Protein 3R44 (pdb70)

Nearest PDB structures (foldseek):
  3r44-assembly1_A  TM=1.002E+00  e=0.000E+00  Mycobacterium tuberculosis
  3t5c-assembly2_B  TM=9.962E-01  e=5.239E-81  Mycobacterium tuberculosis H37Rv
  5zrn-assembly2_B  TM=9.944E-01  e=1.498E-78  Mycobacterium tuberculosis CDC1551
  5gtd-assembly1_A  TM=7.888E-01  e=5.246E-50  Bacillus subtilis subsp. subtilis str. 168
  5x8g-assembly2_D  TM=7.413E-01  e=7.065E-50  Bacillus subtilis subsp. subtilis str. 168

GO terms:
  GO:0010447 response to acidic pH (P, IEP)
  GO:0004321 fatty-acyl-CoA synthase activity (F, IDA)
  GO:0051701 biological process involved in interaction with host (P, IMP)
  GO:0005515 protein binding (F, IPI)
  GO:0005886 plasma membrane (C, EXP)
  GO:0004467 long-chain fatty acid-CoA ligase activity (F, EXP)

B-factor: mean 23.84, std 9.09, range [3.28, 62.99]

Secondary structure (DSSP, 8-state):
-GGGG-HHHHHHHHHHHSTTSEEEEEGGGTEEEEHHHHHHHHHHHHHHHHHTT--TT-EEEEE--SSHHHHHHHHHHHHHT-EEEE--TTS-HHHHHHHHHHHT-SEEEE-GGGHHHHHHHHHSSS--TT--EEEEHHHHHHHHHH---PPP-----TTSEEEEEEE----EEEEEEHHHHHHHHHHHHHHS---TT-EEEE-S-TTSHHHHHHHHHHHHHT-EEEE-SS--HHHHHHHHHHTT--EEEE-HHHHHHHHHSHHHHH---TT--EEEE-SSPPPHHHHHHHHHTT-EEEEEEE-GGGTT-EEEE-GGGTTTTTT--BEEPTTEEEEEE-TTS-EESSEEEEEEEEETTS-SEETT-HHHHHHTEETTEEEEEEEEEE-TTS-EEEEE-GGG-EEETTEEE-HHHHHHHHTTSTTEEEEEEEEEEETTTEEEEEEEEEE-TTT--HHHHHHHHHHHS-GGGS-SEEEE-S---B-TT--B-HHHHHHHHGGG--

Foldseek 3Di:
DQCVLFLLVLLVVLCVVWVAFWAEQEVVVGDTHGSVRLNLLLLLLLQLCVVLVDAAAAEEEEAEFDDSNVLSNLSSCSQRNYAYEYDDNVDALVLVQLSCQLSLHAEYEHEPSNVVSVVVQVPDPQGNPSHPYYHYDVRVVVSSVPGGSDRDPRDDFDQRWRYWAWDPVHTWTFTDGSQLLVFQLCLCLVFAPDAAAAEEEEADGCSDLQNVSVSSNCSVHHYHYYYDRHDDLQCPLVSCAVVLHAEYEEAQVSLVSNCVHPCVVPPQRVNHAEYEYEDFFFDLVSQVVCVVSNYFYKAADDDVQLSNAFAIAYRVCNNVPGQWRHAHTPQKQWFAQDPVRDTGLFFKHFIKIAGSNGTPAGRVCRPVRVVQDDPRIGGQCWIWGQHPVHITHTQFHNVQWDQFQNDTETFSQLQVQLCPDPFWPGWTWGWAADPHGRTFIEIETEGDCVVDDPVRSQVSSVVPDDPRHGGPHYHYDNDFDADPSGHGDVVVVRVVCNVVYD

InterPro domains:
  IPR000873 AMP-dependent synthetase/ligase domain [PF00501] (9-363)
  IPR020845 AMP-binding, conserved site [PS00455] (161-172)
  IPR025110 AMP-binding enzyme, C-terminal domain [PF13193] (413-487)
  IPR042099 ANL, N-terminal domain [G3DSA:3.40.50.12780] (1-397)
  IPR045851 AMP-binding enzyme domain superfamily [G3DSA:3.30.300.30] (398-503)

Organism: Mycobacterium tuberculosis (strain ATCC 25618 / H37Rv) (NCBI:txid83332)

Sequence (502 aa):
DDKMKNIGWMLRQRATVSPRLQAYVEPSTDVRMTYAQMNALANRCADVLTALGIAKGDRVALLMPNSVEFCCLFYGAAKLGAVAVPINTRLAAPEVSFILSDSGSKVVIYGAPSAPVIDAIRAQADPPGTVTDWIGADSLAERLRSAAADEPAVECCGGDDNLFIMYTSGHPKGVVHTHESVHSSAASSWASTIDVRYRDRLLLPLPMFHVAALTTVIFSAMRGVTLISMPQFDATKVWSSLIVEERVCIGGAVPAILNFMRRQVPEFAELDAPDFRYFITGGAPMPEALIKIYAAKNIEVVQGYALTESCGGGTLLLSEDALRKAGSAGRATMFTTDVAVRGDDGVIREHGEGEVVIKSDILLKEYWNRPEATRDAFDNGWFRTGDIIGEIDDEGYLYIKDRLKDMIISGGENVYPAEIESVIIGVPGVSEVAVIGLPDEKWGEIAAAIVVADQNEVSEQQIVEYCGTRLARYKLPKKVIFAEAIPRNPTGKILKTVLREQYSATVP

Structure (mmCIF, N/CA/C/O backbone):
data_3R44
#
_entry.id   3R44
#
_cell.length_a   57.000
_cell.length_b   57.000
_cell.length_c   249.180
_cell.angle_alpha   90.00
_cell.angle_beta   90.00
_cell.angle_gamma   120.00
#
_symmetry.space_group_name_H-M   'P 31 2 1'
#
loop_
_entity.id
_entity.type
_entity.pdbx_description
1 polymer 'fatty acyl CoA synthetase FADD13 (FATTY-ACYL-CoA SYNTHETASE)'
2 non-polymer HISTIDINE
3 non-polymer 'MALONATE ION'
4 water water
#
loop_
_atom_site.group_PDB
_atom_site.id
_atom_site.type_symbol
_atom_site.label_atom_id
_atom_site.label_alt_id
_atom_site.label_comp_id
_atom_site.label_asym_id
_atom_site.label_entity_id
_atom_site.label_seq_id
_atom_site.pdbx_PDB_ins_code
_atom_site.Cartn_x
_atom_site.Cartn_y
_atom_site.Cartn_z
_atom_site.occupancy
_atom_site.B_iso_or_equiv
_atom_site.auth_seq_id
_atom_site.auth_comp_id
_atom_site.auth_asym_id
_atom_site.auth_atom_id
_atom_site.pdbx_PDB_model_num
ATOM 1 N N . ASP A 1 12 ? 8.070 29.561 -6.368 0.00 40.10 -2 ASP A N 1
ATOM 2 C CA . ASP A 1 12 ? 6.745 29.864 -5.731 0.00 37.81 -2 ASP A CA 1
ATOM 3 C C . ASP A 1 12 ? 6.512 28.620 -4.702 1.00 36.19 -2 ASP A C 1
ATOM 4 O O . ASP A 1 12 ? 6.254 27.386 -4.931 1.00 35.71 -2 ASP A O 1
ATOM 9 N N . ASP A 1 13 ? 6.509 29.163 -3.474 1.00 34.45 -1 ASP A N 1
ATOM 10 C CA . ASP A 1 13 ? 6.455 28.286 -2.281 1.00 33.13 -1 ASP A CA 1
ATOM 11 C C . ASP A 1 13 ? 5.063 27.667 -2.087 1.00 28.68 -1 ASP A C 1
ATOM 12 O O . ASP A 1 13 ? 4.906 26.792 -1.262 1.00 25.15 -1 ASP A O 1
ATOM 17 N N . LYS A 1 14 ? 4.071 28.084 -2.872 1.00 26.49 0 LYS A N 1
ATOM 18 C CA . LYS A 1 14 ? 2.766 27.409 -2.851 1.00 25.32 0 LYS A CA 1
ATOM 19 C C . LYS A 1 14 ? 2.905 25.917 -3.117 1.00 22.71 0 LYS A C 1
ATOM 20 O O . LYS A 1 14 ? 2.112 25.113 -2.613 1.00 20.69 0 LYS A O 1
ATOM 26 N N . MET A 1 15 ? 3.874 25.536 -3.949 1.00 20.04 1 MET A N 1
ATOM 27 C CA . MET A 1 15 ? 4.090 24.126 -4.237 1.00 21.05 1 MET A CA 1
ATOM 28 C C . MET A 1 15 ? 4.556 23.383 -2.980 1.00 19.34 1 MET A C 1
ATOM 29 O O . MET A 1 15 ? 4.448 22.165 -2.899 1.00 18.83 1 MET A O 1
ATOM 34 N N . LYS A 1 16 ? 5.042 24.129 -1.972 1.00 16.89 2 LYS A N 1
ATOM 35 C CA . LYS A 1 16 ? 5.476 23.563 -0.708 1.00 16.61 2 LYS A CA 1
ATOM 36 C C . LYS A 1 16 ? 4.544 24.020 0.423 1.00 16.65 2 LYS A C 1
ATOM 37 O O . LYS A 1 16 ? 4.989 24.298 1.532 1.00 15.44 2 LYS A O 1
ATOM 43 N N . ASN A 1 17 ? 3.257 24.139 0.107 1.00 15.21 3 ASN A N 1
ATOM 44 C CA . ASN A 1 17 ? 2.284 24.560 1.094 1.00 14.84 3 ASN A CA 1
ATOM 45 C C . ASN A 1 17 ? 1.343 23.392 1.438 1.00 12.89 3 ASN A C 1
ATOM 46 O O . ASN A 1 17 ? 0.720 22.783 0.552 1.00 12.55 3 ASN A O 1
ATOM 51 N N . ILE A 1 18 ? 1.196 23.104 2.725 1.00 12.41 4 ILE A N 1
ATOM 52 C CA . ILE A 1 18 ? 0.430 21.963 3.185 1.00 11.77 4 ILE A CA 1
ATOM 53 C C . ILE A 1 18 ? -1.044 22.116 2.812 1.00 12.32 4 ILE A C 1
ATOM 54 O O . ILE A 1 18 ? -1.719 21.126 2.515 1.00 12.93 4 ILE A O 1
ATOM 59 N N . GLY A 1 19 ? -1.552 23.360 2.826 1.00 12.50 5 GLY A N 1
ATOM 60 C CA . GLY A 1 19 ? -2.900 23.648 2.381 1.00 13.81 5 GLY A CA 1
ATOM 61 C C . GLY A 1 19 ? -3.092 23.425 0.881 1.00 13.52 5 GLY A C 1
ATOM 62 O O . GLY A 1 19 ? -4.135 22.926 0.439 1.00 13.86 5 GLY A O 1
ATOM 63 N N . TRP A 1 20 ? -2.062 23.683 0.088 1.00 11.64 6 TRP A N 1
ATOM 64 C CA . TRP A 1 20 ? -2.111 23.425 -1.364 1.00 13.11 6 TRP A CA 1
ATOM 65 C C . TRP A 1 20 ? -2.048 21.945 -1.609 1.00 13.77 6 TRP A C 1
ATOM 66 O O . TRP A 1 20 ? -2.697 21.387 -2.536 1.00 13.38 6 TRP A O 1
ATOM 77 N N . MET A 1 21 ? -1.311 21.262 -0.734 1.00 13.65 7 MET A N 1
ATOM 78 C CA . MET A 1 21 ? -1.299 19.810 -0.800 1.00 14.22 7 MET A CA 1
ATOM 79 C C . MET A 1 21 ? -2.690 19.206 -0.686 1.00 12.93 7 MET A C 1
ATOM 80 O O . MET A 1 21 ? -3.041 18.231 -1.401 1.00 13.41 7 MET A O 1
ATOM 85 N N . LEU A 1 22 ? -3.484 19.707 0.220 1.00 13.05 8 LEU A N 1
ATOM 86 C CA . LEU A 1 22 ? -4.852 19.248 0.313 1.00 13.86 8 LEU A CA 1
ATOM 87 C C . LEU A 1 22 ? -5.597 19.489 -0.998 1.00 13.47 8 LEU A C 1
ATOM 88 O O . LEU A 1 22 ? -6.393 18.631 -1.439 1.00 13.14 8 LEU A O 1
ATOM 93 N N . ARG A 1 23 ? -5.412 20.657 -1.578 1.00 13.67 9 ARG A N 1
ATOM 94 C CA . ARG A 1 23 ? -6.061 20.962 -2.860 1.00 14.38 9 ARG A CA 1
ATOM 95 C C . ARG A 1 23 ? -5.642 19.967 -3.943 1.00 13.28 9 ARG A C 1
ATOM 96 O O . ARG A 1 23 ? -6.447 19.545 -4.754 1.00 14.19 9 ARG A O 1
ATOM 104 N N . GLN A 1 24 ? -4.386 19.573 -3.928 1.00 12.27 10 GLN A N 1
ATOM 105 C CA . GLN A 1 24 ? -3.871 18.613 -4.899 1.00 13.52 10 GLN A CA 1
ATOM 106 C C . GLN A 1 24 ? -4.483 17.237 -4.655 1.00 13.58 10 GLN A C 1
ATOM 107 O O . GLN A 1 24 ? -4.870 16.568 -5.611 1.00 13.36 10 GLN A O 1
ATOM 113 N N . ARG A 1 25 ? -4.686 16.859 -3.387 1.00 12.04 11 ARG A N 1
ATOM 114 C CA . ARG A 1 25 ? -5.365 15.556 -3.091 1.00 12.95 11 ARG A CA 1
ATOM 115 C C . ARG A 1 25 ? -6.807 15.643 -3.552 1.00 11.96 11 ARG A C 1
ATOM 116 O O . ARG A 1 25 ? -7.330 14.700 -4.146 1.00 12.94 11 ARG A O 1
ATOM 124 N N . ALA A 1 26 ? -7.406 16.840 -3.425 1.00 12.31 12 ALA A N 1
ATOM 125 C CA . ALA A 1 26 ? -8.752 17.028 -3.891 1.00 14.18 12 ALA A CA 1
ATOM 126 C C . ALA A 1 26 ? -8.832 17.040 -5.431 1.00 16.29 12 ALA A C 1
ATOM 127 O O . ALA A 1 26 ? -9.904 16.952 -5.993 1.00 19.10 12 ALA A O 1
ATOM 129 N N . THR A 1 27 ? -7.714 17.185 -6.097 1.00 17.39 13 THR A N 1
ATOM 130 C CA . THR A 1 27 ? -7.694 17.115 -7.567 1.00 17.50 13 THR A CA 1
ATOM 131 C C . THR A 1 27 ? -7.442 15.653 -8.083 1.00 17.76 13 THR A C 1
ATOM 132 O O . THR A 1 27 ? -8.001 15.233 -9.087 1.00 18.30 13 THR A O 1
ATOM 136 N N . VAL A 1 28 ? -6.550 14.916 -7.438 1.00 15.22 14 VAL A N 1
ATOM 137 C CA . VAL A 1 28 ? -6.284 13.512 -7.789 1.00 17.15 14 VAL A CA 1
ATOM 138 C C . VAL A 1 28 ? -7.504 12.669 -7.459 1.00 16.46 14 VAL A C 1
ATOM 139 O O . VAL A 1 28 ? -7.880 11.761 -8.217 1.00 18.49 14 VAL A O 1
ATOM 143 N N . SER A 1 29 ? -8.114 12.955 -6.306 1.00 15.93 15 SER A N 1
ATOM 144 C CA . SER A 1 29 ? -9.113 12.066 -5.707 1.00 16.96 15 SER A CA 1
ATOM 145 C C . SER A 1 29 ? -10.257 12.851 -5.135 1.00 14.42 15 SER A C 1
ATOM 146 O O . SER A 1 29 ? -10.477 12.732 -3.963 1.00 14.47 15 SER A O 1
ATOM 149 N N . PRO A 1 30 ? -10.985 13.617 -5.938 1.00 15.55 16 PRO A N 1
ATOM 150 C CA . PRO A 1 30 ? -11.973 14.551 -5.404 1.00 15.16 16 PRO A CA 1
ATOM 151 C C . PRO A 1 30 ? -13.108 13.862 -4.679 1.00 16.85 16 PRO A C 1
ATOM 152 O O . PRO A 1 30 ? -13.665 14.400 -3.724 1.00 15.59 16 PRO A O 1
ATOM 156 N N . ARG A 1 31 ? -13.454 12.666 -5.145 1.00 17.09 17 ARG A N 1
ATOM 157 C CA . ARG A 1 31 ? -14.626 11.982 -4.604 1.00 19.47 17 ARG A CA 1
ATOM 158 C C . ARG A 1 31 ? -14.280 10.915 -3.585 1.00 18.12 17 ARG A C 1
ATOM 159 O O . ARG A 1 31 ? -15.154 10.221 -3.058 1.00 19.37 17 ARG A O 1
ATOM 167 N N . LEU A 1 32 ? -13.009 10.783 -3.283 1.00 17.04 18 LEU A N 1
ATOM 168 C CA . LEU A 1 32 ? -12.591 9.893 -2.245 1.00 15.67 18 LEU A CA 1
ATOM 169 C C . LEU A 1 32 ? -12.994 10.427 -0.887 1.00 16.79 18 LEU A C 1
ATOM 170 O O . LEU A 1 32 ? -12.834 11.619 -0.617 1.00 16.04 18 LEU A O 1
ATOM 175 N N . GLN A 1 33 ? -13.588 9.589 -0.031 1.00 15.57 19 GLN A N 1
ATOM 176 C CA . GLN A 1 33 ? -13.868 10.051 1.329 1.00 16.22 19 GLN A CA 1
ATOM 177 C C . GLN A 1 33 ? -12.643 10.537 2.111 1.00 14.64 19 GLN A C 1
ATOM 178 O O . GLN A 1 33 ? -11.569 9.864 2.146 1.00 14.17 19 GLN A O 1
ATOM 184 N N . ALA A 1 34 ? -12.761 11.737 2.673 1.00 16.09 20 ALA A N 1
ATOM 185 C CA . ALA A 1 34 ? -11.654 12.351 3.433 1.00 14.92 20 ALA A CA 1
ATOM 186 C C . ALA A 1 34 ? -11.826 12.268 4.940 1.00 14.54 20 ALA A C 1
ATOM 187 O O . ALA A 1 34 ? -10.860 12.090 5.689 1.00 15.04 20 ALA A O 1
ATOM 189 N N . TYR A 1 35 ? -13.071 12.403 5.375 1.00 16.00 21 TYR A N 1
ATOM 190 C CA . TYR A 1 35 ? -13.405 12.562 6.825 1.00 15.38 21 TYR A CA 1
ATOM 191 C C . TYR A 1 35 ? -14.761 12.002 7.095 1.00 15.94 21 TYR A C 1
ATOM 192 O O . TYR A 1 35 ? -15.689 12.415 6.456 1.00 14.50 21 TYR A O 1
ATOM 201 N N . VAL A 1 36 ? -14.851 10.983 7.947 1.00 16.63 22 VAL A N 1
ATOM 202 C CA . VAL A 1 36 ? -16.076 10.303 8.270 1.00 17.86 22 VAL A CA 1
ATOM 203 C C . VAL A 1 36 ? -16.156 10.299 9.812 1.00 19.09 22 VAL A C 1
ATOM 204 O O . VAL A 1 36 ? -15.284 9.727 10.473 1.00 17.41 22 VAL A O 1
ATOM 208 N N . GLU A 1 37 ? -17.202 10.915 10.372 1.00 18.59 23 GLU A N 1
ATOM 209 C CA . GLU A 1 37 ? -17.390 11.000 11.834 1.00 20.40 23 GLU A CA 1
ATOM 210 C C . GLU A 1 37 ? -18.837 10.566 12.107 1.00 22.52 23 GLU A C 1
ATOM 211 O O . GLU A 1 37 ? -19.742 11.425 12.080 1.00 23.48 23 GLU A O 1
ATOM 217 N N . PRO A 1 38 ? -19.086 9.237 12.291 1.00 22.72 24 PRO A N 1
ATOM 218 C CA . PRO A 1 38 ? -20.468 8.755 12.354 1.00 25.62 24 PRO A CA 1
ATOM 219 C C . PRO A 1 38 ? -21.281 9.369 13.490 1.00 26.73 24 PRO A C 1
ATOM 220 O O . PRO A 1 38 ? -22.454 9.655 13.280 1.00 29.57 24 PRO A O 1
ATOM 224 N N . SER A 1 39 ? -20.643 9.630 14.629 1.00 27.89 25 SER A N 1
ATOM 225 C CA . SER A 1 39 ? -21.276 10.241 15.810 1.00 29.15 25 SER A CA 1
ATOM 226 C C . SER A 1 39 ? -21.939 11.598 15.514 1.00 31.21 25 SER A C 1
ATOM 227 O O . SER A 1 39 ? -22.978 11.893 16.075 1.00 30.92 25 SER A O 1
ATOM 230 N N . THR A 1 40 ? -21.376 12.386 14.602 1.00 31.01 26 THR A N 1
ATOM 231 C CA . THR A 1 40 ? -21.959 13.700 14.235 1.00 32.25 26 THR A CA 1
ATOM 232 C C . THR A 1 40 ? -22.512 13.709 12.797 1.00 32.32 26 THR A C 1
ATOM 233 O O . THR A 1 40 ? -22.802 14.767 12.228 1.00 32.10 26 THR A O 1
ATOM 237 N N . ASP A 1 41 ? -22.608 12.530 12.204 1.00 32.13 27 ASP A N 1
ATOM 238 C CA . ASP A 1 41 ? -23.064 12.314 10.836 1.00 33.09 27 ASP A CA 1
ATOM 239 C C . ASP A 1 41 ? -22.344 13.100 9.758 1.00 31.03 27 ASP A C 1
ATOM 240 O O . ASP A 1 41 ? -22.986 13.566 8.828 1.00 31.78 27 ASP A O 1
ATOM 245 N N . VAL A 1 42 ? -21.018 13.202 9.864 1.00 28.74 28 VAL A N 1
ATOM 246 C CA . VAL A 1 42 ? -20.158 13.875 8.866 1.00 26.10 28 VAL A CA 1
ATOM 247 C C . VAL A 1 42 ? -19.546 12.801 7.941 1.00 25.55 28 VAL A C 1
ATOM 248 O O . VAL A 1 42 ? -19.002 11.801 8.412 1.00 22.67 28 VAL A O 1
ATOM 252 N N . ARG A 1 43 ? -19.704 12.954 6.627 1.00 24.03 29 ARG A N 1
ATOM 253 C CA . ARG A 1 43 ? -19.092 12.033 5.648 1.00 24.21 29 ARG A CA 1
ATOM 254 C C . ARG A 1 43 ? -18.685 12.906 4.458 1.00 23.40 29 ARG A C 1
ATOM 255 O O . ARG A 1 43 ? -19.508 13.221 3.610 1.00 24.73 29 ARG A O 1
ATOM 263 N N . MET A 1 44 ? -17.437 13.341 4.418 1.00 19.95 30 MET A N 1
ATOM 264 C CA . MET A 1 44 ? -17.026 14.355 3.441 1.00 19.90 30 MET A CA 1
ATOM 265 C C . MET A 1 44 ? -15.963 13.831 2.529 1.00 17.99 30 MET A C 1
ATOM 266 O O . MET A 1 44 ? -15.088 13.138 2.991 1.00 17.40 30 MET A O 1
ATOM 271 N N . THR A 1 45 ? -16.051 14.188 1.243 1.00 16.00 31 THR A N 1
ATOM 272 C CA . THR A 1 45 ? -15.028 13.845 0.275 1.00 15.85 31 THR A CA 1
ATOM 273 C C . THR A 1 45 ? -13.864 14.831 0.329 1.00 14.13 31 THR A C 1
ATOM 274 O O . THR A 1 45 ? -13.929 15.866 0.964 1.00 14.97 31 THR A O 1
ATOM 278 N N . TYR A 1 46 ? -12.775 14.481 -0.335 1.00 15.03 32 TYR A N 1
ATOM 279 C CA . TYR A 1 46 ? -11.621 15.404 -0.410 1.00 12.90 32 TYR A CA 1
ATOM 280 C C . TYR A 1 46 ? -11.995 16.748 -1.032 1.00 14.41 32 TYR A C 1
ATOM 281 O O . TYR A 1 46 ? -11.574 17.806 -0.557 1.00 14.53 32 TYR A O 1
ATOM 290 N N . ALA A 1 47 ? -12.804 16.722 -2.081 1.00 15.67 33 ALA A N 1
ATOM 291 C CA . ALA A 1 47 ? -13.267 18.000 -2.679 1.00 16.95 33 ALA A CA 1
ATOM 292 C C . ALA A 1 47 ? -14.052 18.837 -1.642 1.00 17.17 33 ALA A C 1
ATOM 293 O O . ALA A 1 47 ? -13.858 20.063 -1.537 1.00 16.39 33 ALA A O 1
ATOM 295 N N . GLN A 1 48 ? -14.908 18.192 -0.853 1.00 17.38 34 GLN A N 1
ATOM 296 C CA . GLN A 1 48 ? -15.645 18.939 0.205 1.00 17.15 34 GLN A CA 1
ATOM 297 C C . GLN A 1 48 ? -14.739 19.441 1.315 1.00 16.55 34 GLN A C 1
ATOM 298 O O . GLN A 1 48 ? -14.908 20.571 1.808 1.00 16.48 34 GLN A O 1
ATO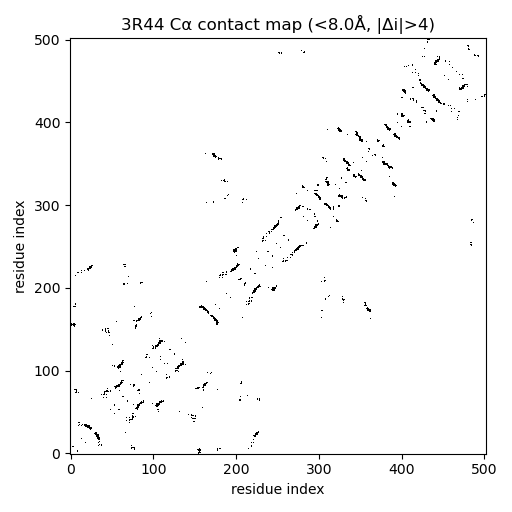M 304 N N . MET A 1 49 ? -13.752 18.632 1.680 1.00 15.93 35 MET A N 1
ATOM 305 C CA . MET A 1 49 ? -12.874 19.046 2.722 1.00 16.68 35 MET A CA 1
ATOM 306 C C . MET A 1 49 ? -12.060 20.280 2.246 1.00 16.47 35 MET A C 1
ATOM 307 O O . MET A 1 49 ? -11.849 21.225 3.022 1.00 16.05 35 MET A O 1
ATOM 312 N N . ASN A 1 50 ? -11.543 20.225 1.011 1.00 15.76 36 ASN A N 1
ATOM 313 C CA . ASN A 1 50 ? -10.804 21.351 0.461 1.00 15.76 36 ASN A CA 1
ATOM 314 C C . ASN A 1 50 ? -11.702 22.615 0.450 1.00 15.57 36 ASN A C 1
ATOM 315 O O . ASN A 1 50 ? -11.266 23.722 0.836 1.00 16.63 36 ASN A O 1
ATOM 320 N N . ALA A 1 51 ? -12.969 22.465 0.046 1.00 16.61 37 ALA A N 1
ATOM 321 C CA . ALA A 1 51 ? -13.906 23.595 0.036 1.00 16.78 37 ALA A CA 1
ATOM 322 C C . ALA A 1 51 ? -14.155 24.147 1.434 1.00 16.75 37 ALA A C 1
ATOM 323 O O . ALA A 1 51 ? -14.163 25.335 1.643 1.00 16.67 37 ALA A O 1
ATOM 325 N N . LEU A 1 52 ? -14.245 23.296 2.428 1.00 15.63 38 LEU A N 1
ATOM 326 C CA . LEU A 1 52 ? -14.429 23.801 3.779 1.00 15.17 38 LEU A CA 1
ATOM 327 C C . LEU A 1 52 ? -13.145 24.484 4.290 1.00 14.19 38 LEU A C 1
ATOM 328 O O . LEU A 1 52 ? -13.225 25.459 5.031 1.00 16.69 38 LEU A O 1
ATOM 333 N N . ALA A 1 53 ? -11.975 23.936 3.971 1.00 13.94 39 ALA A N 1
ATOM 334 C CA . ALA A 1 53 ? -10.728 24.646 4.284 1.00 14.19 39 ALA A CA 1
ATOM 335 C C . ALA A 1 53 ? -10.699 26.055 3.685 1.00 15.29 39 ALA A C 1
ATOM 336 O O . ALA A 1 53 ? -10.236 27.012 4.326 1.00 14.67 39 ALA A O 1
ATOM 338 N N . ASN A 1 54 ? -11.219 26.202 2.463 1.00 15.37 40 ASN A N 1
ATOM 339 C CA . ASN A 1 54 ? -11.303 27.501 1.832 1.00 17.06 40 ASN A CA 1
ATOM 340 C C . ASN A 1 54 ? -12.241 28.427 2.579 1.00 17.40 40 ASN A C 1
ATOM 341 O O . ASN A 1 54 ? -11.941 29.604 2.758 1.00 17.93 40 ASN A O 1
ATOM 346 N N . ARG A 1 55 ? -13.388 27.903 2.963 1.00 17.57 41 ARG A N 1
ATOM 347 C CA . ARG A 1 55 ? -14.307 28.675 3.835 1.00 19.33 41 ARG A CA 1
ATOM 348 C C . ARG A 1 55 ? -13.664 29.083 5.180 1.00 19.01 41 ARG A C 1
ATOM 349 O O . ARG A 1 55 ? -13.844 30.218 5.616 1.00 19.75 41 ARG A O 1
ATOM 357 N N . CYS A 1 56 ? -12.895 28.182 5.803 1.00 19.25 42 CYS A N 1
ATOM 358 C CA . CYS A 1 56 ? -12.159 28.488 7.025 1.00 18.79 42 CYS A CA 1
ATOM 359 C C . CYS A 1 56 ? -11.166 29.632 6.767 1.00 19.25 42 CYS A C 1
ATOM 360 O O . CYS A 1 56 ? -11.050 30.559 7.579 1.00 18.83 42 CYS A O 1
ATOM 363 N N . ALA A 1 57 ? -10.466 29.561 5.634 1.00 18.52 43 ALA A N 1
ATOM 364 C CA . ALA A 1 57 ? -9.511 30.595 5.273 1.00 18.76 43 ALA A CA 1
ATOM 365 C C . ALA A 1 57 ? -10.200 31.947 5.076 1.00 19.92 43 ALA A C 1
ATOM 366 O O . ALA A 1 57 ? -9.641 32.997 5.460 1.00 20.20 43 ALA A O 1
ATOM 368 N N . ASP A 1 58 ? -11.386 31.907 4.468 1.00 21.09 44 ASP A N 1
ATOM 369 C CA . ASP A 1 58 ? -12.200 33.103 4.251 1.00 22.93 44 ASP A CA 1
ATOM 370 C C . ASP A 1 58 ? -12.587 33.741 5.586 1.00 22.89 44 ASP A C 1
ATOM 371 O O . ASP A 1 58 ? -12.446 34.978 5.770 1.00 23.50 44 ASP A O 1
ATOM 376 N N . VAL A 1 59 ? -13.032 32.905 6.516 1.00 21.63 45 VAL A N 1
ATOM 377 C CA . VAL A 1 59 ? -13.388 33.350 7.874 1.00 22.32 45 VAL A CA 1
ATOM 378 C C . VAL A 1 59 ? -12.169 33.933 8.584 1.00 21.62 45 VAL A C 1
ATOM 379 O O . VAL A 1 59 ? -12.238 35.015 9.166 1.00 21.97 45 VAL A O 1
ATOM 383 N N . LEU A 1 60 ? -11.030 33.252 8.535 1.00 19.77 46 LEU A N 1
ATOM 384 C CA . LEU A 1 60 ? -9.850 33.840 9.143 1.00 19.90 46 LEU A CA 1
ATOM 385 C C . LEU A 1 60 ? -9.379 35.150 8.543 1.00 19.96 46 LEU A C 1
ATOM 386 O O . LEU A 1 60 ? -9.016 36.100 9.294 1.00 21.01 46 LEU A O 1
ATOM 391 N N . THR A 1 61 ? -9.445 35.257 7.212 1.00 20.41 47 THR A N 1
ATOM 392 C CA . THR A 1 61 ? -9.123 36.480 6.510 1.00 21.66 47 THR A CA 1
ATOM 393 C C . THR A 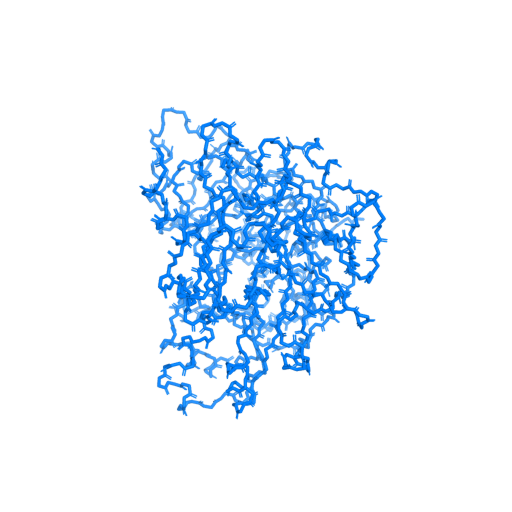1 61 ? -10.017 37.600 7.046 1.00 24.00 47 THR A C 1
ATOM 394 O O . THR A 1 61 ? -9.568 38.742 7.316 1.00 23.04 47 THR A O 1
ATOM 398 N N . ALA A 1 62 ? -11.290 37.267 7.216 1.00 25.27 48 ALA A N 1
ATOM 399 C CA . ALA A 1 62 ? -12.267 38.270 7.663 1.00 27.54 48 ALA A CA 1
ATOM 400 C C . ALA A 1 62 ? -11.914 38.855 9.047 1.00 27.98 48 ALA A C 1
ATOM 401 O O . ALA A 1 62 ? -12.213 40.014 9.354 1.00 29.52 48 ALA A O 1
ATOM 403 N N . LEU A 1 63 ? -11.250 38.042 9.857 1.00 28.65 49 LEU A N 1
ATOM 404 C CA . LEU A 1 63 ? -10.826 38.385 11.206 1.00 28.47 49 LEU A CA 1
ATOM 405 C C . LEU A 1 63 ? -9.460 39.050 11.275 1.00 28.92 49 LEU A C 1
ATOM 406 O O . LEU A 1 63 ? -9.034 39.484 12.344 1.00 31.03 49 LEU A O 1
ATOM 411 N N . GLY A 1 64 ? -8.801 39.244 10.149 1.00 27.32 50 GLY A N 1
ATOM 412 C CA . GLY A 1 64 ? -7.572 40.019 10.170 1.00 27.72 50 GLY A CA 1
ATOM 413 C C . GLY A 1 64 ? -6.355 39.127 10.160 1.00 26.53 50 GLY A C 1
ATOM 414 O O . GLY A 1 64 ? -5.224 39.620 10.190 1.00 26.73 50 GLY A O 1
ATOM 415 N N . ILE A 1 65 ? -6.575 37.818 10.070 1.00 25.01 51 ILE A N 1
ATOM 416 C CA . ILE A 1 65 ? -5.437 36.888 10.025 1.00 24.95 51 ILE A CA 1
ATOM 417 C C . ILE A 1 65 ? -4.694 37.002 8.688 1.00 25.94 51 ILE A C 1
ATOM 418 O O . ILE A 1 65 ? -5.289 36.980 7.608 1.00 27.72 51 ILE A O 1
ATOM 423 N N . ALA A 1 66 ? -3.391 37.198 8.777 1.00 27.06 52 ALA A N 1
ATOM 424 C CA . ALA A 1 66 ? -2.536 37.316 7.618 1.00 26.63 52 ALA A CA 1
ATOM 425 C C . ALA A 1 66 ? -1.364 36.402 7.835 1.00 25.48 52 ALA A C 1
ATOM 426 O O . ALA A 1 66 ? -1.250 35.733 8.876 1.00 24.07 52 ALA A O 1
ATOM 428 N N . LYS A 1 67 ? -0.488 36.368 6.850 1.00 24.21 53 LYS A N 1
ATOM 429 C CA . LYS A 1 67 ? 0.725 35.551 6.920 1.00 23.71 53 LYS A CA 1
ATOM 430 C C . LYS A 1 67 ? 1.498 35.779 8.218 1.00 21.49 53 LYS A C 1
ATOM 431 O O . LYS A 1 67 ? 1.812 36.912 8.592 1.00 21.22 53 LYS A O 1
ATOM 437 N N . GLY A 1 68 ? 1.732 34.699 8.943 1.00 18.69 54 GLY A N 1
ATOM 438 C CA . GLY A 1 68 ? 2.560 34.691 10.136 1.00 17.59 54 GLY A CA 1
ATOM 439 C C . GLY A 1 68 ? 1.734 34.850 11.427 1.00 17.84 54 GLY A C 1
ATOM 440 O O . GLY A 1 68 ? 2.234 34.506 12.502 1.00 18.33 54 GLY A O 1
ATOM 441 N N . ASP A 1 69 ? 0.484 35.314 11.320 1.00 17.29 55 ASP A N 1
ATOM 442 C CA . ASP A 1 69 ? -0.396 35.567 12.504 1.00 17.58 55 ASP A CA 1
ATOM 443 C C . ASP A 1 69 ? -0.825 34.211 13.154 1.00 17.16 55 ASP A C 1
ATOM 444 O O . ASP A 1 69 ? -1.055 33.214 12.424 1.00 16.30 55 ASP A O 1
ATOM 449 N N . ARG A 1 70 ? -0.929 34.177 14.484 1.00 15.64 56 ARG A N 1
ATOM 450 C CA . ARG A 1 70 ? -1.263 32.933 15.182 1.00 15.41 56 ARG A CA 1
ATOM 451 C C . ARG A 1 70 ? -2.731 32.855 15.490 1.00 15.39 56 ARG A C 1
ATOM 452 O O . ARG A 1 70 ? -3.330 33.835 15.964 1.00 14.19 56 ARG A O 1
ATOM 460 N N . VAL A 1 71 ? -3.307 31.690 15.184 1.00 15.52 57 VAL A N 1
ATOM 461 C CA . VAL A 1 71 ? -4.730 31.364 15.454 1.00 15.54 57 VAL A CA 1
ATOM 462 C C . VAL A 1 71 ? -4.690 30.181 16.422 1.00 14.65 57 VAL A C 1
ATOM 463 O O . VAL A 1 71 ? -4.234 29.063 16.049 1.00 14.09 57 VAL A O 1
ATOM 467 N N . ALA A 1 72 ? -5.118 30.406 17.651 1.00 14.94 58 ALA A N 1
ATOM 468 C CA . ALA A 1 72 ? -5.166 29.313 18.628 1.00 13.92 58 ALA A CA 1
ATOM 469 C C . ALA A 1 72 ? -6.434 28.492 18.410 1.00 15.12 58 ALA A C 1
ATOM 470 O O . ALA A 1 72 ? -7.513 29.030 18.143 1.00 18.22 58 ALA A O 1
ATOM 472 N N . LEU A 1 73 ? -6.298 27.187 18.607 1.00 14.94 59 LEU A N 1
ATOM 473 C CA . LEU A 1 73 ? -7.389 26.222 18.415 1.00 16.59 59 LEU A CA 1
ATOM 474 C C . LEU A 1 73 ? -7.564 25.452 19.694 1.00 16.62 59 LEU A C 1
ATOM 475 O O . LEU A 1 73 ? -6.672 24.693 20.090 1.00 19.14 59 LEU A O 1
ATOM 480 N N . LEU A 1 74 ? -8.688 25.681 20.363 1.00 16.23 60 LEU A N 1
ATOM 481 C CA . LEU A 1 74 ? -8.999 25.000 21.638 1.00 17.77 60 LEU A CA 1
ATOM 482 C C . LEU A 1 74 ? -10.364 24.320 21.539 1.00 18.35 60 LEU A C 1
ATOM 483 O O . LEU A 1 74 ? -11.398 24.891 21.922 1.00 18.55 60 LEU A O 1
ATOM 488 N N . MET A 1 75 ? -10.378 23.136 20.942 1.00 18.23 61 MET A N 1
ATOM 489 C CA . MET A 1 75 ? -11.626 22.535 20.560 1.00 20.15 61 MET A CA 1
ATOM 490 C C . MET A 1 75 ? -11.521 21.019 20.424 1.00 18.88 61 MET A C 1
ATOM 491 O O . MET A 1 75 ? -10.430 20.454 20.319 1.00 17.30 61 MET A O 1
ATOM 496 N N . PRO A 1 76 ? -12.683 20.377 20.402 1.00 20.12 62 PRO A N 1
ATOM 497 C CA . PRO A 1 76 ? -12.725 18.951 20.215 1.00 20.15 62 PRO A CA 1
ATOM 498 C C . PRO A 1 76 ? -12.350 18.562 18.823 1.00 19.32 62 PRO A C 1
ATOM 499 O O . PRO A 1 76 ? -12.372 19.386 17.881 1.00 16.57 62 PRO A O 1
ATOM 503 N N . ASN A 1 77 ? -12.021 17.300 18.673 1.00 18.05 63 ASN A N 1
ATOM 504 C CA . ASN A 1 77 ? -11.764 16.783 17.320 1.00 18.86 63 ASN A CA 1
ATOM 505 C C . ASN A 1 77 ? -13.008 16.982 16.449 1.00 17.93 63 ASN A C 1
ATOM 506 O O . ASN A 1 77 ? -14.153 16.677 16.861 1.00 19.05 63 ASN A O 1
ATOM 511 N N . SER A 1 78 ? -12.781 17.444 15.230 1.00 16.65 64 SER A N 1
ATOM 512 C CA . SER A 1 78 ? -13.860 17.701 14.282 1.00 16.83 64 SER A CA 1
ATOM 513 C C . SER A 1 78 ? -13.224 17.997 12.937 1.00 16.00 64 SER A C 1
ATOM 514 O O . SER A 1 78 ? -12.008 18.263 12.844 1.00 15.56 64 SER A O 1
ATOM 517 N N . VAL A 1 79 ? -14.025 17.919 11.898 1.00 16.85 65 VAL A N 1
ATOM 518 C CA . VAL A 1 79 ? -13.579 18.309 10.588 1.00 16.94 65 VAL A CA 1
ATOM 519 C C . VAL A 1 79 ? -13.272 19.827 10.580 1.00 17.08 65 VAL A C 1
ATOM 520 O O . VAL A 1 79 ? -12.390 20.295 9.855 1.00 17.33 65 VAL A O 1
ATOM 524 N N . GLU A 1 80 ? -13.961 20.624 11.391 1.00 17.94 66 GLU A N 1
ATOM 525 C CA . GLU A 1 80 ? -13.576 22.069 11.512 1.00 18.42 66 GLU A CA 1
ATOM 526 C C . GLU A 1 80 ? -12.165 22.304 12.025 1.00 17.37 66 GLU A C 1
ATOM 527 O O . GLU A 1 80 ? -11.457 23.167 11.554 1.00 17.52 66 GLU A O 1
ATOM 533 N N . PHE A 1 81 ? -11.767 21.544 13.022 1.00 17.25 67 PHE A N 1
ATOM 534 C CA . PHE A 1 81 ? -10.409 21.578 13.555 1.00 16.18 67 PHE A CA 1
ATOM 535 C C . PHE A 1 81 ? -9.453 21.370 12.375 1.00 15.92 67 PHE A C 1
ATOM 536 O O . PHE A 1 81 ? -8.511 22.180 12.147 1.00 14.65 67 PHE A O 1
ATOM 544 N N . CYS A 1 82 ? -9.686 20.307 11.604 1.00 15.84 68 CYS A N 1
ATOM 545 C CA . CYS A 1 82 ? -8.756 19.975 10.487 1.00 14.74 68 CYS A CA 1
ATOM 546 C C . CYS A 1 82 ? -8.764 21.120 9.432 1.00 14.05 68 CYS A C 1
ATOM 547 O O . CYS A 1 82 ? -7.729 21.524 8.914 1.00 13.29 68 CYS A O 1
ATOM 550 N N . CYS A 1 83 ? -9.959 21.599 9.122 1.00 14.04 69 CYS A N 1
ATOM 551 C CA . CYS A 1 83 ? -10.117 22.541 8.023 1.00 14.86 69 CYS A CA 1
ATOM 552 C C . CYS A 1 83 ? -9.643 23.914 8.467 1.00 14.70 69 CYS A C 1
ATOM 553 O O . CYS A 1 83 ? -9.212 24.718 7.646 1.00 14.27 69 CYS A O 1
ATOM 556 N N . LEU A 1 84 ? -9.656 24.168 9.782 1.00 15.34 70 LEU A N 1
ATOM 557 C CA . LEU A 1 84 ? -9.068 25.445 10.304 1.00 16.64 70 LEU A CA 1
ATOM 558 C C . LEU A 1 84 ? -7.568 25.433 10.158 1.00 16.18 70 LEU A C 1
ATOM 559 O O . LEU A 1 84 ? -6.936 26.464 9.811 1.00 15.75 70 LEU A O 1
ATOM 564 N N . PHE A 1 85 ? -7.000 24.280 10.458 1.00 15.39 71 PHE A N 1
ATOM 565 C CA . PHE A 1 85 ? -5.596 24.062 10.286 1.00 15.18 71 PHE A CA 1
ATOM 566 C C . PHE A 1 85 ? -5.172 24.222 8.796 1.00 14.54 71 PHE A C 1
ATOM 567 O O . PHE A 1 85 ? -4.204 24.946 8.486 1.00 13.76 71 PHE A O 1
ATOM 575 N N . TYR A 1 86 ? -5.870 23.525 7.914 1.00 12.07 72 TYR A N 1
ATOM 576 C CA . TYR A 1 86 ? -5.643 23.654 6.488 1.00 12.05 72 TYR A CA 1
ATOM 577 C C . TYR A 1 86 ? -5.884 25.071 5.946 1.00 13.75 72 TYR A C 1
ATOM 578 O O . TYR A 1 86 ? -5.134 25.540 5.080 1.00 13.53 72 TYR A O 1
ATOM 587 N N . GLY A 1 87 ? -6.953 25.714 6.412 1.00 13.64 73 GLY A N 1
ATOM 588 C CA . GLY A 1 87 ? -7.287 27.065 6.035 1.00 15.56 73 GLY A CA 1
ATOM 589 C C . GLY A 1 87 ? -6.179 28.015 6.439 1.00 14.82 73 GLY A C 1
ATOM 590 O O . GLY A 1 87 ? -5.698 28.834 5.646 1.00 14.60 73 GLY A O 1
ATOM 591 N N . ALA A 1 88 ? -5.727 27.919 7.695 1.00 14.69 74 ALA A N 1
ATOM 592 C CA . ALA A 1 88 ? -4.569 28.720 8.135 1.00 15.04 74 ALA A CA 1
ATOM 593 C C . ALA A 1 88 ? -3.313 28.463 7.278 1.00 13.95 74 ALA A C 1
ATOM 594 O O . ALA A 1 88 ? -2.619 29.437 6.904 1.00 12.98 74 ALA A O 1
ATOM 596 N N . ALA A 1 89 ? -3.040 27.187 6.985 1.00 12.21 75 ALA A N 1
ATOM 597 C CA . ALA A 1 89 ? -1.917 26.796 6.105 1.00 11.65 75 ALA A CA 1
ATOM 598 C C . ALA A 1 89 ? -1.951 27.528 4.740 1.00 11.99 75 ALA A C 1
ATOM 599 O O . ALA A 1 89 ? -0.953 28.092 4.282 1.00 13.08 75 ALA A O 1
ATOM 601 N N . LYS A 1 90 ? -3.121 27.570 4.107 1.00 12.73 76 LYS A N 1
ATOM 602 C CA . LYS A 1 90 ? -3.281 28.247 2.822 1.00 13.66 76 LYS A CA 1
ATOM 603 C C . LYS A 1 90 ? -2.985 29.737 2.916 1.00 14.14 76 LYS A C 1
ATOM 604 O O . LYS A 1 90 ? -2.502 30.320 1.951 1.00 15.68 76 LYS A O 1
ATOM 610 N N . LEU A 1 91 ? -3.293 30.347 4.060 1.00 14.19 77 LEU A N 1
ATOM 611 C CA . LEU A 1 91 ? -3.012 31.776 4.311 1.00 15.69 77 LEU A CA 1
ATOM 612 C C . LEU A 1 91 ? -1.622 32.129 4.794 1.00 15.98 77 LEU A C 1
ATOM 613 O O . LEU A 1 91 ? -1.264 33.331 4.843 1.00 15.67 77 LEU A O 1
ATOM 618 N N . GLY A 1 92 ? -0.817 31.142 5.149 1.00 14.55 78 GLY A N 1
ATOM 619 C CA . GLY A 1 92 ? 0.511 31.368 5.723 1.00 14.51 78 GLY A CA 1
ATOM 620 C C . GLY A 1 92 ? 0.416 31.744 7.201 1.00 14.97 78 GLY A C 1
ATOM 621 O O . GLY A 1 92 ? 1.380 32.220 7.810 1.00 17.55 78 GLY A O 1
ATOM 622 N N . ALA A 1 93 ? -0.758 31.528 7.766 1.00 14.20 79 ALA A N 1
ATOM 623 C CA . ALA A 1 93 ? -1.000 31.648 9.200 1.00 15.26 79 ALA A CA 1
ATOM 624 C C . ALA A 1 93 ? -0.488 30.458 10.014 1.00 14.35 79 ALA A C 1
ATOM 625 O O . ALA A 1 93 ? -0.158 29.387 9.493 1.00 14.51 79 ALA A O 1
ATOM 627 N N . VAL A 1 94 ? -0.452 30.644 11.324 1.00 14.19 80 VAL A N 1
ATOM 628 C CA . VAL A 1 94 ? 0.198 29.728 12.206 1.00 14.35 80 VAL A CA 1
ATOM 629 C C . VAL A 1 94 ? -0.817 29.229 13.249 1.00 13.84 80 VAL A C 1
ATOM 630 O O . VAL A 1 94 ? -1.363 30.007 14.047 1.00 14.87 80 VAL A O 1
ATOM 634 N N . ALA A 1 95 ? -1.134 27.956 13.170 1.00 13.08 81 ALA A N 1
ATOM 635 C CA . ALA A 1 95 ? -2.076 27.376 14.082 1.00 12.71 81 ALA A CA 1
ATOM 636 C C . ALA A 1 95 ? -1.394 27.073 15.398 1.00 11.77 81 ALA A C 1
ATOM 637 O O . ALA A 1 95 ? -0.248 26.660 15.432 1.00 14.17 81 ALA A O 1
ATOM 639 N N . VAL A 1 96 ? -2.114 27.301 16.477 1.00 11.57 82 VAL A N 1
ATOM 640 C CA . VAL A 1 96 ? -1.646 27.035 17.839 1.00 12.53 82 VAL A CA 1
ATOM 641 C C . VAL A 1 96 ? -2.660 26.069 18.508 1.00 11.70 82 VAL A C 1
ATOM 642 O O . VAL A 1 96 ? -3.621 26.479 19.202 1.00 13.12 82 VAL A O 1
ATOM 646 N N . PRO A 1 97 ? -2.447 24.786 18.308 1.00 11.30 83 PRO A N 1
ATOM 647 C CA . PRO A 1 97 ? -3.436 23.844 18.884 1.00 13.16 83 PRO A CA 1
ATOM 648 C C . PRO A 1 97 ? -3.171 23.666 20.370 1.00 14.28 83 PRO A C 1
ATOM 649 O O . PRO A 1 97 ? -2.034 23.289 20.759 1.00 16.68 83 PRO A O 1
ATOM 653 N N . ILE A 1 98 ? -4.193 23.842 21.189 1.00 14.43 84 ILE A N 1
ATOM 654 C CA . ILE A 1 98 ? -4.016 23.799 22.642 1.00 15.06 84 ILE A CA 1
ATOM 655 C C . ILE A 1 98 ? -4.750 22.629 23.278 1.00 15.25 84 ILE A C 1
ATOM 656 O O . ILE A 1 98 ? -5.927 22.356 22.946 1.00 16.10 84 ILE A O 1
ATOM 661 N N . ASN A 1 99 ? -4.070 21.938 24.182 1.00 15.16 85 ASN A N 1
ATOM 662 C CA . ASN A 1 99 ? -4.647 20.802 24.936 1.00 16.84 85 ASN A CA 1
ATOM 663 C C . ASN A 1 99 ? -5.849 21.300 25.745 1.00 18.81 85 ASN A C 1
ATOM 664 O O . ASN A 1 99 ? -5.693 22.154 26.614 1.00 18.18 85 ASN A O 1
ATOM 669 N N . THR A 1 100 ? -7.034 20.753 25.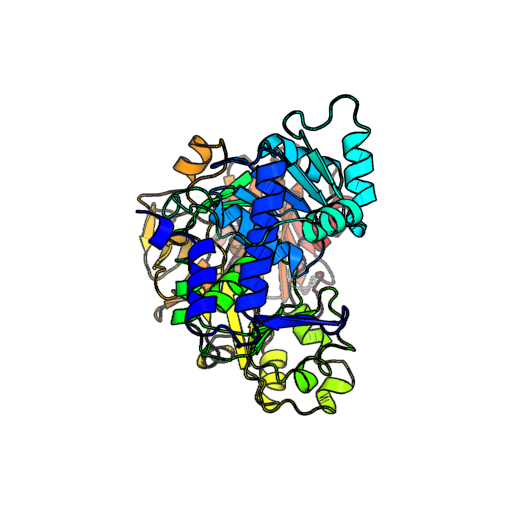466 1.00 18.58 86 THR A N 1
ATOM 670 C CA . THR A 1 100 ? -8.269 21.157 26.134 1.00 20.21 86 THR A CA 1
ATOM 671 C C . THR A 1 100 ? -8.429 20.619 27.566 1.00 21.58 86 THR A C 1
ATOM 672 O O . THR A 1 100 ? -9.483 20.840 28.194 1.00 22.66 86 THR A O 1
ATOM 676 N N . ARG A 1 101 ? -7.428 19.886 28.067 1.00 21.82 87 ARG A N 1
ATOM 677 C CA . ARG A 1 101 ? -7.389 19.438 29.471 1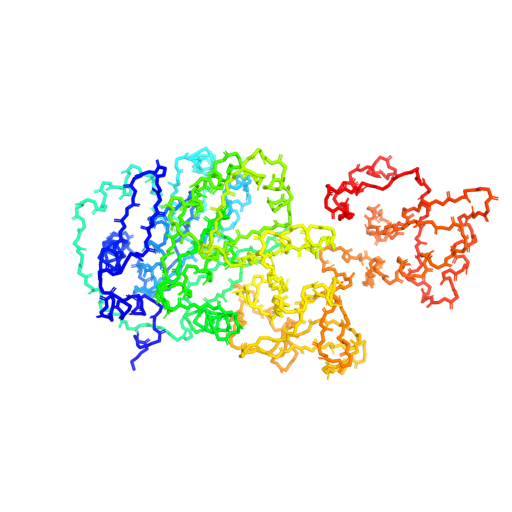.00 23.99 87 ARG A CA 1
ATOM 678 C C . ARG A 1 101 ? -6.637 20.402 30.365 1.00 23.70 87 ARG A C 1
ATOM 679 O O . ARG A 1 101 ? -6.638 20.244 31.577 1.00 24.27 87 ARG A O 1
ATOM 687 N N . LEU A 1 102 ? -5.960 21.391 29.781 1.00 22.53 88 LEU A N 1
ATOM 688 C CA . LEU A 1 102 ? -5.178 22.331 30.573 1.00 23.46 88 LEU A CA 1
ATOM 689 C C . LEU A 1 102 ? -6.090 23.295 31.285 1.00 25.13 88 LEU A C 1
ATOM 690 O O . LEU A 1 102 ? -7.169 23.622 30.800 1.00 24.80 88 LEU A O 1
ATOM 695 N N . ALA A 1 103 ? -5.632 23.732 32.461 1.00 26.35 89 ALA A N 1
ATOM 696 C CA . ALA A 1 103 ? -6.333 24.705 33.273 1.00 26.55 89 ALA A CA 1
ATOM 697 C C . ALA A 1 103 ? -6.155 26.097 32.696 1.00 25.82 89 ALA A C 1
ATOM 698 O O . ALA A 1 103 ? -5.250 26.348 31.899 1.00 24.88 89 ALA A O 1
ATOM 700 N N . ALA A 1 104 ? -7.014 27.000 33.127 1.00 26.92 90 ALA A N 1
ATOM 701 C CA . ALA A 1 104 ? -7.023 28.376 32.619 1.00 26.68 90 ALA A CA 1
ATOM 702 C C . ALA A 1 104 ? -5.673 29.170 32.650 1.00 27.07 90 ALA A C 1
ATOM 703 O O . ALA A 1 104 ? -5.346 29.871 31.692 1.00 26.23 90 ALA A O 1
ATOM 705 N N . PRO A 1 105 ? -4.877 29.052 33.725 1.00 26.61 91 PRO A N 1
ATOM 706 C CA . PRO A 1 105 ? -3.574 29.754 33.765 1.00 26.53 91 PRO A CA 1
ATOM 707 C C . PRO A 1 105 ? -2.563 29.235 32.726 1.00 24.34 91 PRO A C 1
ATOM 708 O O . PRO A 1 105 ? -1.772 29.989 32.184 1.00 21.74 91 PRO A O 1
ATOM 712 N N . GLU A 1 106 ? -2.599 27.935 32.454 1.00 22.51 92 GLU A N 1
ATOM 713 C CA . GLU A 1 106 ? -1.706 27.335 31.482 1.00 22.71 92 GLU A CA 1
ATOM 714 C C . GLU A 1 106 ? -2.121 27.756 30.058 1.00 21.06 92 GLU A C 1
ATOM 715 O O . GLU A 1 106 ? -1.263 28.069 29.197 1.00 17.49 92 GLU A O 1
ATOM 721 N N . VAL A 1 107 ? -3.434 27.782 29.819 1.00 20.39 93 VAL A N 1
ATOM 722 C CA . VAL A 1 107 ? -3.959 28.250 28.524 1.00 18.97 93 VAL A CA 1
ATOM 723 C C . VAL A 1 107 ? -3.636 29.722 28.318 1.00 19.57 93 VAL A C 1
ATOM 724 O O . VAL A 1 107 ? -3.172 30.088 27.231 1.00 15.97 93 VAL A O 1
ATOM 728 N N . SER A 1 108 ? -3.764 30.523 29.385 1.00 20.97 94 SER A N 1
ATOM 729 C CA . SER A 1 108 ? -3.444 31.959 29.336 1.00 21.12 94 SER A CA 1
ATOM 730 C C . SER A 1 108 ? -1.962 32.165 29.030 1.00 20.31 94 SER A C 1
ATOM 731 O O . SER A 1 108 ? -1.581 32.979 28.203 1.00 20.00 94 SER A O 1
ATOM 734 N N . PHE A 1 109 ? -1.118 31.345 29.624 1.00 20.15 95 PHE A N 1
ATOM 735 C CA . PHE A 1 109 ? 0.292 31.434 29.290 1.00 19.54 95 PHE A CA 1
ATOM 736 C C . PHE A 1 109 ? 0.575 31.234 27.816 1.00 16.97 95 PHE A C 1
ATOM 737 O O . PHE A 1 109 ? 1.334 32.001 27.190 1.00 17.11 95 PHE A O 1
ATOM 745 N N . ILE A 1 110 ? 0.011 30.167 27.274 1.00 16.03 96 ILE A N 1
ATOM 746 C CA . ILE A 1 110 ? 0.214 29.795 25.885 1.00 15.31 96 ILE A CA 1
ATOM 747 C C . ILE A 1 110 ? -0.244 30.863 24.936 1.00 15.84 96 ILE A C 1
ATOM 748 O O . ILE A 1 110 ? 0.477 31.186 23.977 1.00 16.53 96 ILE A O 1
ATOM 753 N N . LEU A 1 111 ? -1.438 31.425 25.210 1.00 16.38 97 LEU A N 1
ATOM 754 C CA . LEU A 1 111 ? -1.970 32.531 24.407 1.00 16.79 97 LEU A CA 1
ATOM 755 C C . LEU A 1 111 ? -1.088 33.745 24.429 1.00 18.63 97 LEU A C 1
ATOM 756 O O . LEU A 1 111 ? -0.902 34.351 23.390 1.00 17.15 97 LEU A O 1
ATOM 761 N N . SER A 1 112 ? -0.538 34.094 25.593 1.00 20.09 98 SER A N 1
ATOM 762 C CA . SER A 1 112 ? 0.393 35.203 25.699 1.00 20.90 98 SER A CA 1
ATOM 763 C C . SER A 1 112 ? 1.692 34.927 25.060 1.00 19.17 98 SER A C 1
ATOM 764 O O . SER A 1 112 ? 2.250 35.790 24.386 1.00 18.53 98 SER A O 1
ATOM 767 N N . ASP A 1 113 ? 2.246 33.750 25.322 1.00 18.02 99 ASP A N 1
ATOM 768 C CA . ASP A 1 113 ? 3.522 33.422 24.775 1.00 17.21 99 ASP A CA 1
ATOM 769 C C . ASP A 1 113 ? 3.517 33.368 23.232 1.00 17.28 99 ASP A C 1
ATOM 770 O O . ASP A 1 113 ? 4.483 33.815 22.572 1.00 17.00 99 ASP A O 1
ATOM 775 N N . SER A 1 114 ? 2.471 32.778 22.673 1.00 16.19 100 SER A N 1
ATOM 776 C CA . SER A 1 114 ? 2.337 32.633 21.247 1.00 15.73 100 SER A CA 1
ATOM 777 C C . SER A 1 114 ? 1.955 33.921 20.565 1.00 17.06 100 SER A C 1
ATOM 778 O O . SER A 1 114 ? 2.113 34.024 19.346 1.00 17.71 100 SER A O 1
ATOM 781 N N . GLY A 1 115 ? 1.398 34.854 21.325 1.00 18.50 101 GLY A N 1
ATOM 782 C CA . GLY A 1 115 ? 0.895 36.118 20.795 1.00 18.95 101 GLY A CA 1
ATOM 783 C C . GLY A 1 115 ? -0.241 35.862 19.821 1.00 19.44 101 GLY A C 1
ATOM 784 O O . GLY A 1 115 ? -0.374 36.585 18.775 1.00 17.65 101 GLY A O 1
ATOM 785 N N . SER A 1 116 ? -1.045 34.839 20.142 1.00 17.77 102 SER A N 1
ATOM 786 C CA . SER A 1 116 ? -2.209 34.491 19.332 1.00 18.60 102 SER A CA 1
ATOM 787 C C . SER A 1 116 ? -3.100 35.702 19.182 1.00 19.60 102 SER A C 1
ATOM 788 O O . SER A 1 116 ? -3.388 36.428 20.156 1.00 20.20 102 SER A O 1
ATOM 791 N N . LYS A 1 117 ? -3.576 35.875 17.962 1.00 19.96 103 LYS A N 1
ATOM 792 C CA . LYS A 1 117 ? -4.467 36.977 17.620 1.00 21.24 103 LYS A CA 1
ATOM 793 C C . LYS A 1 117 ? -5.934 36.589 17.717 1.00 20.85 103 LYS A C 1
ATOM 794 O O . LYS A 1 117 ? -6.777 37.379 18.066 1.00 21.25 103 LYS A O 1
ATOM 800 N N . VAL A 1 118 ? -6.244 35.345 17.354 1.00 20.23 104 VAL A N 1
ATOM 801 C CA . VAL A 1 118 ? -7.603 34.857 17.303 1.00 20.45 104 VAL A CA 1
ATOM 802 C C . VAL A 1 118 ? -7.618 33.577 18.077 1.00 19.76 104 VAL A C 1
ATOM 803 O O . VAL A 1 118 ? -6.679 32.794 17.960 1.00 19.24 104 VAL A O 1
ATOM 807 N N . VAL A 1 119 ? -8.653 33.377 18.868 1.00 20.14 105 VAL A N 1
ATOM 808 C CA . VAL A 1 119 ? -8.827 32.138 19.615 1.00 19.01 105 VAL A CA 1
ATOM 809 C C . VAL A 1 119 ? -10.144 31.511 19.204 1.00 18.97 105 VAL A C 1
ATOM 810 O O . VAL A 1 119 ? -11.195 32.148 19.321 1.00 19.77 105 VAL A O 1
ATOM 814 N N . ILE A 1 120 ? -10.070 30.299 18.672 1.00 17.31 106 ILE A N 1
ATOM 815 C CA . ILE A 1 120 ? -11.273 29.562 18.270 1.00 17.43 106 ILE A CA 1
ATOM 816 C C . ILE A 1 120 ? -11.486 28.424 19.273 1.00 18.17 106 ILE A C 1
ATOM 817 O O . ILE A 1 120 ? -10.596 27.571 19.421 1.00 17.91 106 ILE A O 1
ATOM 822 N N . TYR A 1 121 ? -12.624 28.424 19.973 1.00 18.80 107 TYR A N 1
ATOM 823 C CA . TYR A 1 121 ? -12.849 27.462 21.028 1.00 18.95 107 TYR A CA 1
ATOM 824 C C . TYR A 1 121 ? -14.146 26.713 20.964 1.00 20.78 107 TYR A C 1
ATOM 825 O O . TYR A 1 121 ? -15.213 27.221 20.543 1.00 21.92 107 TYR A O 1
ATOM 834 N N . GLY A 1 122 ? -14.050 25.483 21.440 1.00 20.97 108 GLY A N 1
ATOM 835 C CA . GLY A 1 122 ? -15.164 24.589 21.462 1.00 22.85 108 GLY A CA 1
ATOM 836 C C . GLY A 1 122 ? -15.976 24.825 22.690 1.00 25.08 108 GLY A C 1
ATOM 837 O O . GLY A 1 122 ? -15.512 25.431 23.668 1.00 24.87 108 GLY A O 1
ATOM 838 N N . ALA A 1 123 ? -17.208 24.329 22.653 1.00 26.30 109 ALA A N 1
ATOM 839 C CA . ALA A 1 123 ? -18.112 24.479 23.763 1.00 28.07 109 ALA A CA 1
ATOM 840 C C . ALA A 1 123 ? -17.582 23.871 25.085 1.00 28.29 109 ALA A C 1
ATOM 841 O O . ALA A 1 123 ? -17.687 24.522 26.146 1.00 28.34 109 ALA A O 1
ATOM 843 N N . PRO A 1 124 ? -16.961 22.669 25.036 1.00 27.75 110 PRO A N 1
ATOM 844 C CA . PRO A 1 124 ? -16.358 22.164 26.271 1.00 28.18 110 PRO A CA 1
ATOM 845 C C . PRO A 1 124 ? -15.283 23.085 26.880 1.00 27.95 110 PRO A C 1
ATOM 846 O O . PRO A 1 124 ? -14.986 22.946 28.054 1.00 29.55 110 PRO A O 1
ATOM 850 N N . SER A 1 125 ? -14.689 23.976 26.093 1.00 26.07 111 SER A N 1
ATOM 851 C CA . SER A 1 125 ? -13.669 24.901 26.595 1.00 25.48 111 SER A CA 1
ATOM 852 C C . SER A 1 125 ? -14.210 26.257 26.991 1.00 25.90 111 SER A C 1
ATOM 853 O O . SER A 1 125 ? -13.446 27.118 27.457 1.00 25.84 111 SER A O 1
ATOM 856 N N . ALA A 1 126 ? -15.509 26.468 26.836 1.00 26.54 112 ALA A N 1
ATOM 857 C CA . ALA A 1 126 ? -16.087 27.775 27.223 1.00 28.62 112 ALA A CA 1
ATOM 858 C C . ALA A 1 126 ? -15.731 28.197 28.673 1.00 29.74 112 ALA A C 1
ATOM 859 O O . ALA A 1 126 ? -15.392 29.374 28.918 1.00 31.53 112 ALA A O 1
ATOM 861 N N . PRO A 1 127 ? -15.734 27.258 29.628 1.00 30.75 113 PRO A N 1
ATOM 862 C CA . PRO A 1 127 ? -15.361 27.681 30.966 1.00 32.08 113 PRO A CA 1
ATOM 863 C C . PRO A 1 127 ? -13.921 28.185 31.119 1.00 31.36 113 PRO A C 1
ATOM 864 O O . PRO A 1 127 ? -13.698 29.139 31.876 1.00 31.46 113 PRO A O 1
ATOM 868 N N . VAL A 1 128 ? -12.954 27.556 30.445 1.00 29.61 114 VAL A N 1
ATOM 869 C CA . VAL A 1 128 ? -11.583 28.063 30.454 1.00 28.22 114 VAL A CA 1
ATOM 870 C C . VAL A 1 128 ? -11.479 29.454 29.834 1.00 27.67 114 VAL A C 1
ATOM 871 O O . VAL A 1 128 ? -10.841 30.341 30.410 1.00 25.60 114 VAL A O 1
ATOM 875 N N . ILE A 1 129 ? -12.122 29.640 28.685 1.00 26.56 115 ILE A N 1
ATOM 876 C CA . ILE A 1 129 ? -12.053 30.907 27.979 1.00 26.88 115 ILE A CA 1
ATOM 877 C C . ILE A 1 129 ? -12.724 31.988 28.815 1.00 28.46 115 ILE A C 1
ATOM 878 O O . ILE A 1 129 ? -12.207 33.106 28.937 1.00 28.08 115 ILE A O 1
ATOM 883 N N . ASP A 1 130 ? -13.862 31.657 29.420 1.00 29.50 116 ASP A N 1
ATOM 884 C CA . ASP A 1 130 ? -14.558 32.611 30.287 1.00 32.64 116 ASP A CA 1
ATOM 885 C C . ASP A 1 130 ? -13.671 33.070 31.436 1.00 33.08 116 ASP A C 1
ATOM 886 O O . ASP A 1 130 ? -13.542 34.268 31.690 1.00 33.85 116 ASP A O 1
ATOM 891 N N . ALA A 1 131 ? -13.030 32.105 32.095 1.00 32.94 117 ALA A N 1
ATOM 892 C CA . ALA A 1 131 ? -12.131 32.400 33.209 1.00 32.57 117 ALA A CA 1
ATOM 893 C C . ALA A 1 131 ? -11.009 33.327 32.700 1.00 31.82 117 ALA A C 1
ATOM 894 O O . ALA A 1 131 ? -10.657 34.314 33.353 1.00 31.16 117 ALA A O 1
ATOM 896 N N . ILE A 1 132 ? -10.454 33.012 31.532 1.00 29.85 118 ILE A N 1
ATOM 897 C CA . ILE A 1 132 ? -9.382 33.840 30.946 1.00 29.53 118 ILE A CA 1
ATOM 898 C C . ILE A 1 132 ? -9.850 35.276 30.585 1.00 31.19 118 ILE A C 1
ATOM 899 O O . ILE A 1 132 ? -9.177 36.253 30.923 1.00 31.08 118 ILE A O 1
ATOM 904 N N . ARG A 1 133 ? -10.998 35.400 29.924 1.00 32.56 119 ARG A N 1
ATOM 905 C CA . ARG A 1 133 ? -11.511 36.719 29.507 1.00 34.44 119 ARG A CA 1
ATOM 906 C C . ARG A 1 133 ? -11.935 37.602 30.708 1.00 36.83 119 ARG A C 1
ATOM 907 O O . ARG A 1 133 ? -11.890 38.826 30.610 1.00 36.91 119 ARG A O 1
ATOM 915 N N . ALA A 1 134 ? -12.321 36.960 31.813 1.00 38.21 120 ALA A N 1
ATOM 916 C CA . ALA A 1 134 ? -12.612 37.604 33.102 1.00 40.81 120 ALA A CA 1
ATOM 917 C C . ALA A 1 134 ? -11.388 38.215 33.850 1.00 42.32 120 ALA A C 1
ATOM 918 O O . ALA A 1 134 ? -11.575 39.108 34.660 1.00 43.08 120 ALA A O 1
ATOM 920 N N . GLN A 1 135 ? -10.164 37.736 33.592 1.00 42.80 121 GLN A N 1
ATOM 921 C CA . GLN A 1 135 ? -8.913 38.372 34.094 1.00 44.36 121 GLN A CA 1
ATOM 922 C C . GLN A 1 135 ? -8.917 39.909 33.877 1.00 45.85 121 GLN A C 1
ATOM 923 O O . GLN A 1 135 ? -9.473 40.408 32.892 1.00 46.36 121 GLN A O 1
ATOM 929 N N . ALA A 1 136 ? -8.296 40.666 34.787 1.00 47.10 122 ALA A N 1
ATOM 930 C CA . ALA A 1 136 ? -8.175 42.139 34.625 1.00 48.30 122 ALA A CA 1
ATOM 931 C C . ALA A 1 136 ? -7.445 42.522 33.314 1.00 47.63 122 ALA A C 1
ATOM 932 O O . ALA A 1 136 ? -7.838 43.463 32.608 1.00 47.26 122 ALA A O 1
ATOM 934 N N . ASP A 1 137 ? -6.381 41.777 32.996 1.00 46.00 123 ASP A N 1
ATOM 935 C CA . ASP A 1 137 ? -5.615 41.974 31.764 1.00 45.28 123 ASP A CA 1
ATOM 936 C C . ASP A 1 137 ? -5.472 40.627 31.010 1.00 43.01 123 ASP A C 1
ATOM 937 O O . ASP A 1 137 ? -4.456 39.936 31.145 1.00 42.18 123 ASP A O 1
ATOM 942 N N . PRO A 1 138 ? -6.505 40.236 30.233 1.00 42.06 124 PRO A N 1
ATOM 943 C CA . PRO A 1 138 ? -6.356 38.985 29.458 1.00 39.48 124 PRO A CA 1
ATOM 944 C C . PRO A 1 138 ? -5.195 39.094 28.434 1.00 37.75 124 PRO A C 1
ATOM 945 O O . PRO A 1 138 ? -4.671 40.187 28.234 1.00 36.76 124 PRO A O 1
ATOM 949 N N . PRO A 1 139 ? -4.771 37.964 27.814 1.00 34.88 125 PRO A N 1
ATOM 950 C CA . PRO A 1 139 ? -3.675 37.963 26.828 1.00 33.52 125 PRO A CA 1
ATOM 951 C C . PRO A 1 139 ? -3.900 39.027 25.790 1.00 34.02 125 PRO A C 1
ATOM 952 O O . PRO A 1 139 ? -4.929 38.980 25.095 1.00 33.93 125 PRO A O 1
ATOM 956 N N . GLY A 1 140 ? -2.991 40.004 25.719 1.00 33.50 126 GLY A N 1
ATOM 957 C CA . GLY A 1 140 ? -3.297 41.265 25.066 1.00 33.90 126 GLY A CA 1
ATOM 958 C C . GLY A 1 140 ? -3.319 41.265 23.550 1.00 32.74 126 GLY A C 1
ATOM 959 O O . GLY A 1 140 ? -3.823 42.216 22.941 1.00 32.93 126 GLY A O 1
ATOM 960 N N . THR A 1 141 ? -2.736 40.229 22.949 1.00 30.39 127 THR A N 1
ATOM 961 C CA . THR A 1 141 ? -2.688 40.059 21.503 1.00 29.85 127 THR A CA 1
ATOM 962 C C . THR A 1 141 ? -4.017 39.541 20.926 1.00 28.60 127 THR A C 1
ATOM 963 O O . THR A 1 141 ? -4.245 39.677 19.733 1.00 28.52 127 THR A O 1
ATOM 967 N N . VAL A 1 142 ? -4.867 38.927 21.759 1.00 27.04 128 VAL A N 1
ATOM 968 C CA . VAL A 1 142 ? -6.105 38.308 21.270 1.00 26.04 128 VAL A CA 1
ATOM 969 C C . VAL A 1 142 ? -7.125 39.401 20.928 1.00 27.81 128 VAL A C 1
ATOM 970 O O . VAL A 1 142 ? -7.602 40.085 21.804 1.00 29.07 128 VAL A O 1
ATOM 974 N N . THR A 1 143 ? -7.421 39.572 19.646 1.00 28.23 129 THR A N 1
ATOM 975 C CA . THR A 1 143 ? -8.411 40.553 19.197 1.00 29.55 129 THR A CA 1
ATOM 976 C C . THR A 1 143 ? -9.767 39.864 18.968 1.00 29.71 129 THR A C 1
ATOM 977 O O . THR A 1 143 ? -10.802 40.513 18.894 1.00 29.13 129 THR A O 1
ATOM 981 N N . ASP A 1 144 ? -9.775 38.538 18.913 1.00 26.89 130 ASP A N 1
ATOM 982 C CA . ASP A 1 144 ? -11.005 37.815 18.626 1.00 28.12 130 ASP A CA 1
ATOM 983 C C . ASP A 1 144 ? -11.121 36.507 19.388 1.00 26.08 130 ASP A C 1
ATOM 984 O O . ASP A 1 144 ? -10.206 35.695 19.348 1.00 23.84 130 ASP A O 1
ATOM 989 N N . TRP A 1 145 ? -12.233 36.323 20.090 1.00 25.57 131 TRP A N 1
ATOM 990 C CA . TRP A 1 145 ? -12.557 35.033 20.718 1.00 25.51 131 TRP A CA 1
ATOM 991 C C . TRP A 1 145 ? -13.819 34.423 20.076 1.00 25.75 131 TRP A C 1
ATOM 992 O O . TRP A 1 145 ? -14.899 34.996 20.179 1.00 27.48 131 TRP A O 1
ATOM 1003 N N . ILE A 1 146 ? -13.660 33.303 19.384 1.00 23.41 132 ILE A N 1
ATOM 1004 C CA . ILE A 1 146 ? -14.685 32.818 18.477 1.00 23.84 132 ILE A CA 1
ATOM 1005 C C . ILE A 1 146 ? -15.088 31.456 18.981 1.00 22.84 132 ILE A C 1
ATOM 1006 O O . ILE A 1 146 ? -14.314 30.517 18.853 1.00 21.29 132 ILE A O 1
ATOM 1011 N N . GLY A 1 147 ? -16.296 31.354 19.533 1.00 24.26 133 GLY A N 1
ATOM 1012 C CA . GLY A 1 147 ? -16.790 30.055 20.036 1.00 24.76 133 GLY A CA 1
ATOM 1013 C C . GLY A 1 147 ? -17.486 29.282 18.944 1.00 26.45 133 GLY A C 1
ATOM 1014 O O . GLY A 1 147 ? -17.588 29.739 17.800 1.00 24.46 133 GLY A O 1
ATOM 1015 N N . ALA A 1 148 ? -17.930 28.076 19.288 1.00 29.18 134 ALA A N 1
ATOM 1016 C CA . ALA A 1 148 ? -18.574 27.154 18.335 1.00 31.35 134 ALA A CA 1
ATOM 1017 C C . ALA A 1 148 ? -19.728 27.703 17.480 1.00 32.72 134 ALA A C 1
ATOM 1018 O O . ALA A 1 148 ? -19.782 27.426 16.276 1.00 32.92 134 ALA A O 1
ATOM 1020 N N . ASP A 1 149 ? -20.629 28.464 18.089 1.00 34.58 135 ASP A N 1
ATOM 1021 C CA . ASP A 1 149 ? -21.840 28.942 17.425 1.00 35.99 135 ASP A CA 1
ATOM 1022 C C . ASP A 1 149 ? -21.452 30.008 16.387 1.00 34.65 135 ASP A C 1
ATOM 1023 O O . ASP A 1 149 ? -21.897 29.958 15.231 1.00 33.75 135 ASP A O 1
ATOM 1028 N N . SER A 1 150 ? -20.599 30.936 16.814 1.00 32.39 136 SER A N 1
ATOM 1029 C CA . SER A 1 150 ? -20.046 31.978 15.930 1.00 32.20 136 SER A CA 1
ATOM 1030 C C . SER A 1 150 ? -19.264 31.407 14.756 1.00 29.45 136 SER A C 1
ATOM 1031 O O . SER A 1 150 ? -19.404 31.882 13.640 1.00 28.30 136 SER A O 1
ATOM 1034 N N . LEU A 1 151 ? -18.416 30.400 15.005 1.00 26.80 137 LEU A N 1
ATOM 1035 C CA . LEU A 1 151 ? -17.669 29.793 13.924 1.00 25.13 137 LEU A CA 1
ATOM 1036 C C . LEU A 1 151 ? -18.616 29.163 12.889 1.00 25.57 137 LEU A C 1
ATOM 1037 O O . LEU A 1 151 ? -18.440 29.335 11.675 1.00 24.20 137 LEU A O 1
ATOM 1042 N N . ALA A 1 152 ? -19.625 28.439 13.364 1.00 25.51 138 ALA A N 1
ATOM 1043 C CA . ALA A 1 152 ? -20.541 27.743 12.452 1.00 28.17 138 ALA A CA 1
ATOM 1044 C C . ALA A 1 152 ? -21.326 28.754 11.604 1.00 29.53 138 ALA A C 1
ATOM 1045 O O . ALA A 1 152 ? -21.538 28.517 10.416 1.00 30.84 138 ALA A O 1
ATOM 1047 N N . GLU A 1 153 ? -21.729 29.864 12.211 1.00 30.47 139 GLU A N 1
ATOM 1048 C CA . GLU A 1 153 ? -22.491 30.883 11.506 1.00 32.67 139 GLU A CA 1
ATOM 1049 C C . GLU A 1 153 ? -21.621 31.542 10.438 1.00 32.60 139 GLU A C 1
ATOM 1050 O O . GLU A 1 153 ? -22.094 31.781 9.314 1.00 33.43 139 GLU A O 1
ATOM 1056 N N . ARG A 1 154 ? -20.364 31.826 10.783 1.00 31.51 140 ARG A N 1
ATOM 1057 C CA . ARG A 1 154 ? -19.418 32.383 9.821 1.00 31.10 140 ARG A CA 1
ATOM 1058 C C . ARG A 1 154 ? -19.167 31.446 8.638 1.00 29.60 140 ARG A C 1
ATOM 1059 O O . ARG A 1 154 ? -19.145 31.889 7.493 1.00 28.18 140 ARG A O 1
ATOM 1067 N N . LEU A 1 155 ? -19.014 30.156 8.917 1.00 27.89 141 LEU A N 1
ATOM 1068 C CA . LEU A 1 155 ? -18.751 29.168 7.881 1.00 27.49 141 LEU A CA 1
ATOM 1069 C C . LEU A 1 155 ? -19.915 29.096 6.902 1.00 29.29 141 LEU A C 1
ATOM 1070 O O . LEU A 1 155 ? -19.726 28.993 5.688 1.00 29.13 141 LEU A O 1
ATOM 1075 N N . ARG A 1 156 ? -21.128 29.218 7.426 1.00 31.99 142 ARG A N 1
ATOM 1076 C CA . ARG A 1 156 ? -22.318 29.197 6.589 1.00 34.23 142 ARG A CA 1
ATOM 1077 C C . ARG A 1 156 ? -22.350 30.333 5.572 1.00 35.07 142 ARG A C 1
ATOM 1078 O O . ARG A 1 156 ? -22.900 30.142 4.498 1.00 36.58 142 A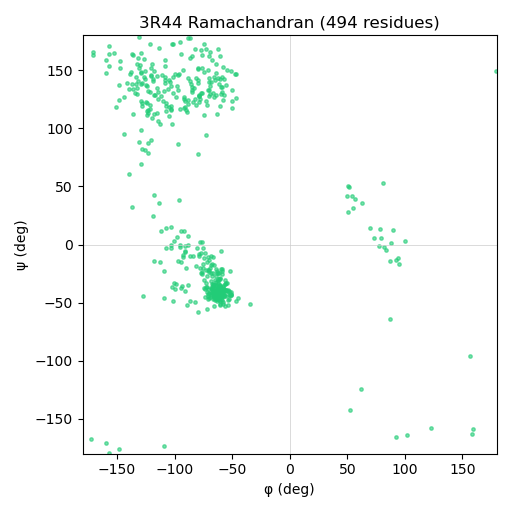RG A O 1
ATOM 1086 N N . SER A 1 157 ? -21.757 31.487 5.868 1.00 34.99 143 SER A N 1
ATOM 1087 C CA . SER A 1 157 ? -21.813 32.608 4.928 1.00 36.09 143 SER A CA 1
ATOM 1088 C C . SER A 1 157 ? -20.513 32.850 4.119 1.00 34.29 143 SER A C 1
ATOM 1089 O O . SER A 1 157 ? -20.476 33.750 3.287 1.00 35.73 143 SER A O 1
ATOM 1092 N N . ALA A 1 158 ? -19.475 32.032 4.355 1.00 31.47 144 ALA A N 1
ATOM 1093 C CA . ALA A 1 158 ? -18.161 32.180 3.737 1.00 29.66 144 ALA A CA 1
ATOM 1094 C C . ALA A 1 158 ? -18.186 31.613 2.337 1.00 29.53 144 ALA A C 1
ATOM 1095 O O . ALA A 1 158 ? -18.970 30.678 2.048 1.00 28.54 144 ALA A O 1
ATOM 1097 N N . ALA A 1 159 ? -17.328 32.172 1.481 1.00 30.23 145 ALA A N 1
ATOM 1098 C CA . ALA A 1 159 ? -17.157 31.696 0.105 1.00 30.13 145 ALA A CA 1
ATOM 1099 C C . ALA A 1 159 ? -16.025 30.693 0.105 1.00 27.98 145 ALA A C 1
ATOM 1100 O O . ALA A 1 159 ? -15.084 30.810 0.891 1.00 27.11 145 ALA A O 1
ATOM 1102 N N . ALA A 1 160 ? -16.095 29.731 -0.802 1.00 27.42 146 ALA A N 1
ATOM 1103 C CA . ALA A 1 160 ? -15.139 28.641 -0.843 1.00 28.24 146 ALA A CA 1
ATOM 1104 C C . ALA A 1 160 ? -14.044 28.949 -1.861 1.00 28.38 146 ALA A C 1
ATOM 1105 O O . ALA A 1 160 ? -13.577 28.060 -2.518 1.00 30.17 146 ALA A O 1
ATOM 1107 N N . ASP A 1 161 ? -13.618 30.214 -1.948 1.00 29.38 147 ASP A N 1
ATOM 1108 C CA . ASP A 1 161 ? -12.592 30.665 -2.900 1.00 29.85 147 ASP A CA 1
ATOM 1109 C C . ASP A 1 161 ? -11.260 30.079 -2.496 1.00 27.84 147 ASP A C 1
ATOM 1110 O O . ASP A 1 161 ? -10.887 30.150 -1.348 1.00 26.05 147 ASP A O 1
ATOM 1115 N N . GLU A 1 162 ? -10.488 29.579 -3.434 1.00 26.68 148 GLU A N 1
ATOM 1116 C CA . GLU A 1 162 ? -9.149 29.178 -3.101 1.00 26.38 148 GLU A CA 1
ATOM 1117 C C . GLU A 1 162 ? -8.291 30.454 -2.864 1.00 27.46 148 GLU A C 1
ATOM 1118 O O . GLU A 1 162 ? -8.221 31.298 -3.760 1.00 28.13 148 GLU A O 1
ATOM 1124 N N . PRO A 1 163 ? -7.701 30.643 -1.670 1.00 27.60 149 PRO A N 1
ATOM 1125 C CA . PRO A 1 163 ? -6.857 31.838 -1.506 1.00 29.84 149 PRO A CA 1
ATOM 1126 C C . PRO A 1 163 ? -5.614 31.856 -2.403 1.00 32.23 149 PRO A C 1
ATOM 1127 O O . PRO A 1 163 ? -5.104 30.809 -2.786 1.00 31.03 149 PRO A O 1
ATOM 1131 N N . ALA A 1 164 ? -5.111 33.041 -2.691 1.00 34.68 150 ALA A N 1
ATOM 1132 C CA . ALA A 1 164 ? -3.810 33.161 -3.317 1.00 37.74 150 ALA A CA 1
ATOM 1133 C C . ALA A 1 164 ? -2.846 32.575 -2.287 1.00 38.29 150 ALA A C 1
ATOM 1134 O O . ALA A 1 164 ? -2.705 33.091 -1.176 1.00 40.50 150 ALA A O 1
ATOM 1136 N N . VAL A 1 165 ? -2.242 31.445 -2.592 1.00 37.77 151 VAL A N 1
ATOM 1137 C CA . VAL A 1 165 ? -1.352 30.828 -1.622 1.00 36.10 151 VAL A CA 1
ATOM 1138 C C . VAL A 1 165 ? 0.048 31.154 -2.109 1.00 36.18 151 VAL A C 1
ATOM 1139 O O . VAL A 1 165 ? 0.407 30.804 -3.252 1.00 36.67 151 VAL A O 1
ATOM 1143 N N . GLU A 1 166 ? 0.810 31.901 -1.328 1.00 35.50 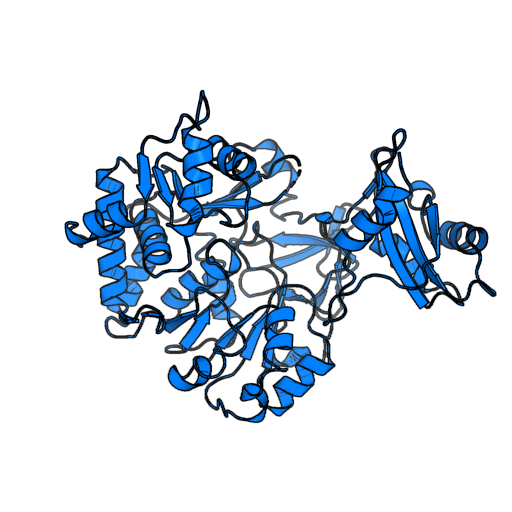152 GLU A N 1
ATOM 1144 C CA . GLU A 1 166 ? 2.164 32.353 -1.782 1.00 35.32 152 GLU A CA 1
ATOM 1145 C C . GLU A 1 166 ? 3.191 32.219 -0.654 1.00 31.32 152 GLU A C 1
ATOM 1146 O O . GLU A 1 166 ? 4.120 33.024 -0.510 1.00 33.87 152 GLU A O 1
ATOM 1152 N N . CYS A 1 167 ? 2.955 31.208 0.165 1.00 26.39 153 CYS A N 1
ATOM 1153 C CA A CYS A 1 167 ? 3.793 30.916 1.302 0.80 24.49 153 CYS A CA 1
ATOM 1154 C CA B CYS A 1 167 ? 3.702 30.920 1.382 0.20 23.20 153 CYS A CA 1
ATOM 1155 C C . CYS A 1 167 ? 3.923 29.407 1.396 1.00 21.04 153 CYS A C 1
ATOM 1156 O O . CYS A 1 167 ? 3.143 28.654 0.789 1.00 19.02 153 CYS A O 1
ATOM 1161 N N . GLY A 1 168 ? 4.961 28.968 2.075 1.00 18.44 154 GLY A N 1
ATOM 1162 C CA . GLY A 1 168 ? 5.157 27.555 2.297 1.00 17.03 154 GLY A CA 1
ATOM 1163 C C . GLY A 1 168 ? 6.595 27.275 2.614 1.00 16.15 154 GLY A C 1
ATOM 1164 O O . GLY A 1 168 ? 7.308 28.146 3.051 1.00 16.28 154 GLY A O 1
ATOM 1165 N N . GLY A 1 169 ? 7.030 26.050 2.427 1.00 13.51 155 GLY A N 1
ATOM 1166 C CA . GLY A 1 169 ? 8.420 25.716 2.716 1.00 15.98 155 GLY A CA 1
ATOM 1167 C C . GLY A 1 169 ? 8.766 25.921 4.178 1.00 16.16 155 GLY A C 1
ATOM 1168 O O . GLY A 1 169 ? 8.104 25.399 5.069 1.00 15.12 155 GLY A O 1
ATOM 1169 N N . ASP A 1 170 ? 9.781 26.730 4.402 1.00 18.91 156 ASP A N 1
ATOM 1170 C CA . ASP A 1 170 ? 10.261 27.051 5.718 1.00 21.62 156 ASP A CA 1
ATOM 1171 C C . ASP A 1 170 ? 9.395 28.093 6.441 1.00 19.08 156 ASP A C 1
ATOM 1172 O O . ASP A 1 170 ? 9.718 28.483 7.543 1.00 20.71 156 ASP A O 1
ATOM 1177 N N . ASP A 1 171 ? 8.306 28.563 5.843 1.00 17.52 157 ASP A N 1
ATOM 1178 C CA . ASP A 1 171 ? 7.367 29.384 6.572 1.00 15.58 157 ASP A CA 1
ATOM 1179 C C . ASP A 1 171 ? 6.725 28.654 7.778 1.00 15.30 157 ASP A C 1
ATOM 1180 O O . ASP A 1 171 ? 6.344 27.483 7.686 1.00 13.57 157 ASP A O 1
ATOM 1185 N N . ASN A 1 172 ? 6.594 29.368 8.894 1.00 14.67 158 ASN A N 1
ATOM 1186 C CA . ASN A 1 172 ? 5.933 28.809 10.050 1.00 13.09 158 ASN A CA 1
ATOM 1187 C C . ASN A 1 172 ? 4.536 28.360 9.753 1.00 11.77 158 ASN A C 1
ATOM 1188 O O . ASN A 1 172 ? 3.795 29.051 9.032 1.00 13.35 158 ASN A O 1
ATOM 1193 N N . LEU A 1 173 ? 4.157 27.247 10.369 1.00 10.92 159 LEU A N 1
ATOM 1194 C CA . LEU A 1 173 ? 2.850 26.640 10.187 1.00 11.58 159 LEU A CA 1
ATOM 1195 C C . LEU A 1 173 ? 2.121 26.375 11.512 1.00 10.80 159 LEU A C 1
ATOM 1196 O O . LEU A 1 173 ? 0.902 26.509 11.587 1.00 10.80 159 LEU A O 1
ATOM 1201 N N . PHE A 1 174 ? 2.806 25.845 12.503 1.00 11.45 160 PHE A N 1
ATOM 1202 C CA . PHE A 1 174 ? 2.137 25.671 13.795 1.00 12.37 160 PHE A CA 1
ATOM 1203 C C . PHE A 1 174 ? 3.086 25.834 14.941 1.00 12.70 160 PHE A C 1
ATOM 1204 O O . PHE A 1 174 ? 4.317 25.659 14.749 1.00 12.08 160 PHE A O 1
ATOM 1212 N N . ILE A 1 175 ? 2.520 26.143 16.114 1.00 11.89 161 ILE A N 1
ATOM 1213 C CA . ILE A 1 175 ? 3.282 26.139 17.351 1.00 12.54 161 ILE A CA 1
ATOM 1214 C C . ILE A 1 175 ? 2.573 25.230 18.322 1.00 12.64 161 ILE A C 1
ATOM 1215 O O . ILE A 1 175 ? 1.402 25.419 18.609 1.00 13.96 161 ILE A O 1
ATOM 1220 N N . MET A 1 176 ? 3.286 24.233 18.794 1.00 13.32 162 MET A N 1
ATOM 1221 C CA . MET A 1 176 ? 2.757 23.317 19.749 1.00 14.62 162 MET A CA 1
ATOM 1222 C C . MET A 1 176 ? 3.552 23.383 21.037 1.00 14.97 162 MET A C 1
ATOM 1223 O O . MET A 1 176 ? 4.808 23.292 21.055 1.00 16.19 162 MET A O 1
ATOM 1228 N N . TYR A 1 177 ? 2.853 23.540 22.146 1.00 13.88 163 TYR A N 1
ATOM 1229 C CA . TYR A 1 177 ? 3.558 23.718 23.448 1.00 16.54 163 TYR A CA 1
ATOM 1230 C C . TYR A 1 177 ? 3.964 22.384 24.135 1.00 20.79 163 TYR A C 1
ATOM 1231 O O . TYR A 1 177 ? 3.204 21.426 24.151 1.00 18.83 163 TYR A O 1
ATOM 1240 N N . THR A 1 178 ? 5.187 22.312 24.648 1.00 23.52 164 THR A N 1
ATOM 1241 C CA . THR A 1 178 ? 5.678 21.104 25.339 1.00 27.13 164 THR A CA 1
ATOM 1242 C C . THR A 1 178 ? 6.360 21.530 26.652 1.00 29.79 164 THR A C 1
ATOM 1243 O O . THR A 1 178 ? 7.018 22.598 26.708 1.00 30.19 164 THR A O 1
ATOM 1247 N N . SER A 1 179 ? 6.224 20.738 27.715 1.00 34.14 165 SER A N 1
ATOM 1248 C CA . SER A 1 179 ? 6.772 21.183 29.031 1.00 37.69 165 SER A CA 1
ATOM 1249 C C . SER A 1 179 ? 7.996 20.370 29.446 1.00 39.64 165 SER A C 1
ATOM 1250 O O . SER A 1 179 ? 8.504 19.585 28.628 1.00 41.90 165 SER A O 1
ATOM 1253 N N . GLY A 1 183 ? 7.519 23.969 35.549 1.00 46.11 169 GLY A N 1
ATOM 1254 C CA . GLY A 1 183 ? 7.665 25.361 35.103 1.00 45.38 169 GLY A CA 1
ATOM 1255 C C . GLY A 1 183 ? 6.690 25.699 33.984 1.00 43.83 169 GLY A C 1
ATOM 1256 O O . GLY A 1 183 ? 5.529 25.209 33.988 1.00 44.51 169 GLY A O 1
ATOM 1257 N N . HIS A 1 184 ? 7.164 26.509 33.023 1.00 41.49 170 HIS A N 1
ATOM 1258 C CA . HIS A 1 184 ? 6.379 26.946 31.842 1.00 39.13 170 HIS A CA 1
ATOM 1259 C C . HIS A 1 184 ? 6.719 26.164 30.556 1.00 35.53 170 HIS A C 1
ATOM 1260 O O . HIS A 1 184 ? 7.888 25.838 30.313 1.00 34.70 170 HIS A O 1
ATOM 1267 N N . PRO A 1 185 ? 5.716 25.904 29.701 1.00 32.38 171 PRO A N 1
ATOM 1268 C CA . PRO A 1 185 ? 6.094 25.220 28.459 1.00 29.99 171 PRO A CA 1
ATOM 1269 C C . PRO A 1 185 ? 6.944 26.084 27.453 1.00 27.41 171 PRO A C 1
ATOM 1270 O O . PRO A 1 185 ? 7.092 27.287 27.660 1.00 25.51 171 PRO A O 1
ATOM 1274 N N . LYS A 1 186 ? 7.560 25.456 26.446 1.00 24.11 172 LYS A N 1
ATOM 1275 C CA . LYS A 1 186 ? 8.139 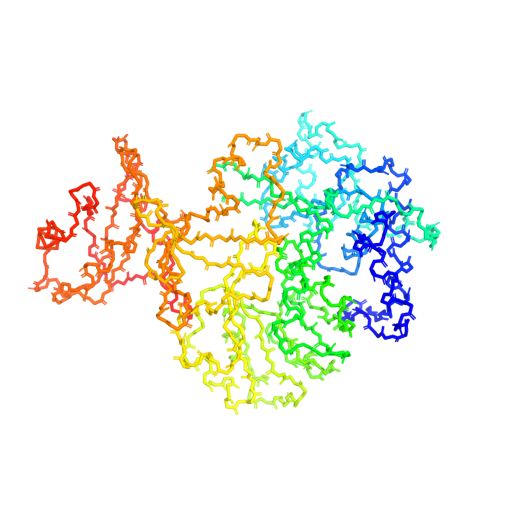26.161 25.303 1.00 23.06 172 LYS A CA 1
ATOM 1276 C C . LYS A 1 186 ? 7.300 25.828 24.099 1.00 18.70 172 LYS A C 1
ATOM 1277 O O . LYS A 1 186 ? 6.790 24.702 23.958 1.00 16.94 172 LYS A O 1
ATOM 1283 N N . GLY A 1 187 ? 7.180 26.798 23.206 1.00 15.50 173 GLY A N 1
ATOM 1284 C CA . GLY A 1 187 ? 6.451 26.594 21.979 1.00 14.87 173 GLY A CA 1
ATOM 1285 C C . GLY A 1 187 ? 7.320 26.066 20.910 1.00 14.66 173 GLY A C 1
ATOM 1286 O O . GLY A 1 187 ? 8.315 26.697 20.525 1.00 15.19 173 GLY A O 1
ATOM 1287 N N . VAL A 1 188 ? 6.955 24.901 20.412 1.00 12.07 174 VAL A N 1
ATOM 1288 C CA . VAL A 1 188 ? 7.716 24.235 19.361 1.00 12.83 174 VAL A CA 1
ATOM 1289 C C . VAL A 1 188 ? 7.182 24.676 17.972 1.00 12.36 174 VAL A C 1
ATOM 1290 O O . VAL A 1 188 ? 6.003 24.440 17.672 1.00 12.97 174 VAL A O 1
ATOM 1294 N N . VAL A 1 189 ? 8.006 25.366 17.168 1.00 11.26 175 VAL A N 1
ATOM 1295 C CA . VAL A 1 189 ? 7.579 25.926 15.886 1.00 11.46 175 VAL A CA 1
ATOM 1296 C C . VAL A 1 189 ? 7.842 24.925 14.774 1.00 11.46 175 VAL A C 1
ATOM 1297 O O . VAL A 1 189 ? 8.986 24.551 14.556 1.00 11.79 175 VAL A O 1
ATOM 1301 N N . HIS A 1 190 ? 6.789 24.473 14.110 1.00 10.26 176 HIS A N 1
ATOM 1302 C CA . HIS A 1 190 ? 6.923 23.673 12.884 1.00 11.34 176 HIS A CA 1
ATOM 1303 C C . HIS A 1 190 ? 6.512 24.468 11.644 1.00 12.39 176 HIS A C 1
ATOM 1304 O O . HIS A 1 190 ? 5.767 25.418 11.719 1.00 12.35 176 HIS A O 1
ATOM 1311 N N . THR A 1 191 ? 7.001 24.019 10.506 1.00 13.35 177 THR A N 1
ATOM 1312 C CA . THR A 1 191 ? 6.843 24.690 9.241 1.00 12.71 177 THR A CA 1
ATOM 1313 C C . THR A 1 191 ? 6.132 23.739 8.254 1.00 11.56 177 THR A C 1
ATOM 1314 O O . THR A 1 191 ? 5.802 22.562 8.580 1.00 12.57 177 THR A O 1
ATOM 1318 N N . HIS A 1 192 ? 5.781 24.283 7.085 1.00 10.95 178 HIS A N 1
ATOM 1319 C CA . HIS A 1 192 ? 5.164 23.478 6.049 1.00 11.92 178 HIS A CA 1
ATOM 1320 C C . HIS A 1 192 ? 6.178 22.354 5.705 1.00 12.76 178 HIS A C 1
ATOM 1321 O O . HIS A 1 192 ? 5.805 21.207 5.508 1.00 13.69 178 HIS A O 1
ATOM 1328 N N . GLU A 1 193 ? 7.450 22.690 5.640 1.00 13.17 179 GLU A N 1
ATOM 1329 C CA . GLU A 1 193 ? 8.486 21.719 5.318 1.00 15.54 179 GLU A CA 1
ATOM 1330 C C . GLU A 1 193 ? 8.600 20.626 6.357 1.00 15.16 179 GLU A C 1
ATOM 1331 O O . GLU A 1 193 ? 8.720 19.471 5.988 1.00 13.77 179 GLU A O 1
ATOM 1337 N N . SER A 1 194 ? 8.616 20.982 7.650 1.00 14.10 180 SER A N 1
ATOM 1338 C CA . SER A 1 194 ? 8.774 19.937 8.681 1.00 13.12 180 SER A CA 1
ATOM 1339 C C . SER A 1 194 ? 7.591 19.003 8.773 1.00 13.30 180 SER A C 1
ATOM 1340 O O . SER A 1 194 ? 7.720 17.820 8.947 1.00 11.25 180 SER A O 1
ATOM 1343 N N . VAL A 1 195 ? 6.402 19.557 8.615 1.00 13.30 181 VAL A N 1
ATOM 1344 C CA . VAL A 1 195 ? 5.181 18.832 8.654 1.00 14.70 181 VAL A CA 1
ATOM 1345 C C . VAL A 1 195 ? 5.111 17.882 7.452 1.00 13.48 181 VAL A C 1
ATOM 1346 O O . VAL A 1 195 ? 4.755 16.698 7.568 1.00 14.41 181 VAL A O 1
ATOM 1350 N N . HIS A 1 196 ? 5.433 18.416 6.289 1.00 13.97 182 HIS A N 1
ATOM 1351 C CA . HIS A 1 196 ? 5.473 17.596 5.084 1.00 14.22 182 HIS A CA 1
ATOM 1352 C C . HIS A 1 196 ? 6.492 16.455 5.246 1.00 13.54 182 HIS A C 1
ATOM 1353 O O . HIS A 1 196 ? 6.224 15.318 4.864 1.00 14.52 182 HIS A O 1
ATOM 1360 N N . SER A 1 197 ? 7.654 16.773 5.799 1.00 13.72 183 SER A N 1
ATOM 1361 C CA A SER A 1 197 ? 8.696 15.752 5.972 0.50 14.60 183 SER A CA 1
ATOM 1362 C CA B SER A 1 197 ? 8.716 15.762 5.999 0.50 14.54 183 SER A CA 1
ATOM 1363 C C . SER A 1 197 ? 8.245 14.660 6.928 1.00 14.93 183 SER A C 1
ATOM 1364 O O . SER A 1 197 ? 8.475 13.485 6.688 1.00 15.15 183 SER A O 1
ATOM 1369 N N . ALA A 1 198 ? 7.581 15.047 7.994 1.00 14.17 184 ALA A N 1
ATOM 1370 C CA . ALA A 1 198 ? 7.125 14.094 8.961 1.00 14.30 184 ALA A CA 1
ATOM 1371 C C . ALA A 1 198 ? 6.050 13.249 8.350 1.00 13.98 184 ALA A C 1
ATOM 1372 O O . ALA A 1 198 ? 6.035 12.047 8.560 1.00 15.26 184 ALA A O 1
ATOM 1374 N N . ALA A 1 199 ? 5.151 13.865 7.577 1.00 14.85 185 ALA A N 1
ATOM 1375 C CA . ALA A 1 199 ? 4.061 13.107 6.948 1.00 15.65 185 ALA A CA 1
ATOM 1376 C C . ALA A 1 199 ? 4.698 12.116 5.957 1.00 16.82 185 ALA A C 1
ATOM 1377 O O . ALA A 1 199 ? 4.336 10.938 5.895 1.00 16.87 185 ALA A O 1
ATOM 1379 N N . SER A 1 200 ? 5.652 12.598 5.181 1.00 17.00 186 SER A N 1
ATOM 1380 C CA . SER A 1 200 ? 6.349 11.732 4.199 1.00 19.27 186 SER A CA 1
ATOM 1381 C C . SER A 1 200 ? 7.097 10.625 4.843 1.00 18.38 186 SER A C 1
ATOM 1382 O O . SER A 1 200 ? 7.104 9.502 4.342 1.00 17.11 186 SER A O 1
ATOM 1385 N N . SER A 1 201 ? 7.731 10.947 5.976 1.00 19.11 187 SER A N 1
ATOM 1386 C CA . SER A 1 201 ? 8.454 9.960 6.758 1.00 20.10 187 SER A CA 1
ATOM 1387 C C . SER A 1 201 ? 7.527 8.786 7.141 1.00 19.49 187 SER A C 1
ATOM 1388 O O . SER A 1 201 ? 7.799 7.637 6.863 1.00 19.73 187 SER A O 1
ATOM 1391 N N . TRP A 1 202 ? 6.393 9.107 7.728 1.00 18.16 188 TRP A N 1
ATOM 1392 C CA . TRP A 1 202 ? 5.424 8.058 8.080 1.00 19.00 188 TRP A CA 1
ATOM 1393 C C . TRP A 1 202 ? 4.936 7.287 6.856 1.00 17.65 188 TRP A C 1
ATOM 1394 O O . TRP A 1 202 ? 4.981 6.063 6.798 1.00 19.96 188 TRP A O 1
ATOM 1405 N N . ALA A 1 203 ? 4.497 8.048 5.859 1.00 17.77 189 ALA A N 1
ATOM 1406 C CA . ALA A 1 203 ? 3.884 7.491 4.672 1.00 17.80 189 ALA A CA 1
ATOM 1407 C C . ALA A 1 203 ? 4.851 6.601 3.889 1.00 18.43 189 ALA A C 1
ATOM 1408 O O . ALA A 1 203 ? 4.433 5.635 3.237 1.00 20.30 189 ALA A O 1
ATOM 1410 N N . SER A 1 204 ? 6.144 6.917 3.939 1.00 16.11 190 SER A N 1
ATOM 1411 C CA . SER A 1 204 ? 7.173 6.081 3.275 1.00 16.88 190 SER A CA 1
ATOM 1412 C C . SER A 1 204 ? 7.714 4.936 4.086 1.00 16.83 190 SER A C 1
ATOM 1413 O O . SER A 1 204 ? 8.428 4.081 3.551 1.00 18.25 190 SER A O 1
ATOM 1416 N N . THR A 1 205 ? 7.383 4.886 5.373 1.00 16.94 191 THR A N 1
ATOM 1417 C CA . THR A 1 205 ? 7.937 3.905 6.270 1.00 17.09 191 THR A CA 1
ATOM 1418 C C . THR A 1 205 ? 6.880 2.856 6.672 1.00 17.43 191 THR A C 1
ATOM 1419 O O . THR A 1 205 ? 7.168 1.680 6.662 1.00 17.46 191 THR A O 1
ATOM 1423 N N . ILE A 1 206 ? 5.678 3.285 7.025 1.00 17.19 192 ILE A N 1
ATOM 1424 C CA . ILE A 1 206 ? 4.675 2.288 7.466 1.00 18.24 192 ILE A CA 1
ATOM 1425 C C . ILE A 1 206 ? 3.952 1.747 6.250 1.00 18.08 192 ILE A C 1
ATOM 1426 O O . ILE A 1 206 ? 3.933 2.407 5.199 1.00 16.54 192 ILE A O 1
ATOM 1431 N N . ASP A 1 207 ? 3.303 0.577 6.396 1.00 17.41 193 ASP A N 1
ATOM 1432 C CA . ASP A 1 207 ? 2.533 0.019 5.307 1.00 17.45 193 ASP A CA 1
ATOM 1433 C C . ASP A 1 207 ? 1.175 0.718 5.229 1.00 17.60 193 ASP A C 1
ATOM 1434 O O . ASP A 1 207 ? 0.175 0.190 5.692 1.00 16.20 193 ASP A O 1
ATOM 1439 N N . VAL A 1 208 ? 1.151 1.926 4.679 1.00 16.60 194 VAL A N 1
ATOM 1440 C CA . VAL A 1 208 ? -0.092 2.673 4.447 1.00 17.44 194 VAL A CA 1
ATOM 1441 C C . VAL A 1 208 ? -0.354 2.692 2.940 1.00 18.46 194 VAL A C 1
ATOM 1442 O O . VAL A 1 208 ? 0.616 2.771 2.138 1.00 20.32 194 VAL A O 1
ATOM 1446 N N . ARG A 1 209 ? -1.631 2.572 2.554 1.00 16.85 195 ARG A N 1
ATOM 1447 C CA . ARG A 1 209 ? -2.038 2.357 1.150 1.00 17.09 195 ARG A CA 1
ATOM 1448 C C . ARG A 1 209 ? -3.099 3.348 0.719 1.00 17.11 195 ARG A C 1
ATOM 1449 O O . ARG A 1 209 ? -3.891 3.810 1.536 1.00 13.96 195 ARG A O 1
ATOM 1457 N N . TYR A 1 210 ? -3.074 3.692 -0.564 1.00 17.72 196 TYR A N 1
ATOM 1458 C CA . TYR A 1 210 ? -4.109 4.490 -1.180 1.00 16.94 196 TYR A CA 1
ATOM 1459 C C . TYR A 1 210 ? -5.453 3.887 -0.850 1.00 17.71 196 TYR A C 1
ATOM 1460 O O . TYR A 1 210 ? -5.625 2.670 -0.955 1.00 15.43 196 TYR A O 1
ATOM 1469 N N . ARG A 1 211 ? -6.387 4.742 -0.431 1.00 16.99 197 ARG A N 1
ATOM 1470 C CA . ARG A 1 211 ? -7.751 4.384 -0.045 1.00 17.53 197 ARG A CA 1
ATOM 1471 C C . ARG A 1 211 ? -7.864 3.642 1.323 1.00 17.49 197 ARG A C 1
ATOM 1472 O O . ARG A 1 211 ? -8.965 3.255 1.701 1.00 18.95 197 ARG A O 1
ATOM 1480 N N . ASP A 1 212 ? -6.757 3.488 2.078 1.00 17.65 198 ASP A N 1
ATOM 1481 C CA . ASP A 1 212 ? -6.864 2.964 3.443 1.00 15.89 198 ASP A CA 1
ATOM 1482 C C . ASP A 1 212 ? -7.824 3.906 4.230 1.00 15.94 198 ASP A C 1
ATOM 1483 O O . ASP A 1 212 ? -7.978 5.095 3.937 1.00 14.71 198 ASP A O 1
ATOM 1488 N N . ARG A 1 213 ? -8.471 3.321 5.229 1.00 15.73 199 ARG A N 1
ATOM 1489 C CA . ARG A 1 213 ? -9.337 4.021 6.154 1.00 14.70 199 ARG A CA 1
ATOM 1490 C C . ARG A 1 213 ? -8.720 3.955 7.538 1.00 14.17 199 ARG A C 1
ATOM 1491 O O . ARG A 1 213 ? -8.400 2.863 8.048 1.00 13.37 199 ARG A O 1
ATOM 1499 N N . LEU A 1 214 ? -8.533 5.116 8.157 1.00 13.92 200 LEU A N 1
ATOM 1500 C CA . LEU A 1 214 ? -7.685 5.220 9.332 1.00 12.53 200 LEU A CA 1
ATOM 1501 C C . LEU A 1 214 ? -8.471 5.823 10.488 1.00 13.57 200 LEU A C 1
ATOM 1502 O O . LEU A 1 214 ? -8.983 6.962 10.411 1.00 13.53 200 LEU A O 1
ATOM 1507 N N . LEU A 1 215 ? -8.554 5.074 11.582 1.00 12.95 201 LEU A N 1
ATOM 1508 C CA . LEU A 1 215 ? -9.257 5.522 12.787 1.00 13.16 201 LEU A CA 1
ATOM 1509 C C . LEU A 1 215 ? -8.376 6.389 13.668 1.00 12.88 201 LEU A C 1
ATOM 1510 O O . LEU A 1 215 ? -7.253 5.974 14.074 1.00 12.72 201 LEU A O 1
ATOM 1515 N N . LEU A 1 216 ? -8.847 7.595 13.918 1.00 12.24 202 LEU A N 1
ATOM 1516 C CA . LEU A 1 216 ? -8.202 8.561 14.815 1.00 14.70 202 LEU A CA 1
ATOM 1517 C C . LEU A 1 216 ? -9.087 8.776 16.036 1.00 15.53 202 LEU A C 1
ATOM 1518 O O . LEU A 1 216 ? -10.103 9.474 15.962 1.00 16.84 202 LEU A O 1
ATOM 1523 N N . PRO A 1 217 ? -8.700 8.176 17.173 1.00 15.54 203 PRO A N 1
ATOM 1524 C CA . PRO A 1 217 ? -9.545 8.352 18.341 1.00 17.23 203 PRO A CA 1
ATOM 1525 C C . PRO A 1 217 ? -8.755 9.059 19.455 1.00 19.08 203 PRO A C 1
ATOM 1526 O O . PRO A 1 217 ? -9.108 8.919 20.659 1.00 21.35 203 PRO A O 1
ATOM 1530 N N . LEU A 1 218 ? -7.721 9.806 19.054 1.00 18.27 204 LEU A N 1
ATOM 1531 C CA . LEU A 1 218 ? -6.883 10.547 19.966 1.00 19.38 204 LEU A CA 1
ATOM 1532 C C . LEU A 1 218 ? -6.994 12.042 19.601 1.00 16.76 204 LEU A C 1
ATOM 1533 O O . LEU A 1 218 ? -7.181 12.386 18.441 1.00 16.91 204 LEU A O 1
ATOM 1538 N N . PRO A 1 219 ? -6.729 12.924 20.563 1.00 17.87 205 PRO A N 1
ATOM 1539 C CA . PRO A 1 219 ? -6.961 14.354 20.285 1.00 17.88 205 PRO A CA 1
ATOM 1540 C C . PRO A 1 219 ? -6.064 14.952 19.223 1.00 18.63 205 PRO A C 1
ATOM 1541 O O . PRO A 1 219 ? -4.857 14.676 19.152 1.00 18.01 205 PRO A O 1
ATOM 1545 N N . MET A 1 220 ? -6.633 15.868 18.451 1.00 19.50 206 MET A N 1
ATOM 1546 C CA . MET A 1 220 ? -5.902 16.461 17.360 1.00 19.20 206 MET A CA 1
ATOM 1547 C C . MET A 1 220 ? -4.862 17.454 17.790 1.00 20.06 206 MET A C 1
ATOM 1548 O O . MET A 1 220 ? -4.026 17.869 16.965 1.00 21.16 206 MET A O 1
ATOM 1553 N N . PHE A 1 221 ? -4.872 17.856 19.054 1.00 18.50 207 PHE A N 1
ATOM 1554 C CA . PHE A 1 221 ? -3.840 18.751 19.504 1.00 19.29 207 PHE A CA 1
ATOM 1555 C C . PHE A 1 221 ? -2.528 18.029 19.823 1.00 20.18 207 PHE A C 1
ATOM 1556 O O . PHE A 1 221 ? -1.616 18.679 20.286 1.00 22.60 207 PHE A O 1
ATOM 1564 N N . HIS A 1 222 ? -2.479 16.705 19.714 1.00 19.57 208 HIS A N 1
ATOM 1565 C CA . HIS A 1 222 ? -1.254 15.934 19.927 1.00 20.78 208 HIS A CA 1
ATOM 1566 C C . HIS A 1 222 ? -0.549 15.967 18.571 1.00 19.66 208 HIS A C 1
ATOM 1567 O O . HIS A 1 222 ? -1.187 15.800 17.543 1.00 17.56 208 HIS A O 1
ATOM 1574 N N . VAL A 1 223 ? 0.762 16.158 18.581 1.00 19.27 209 VAL A N 1
ATOM 1575 C CA . VAL A 1 223 ? 1.505 16.276 17.337 1.00 18.46 209 VAL A CA 1
ATOM 1576 C C . VAL A 1 223 ? 1.361 15.085 16.445 1.00 16.91 209 VAL A C 1
ATOM 1577 O O . VAL A 1 223 ? 1.272 15.246 15.211 1.00 17.41 209 VAL A O 1
ATOM 1581 N N . ALA A 1 224 ? 1.290 13.879 16.998 1.00 15.86 210 ALA A N 1
ATOM 1582 C CA . ALA A 1 224 ? 1.196 12.756 16.132 1.00 17.46 210 ALA A CA 1
ATOM 1583 C C . ALA A 1 224 ? -0.163 12.662 15.466 1.00 15.97 210 ALA A C 1
ATOM 1584 O O . ALA A 1 224 ? -0.252 12.139 14.356 1.00 15.37 210 ALA A O 1
ATOM 1586 N N . ALA A 1 225 ? -1.208 13.188 16.094 1.00 15.59 211 ALA A N 1
ATOM 1587 C CA . ALA A 1 225 ? -2.521 13.127 15.491 1.00 15.54 211 ALA A CA 1
ATOM 1588 C C . ALA A 1 225 ? -2.550 14.140 14.369 1.00 15.47 211 ALA A C 1
ATOM 1589 O O . ALA A 1 225 ? -3.133 13.909 13.311 1.00 16.23 211 ALA A O 1
ATOM 1591 N N . LEU A 1 226 ? -1.902 15.296 14.557 1.00 16.51 212 LEU A N 1
ATOM 1592 C CA . LEU A 1 226 ? -1.844 16.258 13.491 1.00 16.62 212 LEU A CA 1
ATOM 1593 C C . LEU A 1 226 ? -1.103 15.730 12.260 1.00 14.70 212 LEU A C 1
ATOM 1594 O O . LEU A 1 226 ? -1.532 15.883 11.117 1.00 15.79 212 LEU A O 1
ATOM 1599 N N . THR A 1 227 ? 0.040 15.141 12.493 1.00 14.92 213 THR A N 1
ATOM 1600 C CA . THR A 1 227 ? 0.807 14.506 11.416 1.00 15.66 213 THR A CA 1
ATOM 1601 C C . THR A 1 227 ? -0.025 13.428 10.697 1.00 15.68 213 THR A C 1
ATOM 1602 O O . THR A 1 227 ? 0.020 13.353 9.459 1.00 13.85 213 THR A O 1
ATOM 1606 N N . THR A 1 228 ? -0.842 12.651 11.440 1.00 14.90 214 THR A N 1
ATOM 1607 C CA . THR A 1 228 ? -1.757 11.640 10.872 1.00 14.05 214 THR A CA 1
ATOM 1608 C C . THR A 1 228 ? -2.762 12.264 9.949 1.00 13.57 214 THR A C 1
ATOM 1609 O O . THR A 1 228 ? -3.014 11.775 8.867 1.00 12.17 214 THR A O 1
ATOM 1613 N N . VAL A 1 229 ? -3.329 13.379 10.347 1.00 12.79 215 VAL A N 1
ATOM 1614 C CA . VAL A 1 229 ? -4.286 14.070 9.470 1.00 14.60 215 VAL A CA 1
ATOM 1615 C C . VAL A 1 229 ? -3.614 14.472 8.134 1.00 14.11 215 VAL A C 1
ATOM 1616 O O . VAL A 1 229 ? -4.154 14.302 7.035 1.00 13.93 215 VAL A O 1
ATOM 1620 N N . ILE A 1 230 ? -2.425 15.052 8.223 1.00 14.89 216 ILE A N 1
ATOM 1621 C CA . ILE A 1 230 ? -1.679 15.501 7.050 1.00 14.08 216 ILE A CA 1
ATOM 1622 C C . ILE A 1 230 ? -1.200 14.330 6.150 1.00 14.47 216 ILE A C 1
ATOM 1623 O O . ILE A 1 230 ? -1.319 14.374 4.926 1.00 13.67 216 ILE A O 1
ATOM 1628 N N . PHE A 1 231 ? -0.683 13.270 6.730 1.00 13.21 217 PHE A N 1
ATOM 1629 C CA . PHE A 1 231 ? -0.252 12.164 5.887 1.00 15.86 217 PHE A CA 1
ATOM 1630 C C . PHE A 1 231 ? -1.408 11.420 5.288 1.00 14.20 217 PHE A C 1
ATOM 1631 O O . PHE A 1 231 ? -1.261 10.870 4.221 1.00 13.68 217 PHE A O 1
ATOM 1639 N N . SER A 1 232 ? -2.570 11.537 5.903 1.00 13.32 218 SER A N 1
ATOM 1640 C CA . SER A 1 232 ? -3.787 10.995 5.316 1.00 14.57 218 SER A CA 1
ATOM 1641 C C . SER A 1 232 ? -4.103 11.695 3.990 1.00 14.53 218 SER A C 1
ATOM 1642 O O . SER A 1 232 ? -4.443 11.043 2.982 1.00 11.95 218 SER A O 1
ATOM 1645 N N . ALA A 1 233 ? -4.069 13.024 3.966 1.00 14.38 219 ALA A N 1
ATOM 1646 C CA . ALA A 1 233 ? -4.257 13.726 2.703 1.00 14.60 219 ALA A CA 1
ATOM 1647 C C . ALA A 1 233 ? -3.142 13.418 1.702 1.00 14.39 219 ALA A C 1
ATOM 1648 O O . ALA A 1 233 ? -3.366 13.262 0.490 1.00 15.58 219 ALA A O 1
ATOM 1650 N N . MET A 1 234 ? -1.921 13.371 2.185 1.00 14.28 220 MET A N 1
ATOM 1651 C CA . MET A 1 234 ? -0.784 13.059 1.336 1.00 15.52 220 MET A CA 1
ATOM 1652 C C . MET A 1 234 ? -0.945 11.732 0.603 1.00 16.67 220 MET A C 1
ATOM 1653 O O . MET A 1 234 ? -0.730 11.657 -0.604 1.00 16.41 220 MET A O 1
ATOM 1658 N N . ARG A 1 235 ? -1.393 10.712 1.314 1.00 15.06 221 ARG A N 1
ATOM 1659 C CA . ARG A 1 235 ? -1.489 9.365 0.740 1.00 15.44 221 ARG A CA 1
ATOM 1660 C C . ARG A 1 235 ? -2.893 9.052 0.174 1.00 15.27 221 ARG A C 1
ATOM 1661 O O . ARG A 1 235 ? -3.039 8.086 -0.577 1.00 18.20 221 ARG A O 1
ATOM 1669 N N . GLY A 1 236 ? -3.914 9.838 0.504 1.00 13.74 222 GLY A N 1
ATOM 1670 C CA . GLY A 1 236 ? -5.271 9.549 0.051 1.00 14.42 222 GLY A CA 1
ATOM 1671 C C . GLY A 1 236 ? -5.953 8.498 0.911 1.00 14.21 222 GLY A C 1
ATOM 1672 O O . GLY A 1 236 ? -6.514 7.490 0.440 1.00 17.31 222 GLY A O 1
ATOM 1673 N N . VAL A 1 237 ? -5.938 8.770 2.191 1.00 14.08 223 VAL A N 1
ATOM 1674 C CA . VAL A 1 237 ? -6.493 7.890 3.241 1.00 14.32 223 VAL A CA 1
ATOM 1675 C C . VAL A 1 237 ? -7.728 8.561 3.746 1.00 14.67 223 VAL A C 1
ATOM 1676 O O . VAL A 1 237 ? -7.770 9.792 3.847 1.00 15.99 223 VAL A O 1
ATOM 1680 N N . THR A 1 238 ? -8.743 7.790 4.091 1.00 13.80 224 THR A N 1
ATOM 1681 C CA . THR A 1 238 ? -9.952 8.329 4.666 1.00 13.24 224 THR A CA 1
ATOM 1682 C C . THR A 1 238 ? -9.798 8.336 6.174 1.00 13.49 224 THR A C 1
ATOM 1683 O O . THR A 1 238 ? -9.608 7.287 6.776 1.00 13.95 224 THR A O 1
ATOM 1687 N N . LEU A 1 239 ? -9.944 9.492 6.819 1.00 14.47 225 LEU A N 1
ATOM 1688 C CA . LEU A 1 239 ? -9.942 9.585 8.281 1.00 14.06 225 LEU A CA 1
ATOM 1689 C C . LEU A 1 239 ? -11.297 9.171 8.819 1.00 16.10 225 LEU A C 1
ATOM 1690 O O . LEU A 1 239 ? -12.315 9.686 8.353 1.00 18.60 225 LEU A O 1
ATOM 1695 N N . ILE A 1 240 ? -11.295 8.231 9.767 1.00 15.46 226 ILE A N 1
ATOM 1696 C CA . ILE A 1 240 ? -12.491 7.828 10.465 1.00 15.77 226 ILE A CA 1
ATOM 1697 C C . ILE A 1 240 ? -12.340 8.409 11.855 1.00 15.94 226 ILE A C 1
ATOM 1698 O O . ILE A 1 240 ? -11.468 8.021 12.606 1.00 15.98 226 ILE A O 1
ATOM 1703 N N . SER A 1 241 ? -13.205 9.337 12.208 1.00 15.97 227 SER A N 1
ATOM 1704 C CA . SER A 1 241 ? -13.033 10.051 13.449 1.00 16.69 227 SER A CA 1
ATOM 1705 C C . SER A 1 241 ? -13.940 9.549 14.581 1.00 16.87 227 SER A C 1
ATOM 1706 O O . SER A 1 241 ? -15.172 9.415 14.406 1.00 18.17 227 SER A O 1
ATOM 1709 N N . MET A 1 242 ? -13.317 9.296 15.736 1.00 17.96 228 MET A N 1
ATOM 1710 C CA . MET A 1 242 ? -13.995 9.017 17.008 1.00 18.47 228 MET A CA 1
ATOM 1711 C C . MET A 1 242 ? -13.560 10.073 18.052 1.00 19.34 228 MET A C 1
ATOM 1712 O O . MET A 1 242 ? -12.573 9.890 18.707 1.00 19.78 228 MET A O 1
ATOM 1717 N N . PRO A 1 243 ? -14.280 11.210 18.162 1.00 21.06 229 PRO A N 1
ATOM 1718 C CA . PRO A 1 243 ? -13.767 12.359 18.906 1.00 23.06 229 PRO A CA 1
ATOM 1719 C C . PRO A 1 243 ? -13.680 12.113 20.389 1.00 25.95 229 PRO A C 1
ATOM 1720 O O . PRO A 1 243 ? -12.701 12.583 21.002 1.00 27.65 229 PRO A O 1
ATOM 1724 N N . GLN A 1 244 ? -14.601 11.286 20.911 1.00 26.90 230 GLN A N 1
ATOM 1725 C CA . GLN A 1 244 ? -14.561 10.803 22.287 1.00 28.02 230 GLN A CA 1
ATOM 1726 C C . GLN A 1 244 ? -14.345 9.272 22.278 1.00 26.40 230 GLN A C 1
ATOM 1727 O O . GLN A 1 244 ? -15.258 8.572 21.962 1.00 27.51 230 GLN A O 1
ATOM 1733 N N . PHE A 1 245 ? -13.155 8.781 22.618 1.00 25.87 231 PHE A N 1
ATOM 1734 C CA . PHE A 1 245 ? -12.886 7.341 22.624 1.00 24.54 231 PHE A CA 1
ATOM 1735 C C . PHE A 1 245 ? -13.834 6.632 23.586 1.00 24.92 231 PHE A C 1
ATOM 1736 O O . PHE A 1 245 ? -13.996 7.082 24.722 1.00 24.03 231 PHE A O 1
ATOM 1744 N N . ASP A 1 246 ? -14.485 5.566 23.110 1.00 23.03 232 ASP A N 1
ATOM 1745 C CA . ASP A 1 246 ? -15.298 4.695 23.935 1.00 23.34 232 ASP A CA 1
ATOM 1746 C C . ASP A 1 246 ? -14.990 3.268 23.547 1.00 19.38 232 ASP A C 1
ATOM 1747 O O . ASP A 1 246 ? -15.325 2.839 22.439 1.00 17.63 232 ASP A O 1
ATOM 1752 N N . ALA A 1 247 ? -14.372 2.528 24.438 1.00 17.11 233 ALA A N 1
ATOM 1753 C CA . ALA A 1 247 ? -13.917 1.173 24.083 1.00 16.65 233 ALA A CA 1
ATOM 1754 C C . ALA A 1 247 ? -15.073 0.237 23.762 1.00 17.57 233 ALA A C 1
ATOM 1755 O O . ALA A 1 247 ? -14.920 -0.731 23.007 1.00 16.06 233 ALA A O 1
ATOM 1757 N N . THR A 1 248 ? -16.228 0.513 24.347 1.00 19.32 234 THR A N 1
ATOM 1758 C CA . THR A 1 248 ? -17.414 -0.284 24.065 1.00 20.74 234 THR A CA 1
ATOM 1759 C C . THR A 1 248 ? -18.086 0.006 22.732 1.00 21.89 234 THR A C 1
ATOM 1760 O O . THR A 1 248 ? -19.039 -0.670 22.395 1.00 24.64 234 THR A O 1
ATOM 1764 N N . LYS A 1 249 ? -17.642 1.047 22.024 1.00 19.75 235 LYS A N 1
ATOM 1765 C CA . LYS A 1 249 ? -18.213 1.457 20.743 1.00 20.89 235 LYS A CA 1
ATOM 1766 C C . LYS A 1 249 ? -17.208 1.359 19.601 1.00 18.90 235 LYS A C 1
ATOM 1767 O O . LYS A 1 249 ? -17.599 1.415 18.411 1.00 19.58 235 LYS A O 1
ATOM 1773 N N . VAL A 1 250 ? -15.925 1.206 19.911 1.00 17.56 236 VAL A N 1
ATOM 1774 C CA . VAL A 1 250 ? -14.889 1.334 18.866 1.00 16.97 236 VAL A CA 1
ATOM 1775 C C . VAL A 1 250 ? -14.838 0.179 17.863 1.00 17.92 236 VAL A C 1
ATOM 1776 O O . VAL A 1 250 ? -14.632 0.402 16.671 1.00 14.97 236 VAL A O 1
ATOM 1780 N N . TRP A 1 251 ? -15.075 -1.049 18.315 1.00 16.66 237 TRP A N 1
ATOM 1781 C CA . TRP A 1 251 ? -14.985 -2.180 17.383 1.00 18.68 237 TRP A CA 1
ATOM 1782 C C . TRP A 1 251 ? -16.099 -2.098 16.355 1.00 19.03 237 TRP A C 1
ATOM 1783 O O . TRP A 1 251 ? -15.892 -2.450 15.214 1.00 18.26 237 TRP A O 1
ATOM 1794 N N . SER A 1 252 ? -17.292 -1.685 16.769 1.00 20.11 238 SER A N 1
ATOM 1795 C CA A SER A 1 252 ? -18.411 -1.511 15.848 0.70 21.65 238 SER A CA 1
ATOM 1796 C CA B SER A 1 252 ? -18.374 -1.578 15.804 0.30 20.54 238 SER A CA 1
ATOM 1797 C C . SER A 1 252 ? -18.043 -0.507 14.768 1.00 20.78 238 SER A C 1
ATOM 1798 O O . SER A 1 252 ? -18.422 -0.626 13.618 1.00 21.53 238 SER A O 1
ATOM 1803 N N . LEU A 1 253 ? -17.329 0.522 15.178 1.00 19.12 239 LEU A N 1
ATOM 1804 C CA . LEU A 1 253 ? -16.991 1.606 14.296 1.00 18.09 239 LEU A CA 1
ATOM 1805 C C . LEU A 1 253 ? -15.971 1.071 13.318 1.00 17.20 239 LEU A C 1
ATOM 1806 O O . LEU A 1 253 ? -16.044 1.371 12.122 1.00 18.11 239 LEU A O 1
ATOM 1811 N N . ILE A 1 254 ? -15.014 0.303 13.832 1.00 15.61 240 ILE A N 1
ATOM 1812 C CA . ILE A 1 254 ? -13.942 -0.286 13.022 1.00 15.80 240 ILE A CA 1
ATOM 1813 C C . ILE A 1 254 ? -14.533 -1.231 11.938 1.00 16.74 240 ILE A C 1
ATOM 1814 O O . ILE A 1 254 ? -14.118 -1.221 10.761 1.00 17.06 240 ILE A O 1
ATOM 1819 N N . VAL A 1 255 ? -15.555 -1.969 12.325 1.00 17.61 241 VAL A N 1
ATOM 1820 C CA . VAL A 1 255 ? -16.256 -2.849 11.382 1.00 18.59 241 VAL A CA 1
ATOM 1821 C C . VAL A 1 255 ? -17.102 -2.092 10.382 1.00 19.65 241 VAL A C 1
ATOM 1822 O O . VAL A 1 255 ? -16.929 -2.304 9.160 1.00 18.70 241 VAL A O 1
ATOM 1826 N N . GLU A 1 256 ? -18.011 -1.246 10.871 1.00 20.12 242 GLU A N 1
ATOM 1827 C CA . GLU A 1 256 ? -18.922 -0.482 10.030 1.00 23.17 242 GLU A CA 1
ATOM 1828 C C . GLU A 1 256 ? -18.200 0.371 8.997 1.00 22.28 242 GLU A C 1
ATOM 1829 O O . GLU A 1 256 ? -18.703 0.526 7.882 1.00 22.18 242 GLU A O 1
ATOM 1835 N N . GLU A 1 257 ? -17.031 0.901 9.330 1.00 20.88 243 GLU A N 1
ATOM 1836 C CA . GLU A 1 257 ? -16.325 1.824 8.425 1.00 20.45 243 GLU A CA 1
ATOM 1837 C C . GLU A 1 257 ? -15.113 1.198 7.798 1.00 19.64 243 GLU A C 1
ATOM 1838 O O . GLU A 1 257 ? -14.285 1.872 7.169 1.00 18.21 243 GLU A O 1
ATOM 1844 N N . ARG A 1 258 ? -15.051 -0.118 7.924 1.00 18.71 244 ARG A N 1
ATOM 1845 C CA . ARG A 1 258 ? -14.055 -0.897 7.223 1.00 18.80 244 ARG A CA 1
ATOM 1846 C C . ARG A 1 258 ? -12.676 -0.323 7.439 1.00 17.55 244 ARG A C 1
ATOM 1847 O O . ARG A 1 258 ? -11.925 -0.120 6.496 1.00 16.46 244 ARG A O 1
ATOM 1855 N N . VAL A 1 259 ? -12.338 -0.087 8.697 1.00 16.18 245 VAL A N 1
ATOM 1856 C CA . VAL A 1 259 ? -11.099 0.526 9.090 1.00 14.23 245 VAL A CA 1
ATOM 1857 C C . VAL A 1 259 ? -9.914 -0.434 8.867 1.00 14.61 245 VAL A C 1
ATOM 1858 O O . VAL A 1 259 ? -9.956 -1.629 9.212 1.00 13.95 245 VAL A O 1
ATOM 1862 N N . CYS A 1 260 ? -8.867 0.117 8.251 1.00 14.07 246 CYS A N 1
ATOM 1863 C CA . CYS A 1 260 ? -7.606 -0.564 7.994 1.00 15.44 246 CYS A CA 1
ATOM 1864 C C . CYS A 1 260 ? -6.533 -0.363 9.017 1.00 14.80 246 CYS A C 1
ATOM 1865 O O . CYS A 1 260 ? -5.717 -1.294 9.255 1.00 16.76 246 CYS A O 1
ATOM 1868 N N . ILE A 1 261 ? -6.437 0.849 9.579 1.00 13.48 247 ILE A N 1
ATOM 1869 C CA . ILE A 1 261 ? -5.375 1.186 10.476 1.00 13.37 247 ILE A CA 1
ATOM 1870 C C . ILE A 1 261 ? -6.019 1.996 11.581 1.00 14.26 247 ILE A C 1
ATOM 1871 O O . ILE A 1 261 ? -6.968 2.755 11.331 1.00 14.56 247 ILE A O 1
ATOM 1876 N N . GLY A 1 262 ? -5.515 1.869 12.793 1.00 16.19 248 GLY A N 1
ATOM 1877 C CA . GLY A 1 262 ? -6.017 2.691 13.887 1.00 16.53 248 GLY A CA 1
ATOM 1878 C C . GLY A 1 262 ? -4.902 3.323 14.677 1.00 17.93 248 GLY A C 1
ATOM 1879 O O . GLY A 1 262 ? -3.914 2.661 14.964 1.00 18.72 248 GLY A O 1
ATOM 1880 N N . GLY A 1 263 ? -5.074 4.571 15.091 1.00 16.49 249 GLY A N 1
ATOM 1881 C CA . GLY A 1 263 ? -4.133 5.160 16.011 1.00 16.77 249 GLY A CA 1
ATOM 1882 C C . GLY A 1 263 ? -4.561 4.801 17.439 1.00 16.92 249 GLY A C 1
ATOM 1883 O O . GLY A 1 263 ? -5.751 4.779 17.753 1.00 18.74 249 GLY A O 1
ATOM 1884 N N . ALA A 1 264 ? -3.593 4.506 18.297 1.00 17.95 250 ALA A N 1
ATOM 1885 C CA . ALA A 1 264 ? -3.858 4.135 19.672 1.00 16.86 250 ALA A CA 1
ATOM 1886 C C . ALA A 1 264 ? -2.693 4.369 20.607 1.00 17.47 250 ALA A C 1
ATOM 1887 O O . ALA A 1 264 ? -1.648 4.925 20.239 1.00 18.70 250 ALA A O 1
ATOM 1889 N N . VAL A 1 265 ? -2.915 4.017 21.857 1.00 17.66 251 VAL A N 1
ATOM 1890 C CA . VAL A 1 265 ? -1.863 3.942 22.881 1.00 18.14 251 VAL A CA 1
ATOM 1891 C C . VAL A 1 265 ? -2.127 2.627 23.635 1.00 18.21 251 VAL A C 1
ATOM 1892 O O . VAL A 1 265 ? -3.209 2.020 23.475 1.00 16.14 251 VAL A O 1
ATOM 1896 N N . PRO A 1 266 ? -1.133 2.132 24.388 1.00 19.10 252 PRO A N 1
ATOM 1897 C CA . PRO A 1 266 ? -1.271 0.816 24.995 1.00 19.18 252 PRO A CA 1
ATOM 1898 C C . PRO A 1 266 ? -2.518 0.697 25.854 1.00 18.99 252 PRO A C 1
ATOM 1899 O O . PRO A 1 266 ? -3.181 -0.345 25.774 1.00 17.46 252 PRO A O 1
ATOM 1903 N N . ALA A 1 267 ? -2.886 1.740 26.616 1.00 20.19 253 ALA A N 1
ATOM 1904 C CA . ALA A 1 267 ? -4.115 1.638 27.459 1.00 20.46 253 ALA A CA 1
ATOM 1905 C C . ALA A 1 267 ? -5.334 1.319 26.608 1.00 19.91 253 ALA A C 1
ATOM 1906 O O . ALA A 1 267 ? -6.189 0.521 27.012 1.00 20.21 253 ALA A O 1
ATOM 1908 N N . ILE A 1 268 ? -5.446 2.002 25.474 1.00 18.64 254 ILE A N 1
ATOM 1909 C CA . ILE A 1 268 ? -6.582 1.867 24.544 1.00 19.31 254 ILE A CA 1
ATOM 1910 C C . ILE A 1 268 ? -6.642 0.452 24.041 1.00 18.32 254 ILE A C 1
ATOM 1911 O O . ILE A 1 268 ? -7.701 -0.132 24.044 1.00 16.63 254 ILE A O 1
ATOM 1916 N N . LEU A 1 269 ? -5.496 -0.095 23.608 1.00 16.68 255 LEU A N 1
ATOM 1917 C CA . LEU A 1 269 ? -5.484 -1.414 23.087 1.00 17.44 255 LEU A CA 1
ATOM 1918 C C . LEU A 1 269 ? -5.790 -2.454 24.175 1.00 16.56 255 LEU A C 1
ATOM 1919 O O . LEU A 1 269 ? -6.398 -3.477 23.892 1.00 15.88 255 LEU A O 1
ATOM 1924 N N . ASN A 1 270 ? -5.350 -2.186 25.398 1.00 15.98 256 ASN A N 1
ATOM 1925 C CA . ASN A 1 270 ? -5.700 -3.030 26.508 1.00 16.76 256 ASN A CA 1
ATOM 1926 C C . ASN A 1 270 ? -7.204 -2.994 26.784 1.00 17.21 256 ASN A C 1
ATOM 1927 O O . ASN A 1 270 ? -7.857 -4.063 26.924 1.00 18.54 256 ASN A O 1
ATOM 1932 N N . PHE A 1 271 ? -7.809 -1.807 26.843 1.00 17.35 257 PHE A N 1
ATOM 1933 C CA . PHE A 1 271 ? -9.251 -1.788 27.062 1.00 18.06 257 PHE A CA 1
ATOM 1934 C C . PHE A 1 271 ? -10.033 -2.466 25.967 1.00 16.88 257 PHE A C 1
ATOM 1935 O O . PHE A 1 271 ? -11.019 -3.166 26.248 1.00 18.86 257 PHE A O 1
ATOM 1943 N N . MET A 1 272 ? -9.567 -2.313 24.733 1.00 15.45 258 MET A N 1
ATOM 1944 C CA . MET A 1 272 ? -10.235 -2.832 23.551 1.00 14.86 258 MET A CA 1
ATOM 1945 C C . MET A 1 272 ? -10.220 -4.367 23.543 1.00 16.80 258 MET A C 1
ATOM 1946 O O . MET A 1 272 ? -11.098 -5.017 22.934 1.00 15.98 258 MET A O 1
ATOM 1951 N N . ARG A 1 273 ? -9.245 -4.931 24.246 1.00 16.74 259 ARG A N 1
ATOM 1952 C CA A ARG A 1 273 ? -9.131 -6.377 24.382 0.50 18.56 259 ARG A CA 1
ATOM 1953 C CA B ARG A 1 273 ? -9.173 -6.380 24.346 0.50 19.16 259 ARG A CA 1
ATOM 1954 C C . ARG A 1 273 ? -10.130 -6.913 25.412 1.00 20.02 259 ARG A C 1
ATOM 1955 O O . ARG A 1 273 ? -10.480 -8.098 25.385 1.00 20.90 259 ARG A O 1
ATOM 1970 N N . GLN A 1 274 ? -10.589 -6.056 26.325 1.00 18.58 260 GLN A N 1
ATOM 1971 C CA . GLN A 1 274 ? -11.477 -6.523 27.399 1.00 21.26 260 GLN A CA 1
ATOM 1972 C C . GLN A 1 274 ? -12.974 -6.472 27.090 1.00 22.05 260 GLN A C 1
ATOM 1973 O O . GLN A 1 274 ? -13.766 -7.212 27.733 1.00 26.18 260 GLN A O 1
ATOM 1979 N N . VAL A 1 275 ? -13.371 -5.673 26.110 1.00 20.30 261 VAL A N 1
ATOM 1980 C CA . VAL A 1 275 ? -14.813 -5.510 25.787 1.00 19.39 261 VAL A CA 1
ATOM 1981 C C . VAL A 1 275 ? -15.353 -6.731 25.019 1.00 20.60 261 VAL A C 1
ATOM 1982 O O . VAL A 1 275 ? -14.564 -7.405 24.322 1.00 19.16 261 VAL A O 1
ATOM 1986 N N . PRO A 1 276 ? -16.663 -7.024 25.157 1.00 22.17 262 PRO A N 1
ATOM 1987 C CA . PRO A 1 276 ? -17.316 -8.201 24.544 1.00 23.41 262 PRO A CA 1
ATOM 1988 C C . PRO A 1 276 ? -17.073 -8.224 23.041 1.00 22.99 262 PRO A C 1
ATOM 1989 O O . PRO A 1 276 ? -16.938 -9.304 22.445 1.00 23.36 262 PRO A O 1
ATOM 1993 N N . GLU A 1 277 ? -16.986 -7.037 22.433 1.00 20.78 263 GLU A N 1
ATOM 1994 C CA . GLU A 1 277 ? -16.774 -6.976 20.994 1.00 21.04 263 GLU A CA 1
ATOM 1995 C C . GLU A 1 277 ? -15.455 -7.584 20.491 1.00 20.95 263 GLU A C 1
ATOM 1996 O O . GLU A 1 277 ? -15.377 -7.926 19.314 1.00 23.10 263 GLU A O 1
ATOM 2002 N N . PHE A 1 278 ? -14.426 -7.650 21.328 1.00 24.50 264 PHE A N 1
ATOM 2003 C CA . PHE A 1 278 ? -13.124 -8.199 20.910 1.00 24.27 264 PHE A CA 1
ATOM 2004 C C . PHE A 1 278 ? -13.238 -9.664 20.497 1.00 27.42 264 PHE A C 1
ATOM 2005 O O . PHE A 1 278 ? -12.683 -10.067 19.475 1.00 28.53 264 PHE A O 1
ATOM 2013 N N . ALA A 1 279 ? -13.951 -10.420 21.321 1.00 29.71 265 ALA A N 1
ATOM 2014 C CA . ALA A 1 279 ? -14.186 -11.843 21.108 1.00 33.20 265 ALA A CA 1
ATOM 2015 C C . ALA A 1 279 ? -15.204 -11.989 20.009 1.00 35.23 265 ALA A C 1
ATOM 2016 O O . ALA A 1 279 ? -15.181 -12.985 19.302 1.00 38.41 265 ALA A O 1
ATOM 2018 N N . GLU A 1 280 ? -16.118 -11.025 19.878 1.00 35.80 266 GLU A N 1
ATOM 2019 C CA . GLU A 1 280 ? -17.326 -11.255 19.102 1.00 38.37 266 GLU A CA 1
ATOM 2020 C C . GLU A 1 280 ? -17.410 -10.717 17.673 1.00 38.65 266 GLU A C 1
ATOM 2021 O O . GLU A 1 280 ? -17.992 -11.366 16.816 1.00 40.22 266 GLU A O 1
ATOM 2027 N N . LEU A 1 281 ? -16.790 -9.577 17.388 1.00 36.45 267 LEU A N 1
ATOM 2028 C CA . LEU A 1 281 ? -16.841 -9.007 16.036 1.00 36.68 267 LEU A CA 1
ATOM 2029 C C . LEU A 1 281 ? -15.587 -9.408 15.260 1.00 36.11 267 LEU A C 1
ATOM 2030 O O . LEU A 1 281 ? -14.521 -9.548 15.866 1.00 36.04 267 LEU A O 1
ATOM 2035 N N . ASP A 1 282 ? -15.716 -9.610 13.940 1.00 35.31 268 ASP A N 1
ATOM 2036 C CA . ASP A 1 282 ? -14.578 -9.907 13.070 1.00 33.77 268 ASP A CA 1
ATOM 2037 C C . ASP A 1 282 ? -14.264 -8.649 12.252 1.00 32.20 268 ASP A C 1
ATOM 2038 O O . ASP A 1 282 ? -15.159 -8.066 11.637 1.00 32.46 268 ASP A O 1
ATOM 2043 N N . ALA A 1 283 ? -12.998 -8.280 12.176 1.00 29.38 269 ALA A N 1
ATOM 2044 C CA . ALA A 1 283 ? -12.639 -7.089 11.362 1.00 28.51 269 ALA A CA 1
ATOM 2045 C C . ALA A 1 283 ? -11.606 -7.423 10.278 1.00 28.16 269 ALA A C 1
ATOM 2046 O O . ALA A 1 283 ? -10.421 -7.146 10.460 1.00 25.04 269 ALA A O 1
ATOM 2048 N N . PRO A 1 284 ? -12.057 -8.039 9.158 1.00 30.26 270 PRO A N 1
ATOM 2049 C CA . PRO A 1 284 ? -11.042 -8.579 8.229 1.00 31.01 270 PRO A CA 1
ATOM 2050 C C . PRO A 1 284 ? -10.238 -7.510 7.492 1.00 29.09 270 PRO A C 1
ATOM 2051 O O . PRO A 1 284 ? -9.153 -7.824 7.015 1.00 27.68 270 PRO A O 1
ATOM 2055 N N . ASP A 1 285 ? -10.753 -6.281 7.417 1.00 26.83 271 ASP A N 1
ATOM 2056 C CA . ASP A 1 285 ? -10.019 -5.210 6.741 1.00 25.51 271 ASP A CA 1
ATOM 2057 C C . ASP A 1 285 ? -8.967 -4.610 7.677 1.00 21.76 271 ASP A C 1
ATOM 2058 O O . ASP A 1 285 ? -8.087 -3.892 7.196 1.00 19.35 271 ASP A O 1
ATOM 2063 N N . PHE A 1 286 ? -9.077 -4.811 9.001 1.00 18.80 272 PHE A N 1
ATOM 2064 C CA . PHE A 1 286 ? -8.198 -4.089 9.937 1.00 18.35 272 PHE A CA 1
ATOM 2065 C C . PHE A 1 286 ? -6.813 -4.756 9.973 1.00 19.11 272 PHE A C 1
ATOM 2066 O O . PHE A 1 286 ? -6.703 -5.975 10.211 1.00 21.06 272 PHE A O 1
ATOM 2074 N N . ARG A 1 287 ? -5.767 -4.018 9.684 1.00 16.61 273 ARG A N 1
ATOM 2075 C CA . ARG A 1 287 ? -4.438 -4.600 9.614 1.00 17.69 273 ARG A CA 1
ATOM 2076 C C . ARG A 1 287 ? -3.595 -4.340 10.832 1.00 16.93 273 ARG A C 1
ATOM 2077 O O . ARG A 1 287 ? -2.942 -5.258 11.292 1.00 18.16 273 ARG A O 1
ATOM 2085 N N . TYR A 1 288 ? -3.522 -3.092 11.296 1.00 16.13 274 TYR A N 1
ATOM 2086 C CA . TYR A 1 288 ? -2.672 -2.782 12.441 1.00 15.18 274 TYR A CA 1
ATOM 2087 C C . TYR A 1 288 ? -3.027 -1.497 13.175 1.00 16.00 274 TYR A C 1
ATOM 2088 O O . TYR A 1 288 ? -3.598 -0.583 12.614 1.00 15.29 274 TYR A O 1
ATOM 2097 N N . PHE A 1 289 ? -2.589 -1.413 14.416 1.00 16.22 275 PHE A N 1
ATOM 2098 C CA . PHE A 1 289 ? -2.615 -0.191 15.142 1.00 16.45 275 PHE A CA 1
ATOM 2099 C C . PHE A 1 289 ? -1.251 0.464 15.132 1.00 18.38 275 PHE A C 1
ATOM 2100 O O . PHE A 1 289 ? -0.250 -0.208 15.090 1.00 18.73 275 PHE A O 1
ATOM 2108 N N . ILE A 1 290 ? -1.235 1.795 15.125 1.00 17.37 276 ILE A N 1
ATOM 2109 C CA . ILE A 1 290 ? -0.017 2.579 15.300 1.00 19.13 276 ILE A CA 1
ATOM 2110 C C . ILE A 1 290 ? -0.147 3.087 16.725 1.00 19.23 276 ILE A C 1
ATOM 2111 O O . ILE A 1 290 ? -1.123 3.761 17.022 1.00 18.34 276 ILE A O 1
ATOM 2116 N N . THR A 1 291 ? 0.768 2.732 17.606 1.00 20.51 277 THR A N 1
ATOM 2117 C CA . THR A 1 291 ? 0.637 3.082 19.011 1.00 24.00 277 THR A CA 1
ATOM 2118 C C . THR A 1 291 ? 1.811 3.930 19.455 1.00 25.47 277 THR A C 1
ATOM 2119 O O . THR A 1 291 ? 2.937 3.737 19.044 1.00 24.73 277 THR A O 1
ATOM 2123 N N . GLY A 1 292 ? 1.520 4.857 20.345 1.00 28.72 278 GLY A N 1
ATOM 2124 C CA . GLY A 1 292 ? 2.542 5.700 20.944 1.00 31.17 278 GLY A CA 1
ATOM 2125 C C . GLY A 1 292 ? 2.594 5.329 22.418 1.00 32.23 278 GLY A C 1
ATOM 2126 O O . GLY A 1 292 ? 1.744 4.614 22.898 1.00 33.69 278 GLY A O 1
ATOM 2127 N N . GLY A 1 293 ? 3.595 5.799 23.128 1.00 32.50 279 GLY A N 1
ATOM 2128 C CA . GLY A 1 293 ? 3.651 5.568 24.558 1.00 33.17 279 GLY A CA 1
ATOM 2129 C C . GLY A 1 293 ? 4.636 4.464 24.855 1.00 32.38 279 GLY A C 1
ATOM 2130 O O . GLY A 1 293 ? 5.457 4.118 24.023 1.00 31.52 279 GLY A O 1
ATOM 2131 N N . ALA A 1 294 ? 4.557 3.915 26.048 1.00 32.90 280 ALA A N 1
ATOM 2132 C CA . ALA A 1 294 ? 5.476 2.888 26.460 1.00 32.89 280 ALA A CA 1
ATOM 2133 C C . ALA A 1 294 ? 5.366 1.687 25.529 1.00 31.50 280 ALA A C 1
ATOM 2134 O O . ALA A 1 294 ? 4.388 1.533 24.803 1.00 29.56 280 ALA A O 1
ATOM 2136 N N . PRO A 1 295 ? 6.378 0.828 25.554 1.00 31.57 281 PRO A N 1
ATOM 2137 C CA . PRO A 1 295 ? 6.269 -0.399 24.750 1.00 31.48 281 PRO A CA 1
ATOM 2138 C C . PRO A 1 295 ? 5.044 -1.254 25.156 1.00 30.43 281 PRO A C 1
ATOM 2139 O O . PRO A 1 295 ? 4.633 -1.281 26.326 1.00 30.44 281 PRO A O 1
ATOM 2143 N N . MET A 1 296 ? 4.434 -1.877 24.160 1.00 28.39 282 MET A N 1
ATOM 2144 C CA . MET A 1 296 ? 3.301 -2.744 24.358 1.00 26.92 282 MET A CA 1
ATOM 2145 C C . MET A 1 296 ? 3.769 -4.012 25.057 1.00 26.74 282 MET A C 1
ATOM 2146 O O . MET A 1 296 ? 4.820 -4.534 24.709 1.00 27.00 282 MET A O 1
ATOM 2151 N N . PRO A 1 297 ? 2.981 -4.535 26.010 1.00 25.90 283 PRO A N 1
ATOM 2152 C CA . PRO A 1 297 ? 3.331 -5.812 26.631 1.00 25.56 283 PRO A CA 1
ATOM 2153 C C . PRO A 1 297 ? 3.191 -6.951 25.631 1.00 24.57 283 PRO A C 1
ATOM 2154 O O . PRO A 1 297 ? 2.229 -6.938 24.835 1.00 22.78 283 PRO A O 1
ATOM 2158 N N . GLU A 1 298 ? 4.140 -7.904 25.666 1.00 24.68 284 GLU A N 1
ATOM 2159 C CA . GLU A 1 298 ? 4.139 -9.055 24.754 1.00 24.27 284 GLU A CA 1
ATOM 2160 C C . GLU A 1 298 ? 2.794 -9.776 24.728 1.00 24.38 284 GLU A C 1
ATOM 2161 O O . GLU A 1 298 ? 2.295 -10.108 23.653 1.00 22.84 284 GLU A O 1
ATOM 2167 N N . ALA A 1 299 ? 2.174 -9.971 25.892 1.00 25.41 285 ALA A N 1
ATOM 2168 C CA . ALA A 1 299 ? 0.908 -10.693 25.951 1.00 25.83 285 ALA A CA 1
ATOM 2169 C C . ALA A 1 299 ? -0.155 -9.987 25.086 1.00 23.52 285 ALA A C 1
ATOM 2170 O O . ALA A 1 299 ? -0.989 -10.616 24.412 1.00 21.96 285 ALA A O 1
ATOM 2172 N N . LEU A 1 300 ? -0.129 -8.665 25.089 1.00 22.99 286 LEU A N 1
ATOM 2173 C CA . LEU A 1 300 ? -1.115 -7.939 24.295 1.00 21.97 286 LEU A CA 1
ATOM 2174 C C . LEU A 1 300 ? -0.804 -8.032 22.835 1.00 21.19 286 LEU A C 1
ATOM 2175 O O . LEU A 1 300 ? -1.703 -8.170 22.042 1.00 22.02 286 LEU A O 1
ATOM 2180 N N . ILE A 1 301 ? 0.480 -7.979 22.468 1.00 20.54 287 ILE A N 1
ATOM 2181 C CA . ILE A 1 301 ? 0.869 -8.094 21.072 1.00 19.93 287 ILE A CA 1
ATOM 2182 C C . ILE A 1 301 ? 0.370 -9.442 20.546 1.00 21.25 287 ILE A C 1
ATOM 2183 O O . ILE A 1 301 ? -0.223 -9.548 19.461 1.00 20.33 287 ILE A O 1
ATOM 2188 N N . LYS A 1 302 ? 0.590 -10.478 21.340 1.00 21.69 288 LYS A N 1
ATOM 2189 C CA . LYS A 1 302 ? 0.227 -11.818 20.919 1.00 23.96 288 LYS A CA 1
ATOM 2190 C C . LYS A 1 302 ? -1.257 -12.056 20.742 1.00 22.92 288 LYS A C 1
ATOM 2191 O O . LYS A 1 302 ? -1.665 -12.781 19.835 1.00 24.20 288 LYS A O 1
ATOM 2197 N N . ILE A 1 303 ? -2.084 -11.481 21.595 1.00 22.21 289 ILE A N 1
ATOM 2198 C CA . ILE A 1 303 ? -3.506 -11.729 21.478 1.00 23.57 289 ILE A CA 1
ATOM 2199 C C . ILE A 1 303 ? -4.081 -11.001 20.257 1.00 21.52 289 ILE A C 1
ATOM 2200 O O . ILE A 1 303 ? -4.900 -11.565 19.526 1.00 20.56 289 ILE A O 1
ATOM 2205 N N . TYR A 1 304 ? -3.568 -9.800 19.977 1.00 19.03 290 TYR A N 1
ATOM 2206 C CA . TYR A 1 304 ? -3.913 -9.123 18.764 1.00 18.09 290 TYR A CA 1
ATOM 2207 C C . TYR A 1 304 ? -3.421 -9.883 17.551 1.00 18.87 290 TYR A C 1
ATOM 2208 O O . TYR A 1 304 ? -4.187 -10.068 16.582 1.00 21.44 290 TYR A O 1
ATOM 2217 N N . ALA A 1 305 ? -2.204 -10.429 17.613 1.00 20.65 291 ALA A N 1
ATOM 2218 C CA . ALA A 1 305 ? -1.707 -11.242 16.507 1.00 21.81 291 ALA A CA 1
ATOM 2219 C C . ALA A 1 305 ? -2.579 -12.488 16.229 1.00 24.58 291 ALA A C 1
ATOM 2220 O O . ALA A 1 305 ? -2.728 -12.891 15.093 1.00 24.59 291 ALA A O 1
ATOM 2222 N N . ALA A 1 306 ? -3.136 -13.103 17.261 1.00 25.97 292 ALA A N 1
ATOM 2223 C CA . ALA A 1 306 ? -4.111 -14.200 17.068 1.00 28.58 292 ALA A CA 1
ATOM 2224 C C . ALA A 1 306 ? -5.410 -13.781 16.345 1.00 28.97 292 ALA A C 1
ATOM 2225 O O . ALA A 1 306 ? -6.110 -14.659 15.773 1.00 31.32 292 ALA A O 1
ATOM 2227 N N . LYS A 1 307 ? -5.749 -12.499 16.427 1.00 26.53 293 LYS A N 1
ATOM 2228 C CA . LYS A 1 307 ? -6.897 -11.883 15.734 1.00 26.77 293 LYS A CA 1
ATOM 2229 C C . LYS A 1 307 ? -6.448 -11.323 14.367 1.00 26.50 293 LYS A C 1
ATOM 2230 O O . LYS A 1 307 ? -7.209 -10.609 13.714 1.00 26.30 293 LYS A O 1
ATOM 2236 N N . ASN A 1 308 ? -5.228 -11.687 13.945 1.00 26.27 294 ASN A N 1
ATOM 2237 C CA . ASN A 1 308 ? -4.581 -11.171 12.731 1.00 26.85 294 ASN A CA 1
ATOM 2238 C C . ASN A 1 308 ? -4.445 -9.650 12.694 1.00 24.85 294 ASN A C 1
ATOM 2239 O O . ASN A 1 308 ? -4.660 -9.031 11.644 1.00 24.95 294 ASN A O 1
ATOM 2244 N N . ILE A 1 309 ? -4.132 -9.057 13.839 1.00 21.09 295 ILE A N 1
ATOM 2245 C CA . ILE A 1 309 ? -3.920 -7.606 13.913 1.00 18.67 295 ILE A CA 1
ATOM 2246 C C . ILE A 1 309 ? -2.542 -7.353 14.413 1.00 19.52 295 ILE A C 1
ATOM 2247 O O . ILE A 1 309 ? -2.162 -7.913 15.437 1.00 19.80 295 ILE A O 1
ATOM 2252 N N . GLU A 1 310 ? -1.810 -6.473 13.726 1.00 18.69 296 GLU A N 1
ATOM 2253 C CA . GLU A 1 310 ? -0.428 -6.170 14.114 1.00 19.81 296 GLU A CA 1
ATOM 2254 C C . GLU A 1 310 ? -0.341 -4.843 14.844 1.00 18.41 296 GLU A C 1
ATOM 2255 O O . GLU A 1 310 ? -1.317 -4.119 14.910 1.00 15.79 296 GLU A O 1
ATOM 2261 N N . VAL A 1 311 ? 0.833 -4.530 15.384 1.00 19.12 297 VAL A N 1
ATOM 2262 C CA . VAL A 1 311 ? 1.021 -3.290 16.106 1.00 19.68 297 VAL A CA 1
ATOM 2263 C C . VAL A 1 311 ? 2.312 -2.630 15.624 1.00 19.95 297 VAL A C 1
ATOM 2264 O O . VAL A 1 311 ? 3.345 -3.294 15.518 1.00 21.57 297 VAL A O 1
ATOM 2268 N N . VAL A 1 312 ? 2.227 -1.353 15.269 1.00 18.21 298 VAL A N 1
ATOM 2269 C CA . VAL A 1 312 ? 3.392 -0.512 15.005 1.00 18.54 298 VAL A CA 1
ATOM 2270 C C . VAL A 1 312 ? 3.606 0.392 16.226 1.00 19.05 298 VAL A C 1
ATOM 2271 O O . VAL A 1 312 ? 2.647 0.940 16.803 1.00 19.84 298 VAL A O 1
ATOM 2275 N N . GLN A 1 313 ? 4.862 0.519 16.626 1.00 19.54 299 GLN A N 1
ATOM 2276 C CA . GLN A 1 313 ? 5.227 1.319 17.792 1.00 18.38 299 GLN A CA 1
ATOM 2277 C C . GLN A 1 313 ? 6.339 2.256 17.389 1.00 17.79 299 GLN A C 1
ATOM 2278 O O . GLN A 1 313 ? 6.914 2.087 16.331 1.00 15.11 299 GLN A O 1
ATOM 2284 N N . GLY A 1 314 ? 6.614 3.262 18.186 1.00 16.92 300 GLY A N 1
ATOM 2285 C CA . GLY A 1 314 ? 7.770 4.101 17.935 1.00 17.80 300 GLY A CA 1
ATOM 2286 C C . GLY A 1 314 ? 8.098 5.113 18.985 1.00 18.31 300 GLY A C 1
ATOM 2287 O O . GLY A 1 314 ? 7.520 5.115 20.084 1.00 20.23 300 GLY A O 1
ATOM 2288 N N . TYR A 1 315 ? 8.979 6.023 18.605 1.00 16.31 301 TYR A N 1
ATOM 2289 C CA . TYR A 1 315 ? 9.441 7.068 19.433 1.00 15.70 301 TYR A CA 1
ATOM 2290 C C . TYR A 1 315 ? 9.416 8.364 18.634 1.00 15.56 301 TYR A C 1
ATOM 2291 O O . TYR A 1 315 ? 9.941 8.409 17.494 1.00 13.76 301 TYR A O 1
ATOM 2300 N N . ALA A 1 316 ? 8.827 9.401 19.240 1.00 15.41 302 ALA A N 1
ATOM 2301 C CA . ALA A 1 316 ? 8.806 10.745 18.613 1.00 15.94 302 ALA A CA 1
ATOM 2302 C C . ALA A 1 316 ? 8.620 11.757 19.724 1.00 16.76 302 ALA A C 1
ATOM 2303 O O . ALA A 1 316 ? 8.291 11.359 20.853 1.00 19.11 302 ALA A O 1
ATOM 2305 N N . LEU A 1 317 ? 8.762 13.038 19.400 1.00 17.00 303 LEU A N 1
ATOM 2306 C CA . LEU A 1 317 ? 8.659 14.121 20.360 1.00 17.18 303 LEU A CA 1
ATOM 2307 C C . LEU A 1 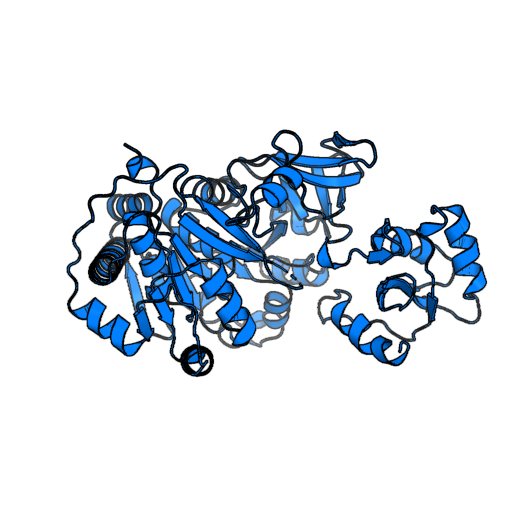317 ? 7.850 15.158 19.656 1.00 14.02 303 LEU A C 1
ATOM 2308 O O . LEU A 1 317 ? 7.813 15.169 18.438 1.00 12.77 303 LEU A O 1
ATOM 2313 N N . THR A 1 318 ? 7.321 16.115 20.378 1.00 13.80 304 THR A N 1
ATOM 2314 C CA . THR A 1 318 ? 6.827 17.335 19.743 1.00 14.00 304 THR A CA 1
ATOM 2315 C C . THR A 1 318 ? 7.822 18.005 18.787 1.00 13.12 304 THR A C 1
ATOM 2316 O O . THR A 1 318 ? 7.448 18.366 17.675 1.00 12.05 304 THR A O 1
ATOM 2320 N N . GLU A 1 319 ? 9.080 18.093 19.203 1.00 12.41 305 GLU A N 1
ATOM 2321 C CA . GLU A 1 319 ? 10.162 18.703 18.427 1.00 13.73 305 GLU A CA 1
ATOM 2322 C C . GLU A 1 319 ? 10.454 17.979 17.116 1.00 13.86 305 GLU A C 1
ATOM 2323 O O . GLU A 1 319 ? 11.053 18.551 16.222 1.00 14.14 305 GLU A O 1
ATOM 2329 N N . SER A 1 320 ? 10.088 16.705 17.032 1.00 12.73 306 SER A N 1
ATOM 2330 C CA . SER A 1 320 ? 10.277 15.918 15.794 1.00 13.70 306 SER A CA 1
ATOM 2331 C C . SER A 1 320 ? 9.013 15.722 14.981 1.00 14.47 306 SER A C 1
ATOM 2332 O O . SER A 1 320 ? 8.955 14.904 14.067 1.00 14.23 306 SER A O 1
ATOM 2335 N N . CYS A 1 321 ? 7.997 16.519 15.294 1.00 15.53 307 CYS A N 1
ATOM 2336 C CA . CYS A 1 321 ? 6.709 16.513 14.597 1.00 15.46 307 CYS A CA 1
ATOM 2337 C C . CYS A 1 321 ? 6.062 15.170 14.556 1.00 16.49 307 CYS A C 1
ATOM 2338 O O . CYS A 1 321 ? 5.424 14.820 13.549 1.00 15.73 307 CYS A O 1
ATOM 2341 N N . GLY A 1 322 ? 6.311 14.391 15.591 1.00 16.28 308 GLY A N 1
ATOM 2342 C CA . GLY A 1 322 ? 5.776 13.048 15.642 1.00 16.97 308 GLY A CA 1
ATOM 2343 C C . GLY A 1 322 ? 6.516 12.001 14.837 1.00 17.54 308 GLY A C 1
ATOM 2344 O O . GLY A 1 322 ? 6.020 10.895 14.697 1.00 20.27 308 GLY A O 1
ATOM 2345 N N . GLY A 1 323 ? 7.654 12.342 14.234 1.00 17.07 309 GLY A N 1
ATOM 2346 C CA . GLY A 1 323 ? 8.486 11.358 13.558 1.00 17.13 309 GLY A CA 1
ATOM 2347 C C . GLY A 1 323 ? 9.678 10.962 14.406 1.00 16.72 309 GLY A C 1
ATOM 2348 O O . GLY A 1 323 ? 9.981 11.552 15.433 1.00 17.01 309 GLY A O 1
ATOM 2349 N N . GLY A 1 324 ? 10.416 9.983 13.975 1.00 16.59 310 GLY A N 1
ATOM 2350 C CA . GLY A 1 324 ? 11.607 9.633 14.723 1.00 17.55 310 GLY A CA 1
ATOM 2351 C C . GLY A 1 324 ? 11.963 8.204 14.421 1.00 16.20 310 GLY A C 1
ATOM 2352 O O . GLY A 1 324 ? 12.642 7.960 13.410 1.00 16.40 310 GLY A O 1
ATOM 2353 N N . THR A 1 325 ? 11.535 7.268 15.270 1.00 16.71 311 THR A N 1
ATOM 2354 C CA . THR A 1 325 ? 11.724 5.858 15.021 1.00 14.70 311 THR A CA 1
ATOM 2355 C C . THR A 1 325 ? 10.366 5.138 14.975 1.00 15.35 311 THR A C 1
ATOM 2356 O O . THR A 1 325 ? 9.404 5.518 15.662 1.00 14.43 311 THR A O 1
ATOM 2360 N N . LEU A 1 326 ? 10.340 4.042 14.208 1.00 14.53 312 LEU A N 1
ATOM 2361 C CA . LEU A 1 326 ? 9.199 3.160 14.086 1.00 15.30 312 LEU A CA 1
ATOM 2362 C C . LEU A 1 326 ? 9.646 1.714 14.154 1.00 14.78 312 LEU A C 1
ATOM 2363 O O . LEU A 1 326 ? 10.656 1.337 13.554 1.00 14.12 312 LEU A O 1
ATOM 2368 N N . LEU A 1 327 ? 8.921 0.950 14.955 1.00 15.06 313 LEU A N 1
ATOM 2369 C CA . LEU A 1 327 ? 9.119 -0.511 15.075 1.00 15.33 313 LEU A CA 1
ATOM 2370 C C . LEU A 1 327 ? 8.014 -1.111 14.260 1.00 18.48 313 LEU A C 1
ATOM 2371 O O . LEU A 1 327 ? 6.838 -1.118 14.658 1.00 18.80 313 LEU A O 1
ATOM 2376 N N . LEU A 1 328 ? 8.367 -1.577 13.082 1.00 20.39 314 LEU A N 1
ATOM 2377 C CA . LEU A 1 328 ? 7.381 -2.083 12.179 1.00 24.65 314 LEU A CA 1
ATOM 2378 C C . LEU A 1 328 ? 6.742 -3.386 12.717 1.00 26.71 314 LEU A C 1
ATOM 2379 O O . LEU A 1 328 ? 7.271 -4.058 13.618 1.00 27.53 314 LEU A O 1
ATOM 2384 N N . SER A 1 329 ? 5.554 -3.689 12.199 1.00 29.85 315 SER A N 1
ATOM 2385 C CA . SER A 1 329 ? 4.783 -4.851 12.574 1.00 33.02 315 SER A CA 1
ATOM 2386 C C . SER A 1 329 ? 5.568 -6.170 12.625 1.00 34.01 315 SER A C 1
ATOM 2387 O O . SER A 1 329 ? 5.502 -6.917 13.595 1.00 34.28 315 SER A O 1
ATOM 2390 N N . GLU A 1 330 ? 6.323 -6.437 11.570 1.00 33.31 316 GLU A N 1
ATOM 2391 C CA . GLU A 1 330 ? 7.155 -7.648 11.484 1.00 33.75 316 GLU A CA 1
ATOM 2392 C C . GLU A 1 330 ? 8.088 -7.857 12.700 1.00 33.27 316 GLU A C 1
ATOM 2393 O O . GLU A 1 330 ? 8.487 -8.992 12.982 1.00 33.89 316 GLU A O 1
ATOM 2399 N N . ASP A 1 331 ? 8.405 -6.762 13.415 1.00 30.27 317 ASP A N 1
ATOM 2400 C CA . ASP A 1 331 ? 9.399 -6.720 14.492 1.00 30.34 317 ASP A CA 1
ATOM 2401 C C . ASP A 1 331 ? 8.771 -6.604 15.914 1.00 30.70 317 ASP A C 1
ATOM 2402 O O . ASP A 1 331 ? 9.488 -6.585 16.931 1.00 30.76 317 ASP A O 1
ATOM 2407 N N . ALA A 1 332 ? 7.443 -6.493 16.006 1.00 31.78 318 ALA A N 1
ATOM 2408 C CA . ALA A 1 332 ? 6.791 -6.147 17.321 1.00 31.70 318 ALA A CA 1
ATOM 2409 C C . ALA A 1 332 ? 7.141 -7.132 18.439 1.00 33.85 318 ALA A C 1
ATOM 2410 O O . ALA A 1 332 ? 7.397 -6.759 19.586 1.00 33.78 318 ALA A O 1
ATOM 2412 N N . LEU A 1 333 ? 7.197 -8.407 18.095 1.00 34.91 319 LEU A N 1
ATOM 2413 C CA . LEU A 1 333 ? 7.464 -9.406 19.101 1.00 36.74 319 LEU A CA 1
ATOM 2414 C C . LEU A 1 333 ? 8.953 -9.632 19.250 1.00 36.09 319 LEU A C 1
ATOM 2415 O O . LEU A 1 333 ? 9.490 -9.610 20.373 1.00 35.92 319 LEU A O 1
ATOM 2420 N N . ARG A 1 334 ? 9.571 -9.891 18.093 1.00 35.29 320 ARG A N 1
ATOM 2421 C CA . ARG A 1 334 ? 11.011 -9.976 17.886 1.00 35.44 320 ARG A CA 1
ATOM 2422 C C . ARG A 1 334 ? 11.709 -8.974 18.792 1.00 32.55 320 ARG A C 1
ATOM 2423 O O . ARG A 1 334 ? 12.583 -9.360 19.566 1.00 32.64 320 ARG A O 1
ATOM 2431 N N . LYS A 1 335 ? 11.268 -7.713 18.755 1.00 29.42 321 LYS A N 1
ATOM 2432 C CA . LYS A 1 335 ? 11.994 -6.615 19.456 1.00 27.89 321 LYS A CA 1
ATOM 2433 C C . LYS A 1 335 ? 11.188 -5.924 20.549 1.00 28.88 321 LYS A C 1
ATOM 2434 O O . LYS A 1 335 ? 11.236 -4.685 20.674 1.00 27.59 321 LYS A O 1
ATOM 2440 N N . ALA A 1 336 ? 10.477 -6.731 21.342 1.00 30.72 322 ALA A N 1
ATOM 2441 C CA . ALA A 1 336 ? 9.688 -6.243 22.486 1.00 31.60 322 ALA A CA 1
ATOM 2442 C C . ALA A 1 336 ? 10.520 -5.284 23.292 1.00 30.74 322 ALA A C 1
ATOM 2443 O O . ALA A 1 336 ? 11.664 -5.608 23.680 1.00 32.33 322 ALA A O 1
ATOM 2445 N N . GLY A 1 337 ? 9.951 -4.100 23.500 1.00 28.48 323 GLY A N 1
ATOM 2446 C CA . GLY A 1 337 ? 10.575 -3.044 24.293 1.00 26.02 323 GLY A CA 1
ATOM 2447 C C . GLY A 1 337 ? 11.379 -2.032 23.487 1.00 23.60 323 GLY A C 1
ATOM 2448 O O . GLY A 1 337 ? 11.760 -0.966 24.014 1.00 23.15 323 GLY A O 1
ATOM 2449 N N . SER A 1 338 ? 11.627 -2.335 22.208 1.00 20.76 324 SER A N 1
ATOM 2450 C CA . SER A 1 338 ? 12.299 -1.392 21.328 1.00 19.52 324 SER A CA 1
ATOM 2451 C C . SER A 1 338 ? 11.326 -0.330 20.807 1.00 18.62 324 SER A C 1
ATOM 2452 O O . SER A 1 338 ? 10.147 -0.609 20.620 1.00 20.52 324 SER A O 1
ATOM 2455 N N . ALA A 1 339 ? 11.850 0.858 20.517 1.00 18.73 325 ALA A N 1
ATOM 2456 C CA . ALA A 1 339 ? 11.143 1.922 19.840 1.00 17.65 325 ALA A CA 1
ATOM 2457 C C . ALA A 1 339 ? 11.347 1.839 18.301 1.00 17.26 325 ALA A C 1
ATOM 2458 O O . ALA A 1 339 ? 10.826 2.669 17.559 1.00 19.28 325 ALA A O 1
ATOM 2460 N N . GLY A 1 340 ? 12.129 0.854 17.857 1.00 16.55 326 GLY A N 1
ATOM 2461 C CA . GLY A 1 340 ? 12.326 0.530 16.458 1.00 16.69 326 GLY A CA 1
ATOM 2462 C C . GLY A 1 340 ? 13.528 1.240 15.843 1.00 15.52 326 GLY A C 1
ATOM 2463 O O . GLY A 1 340 ? 14.422 1.687 16.559 1.00 14.17 326 GLY A O 1
ATOM 2464 N N . ARG A 1 341 ? 13.565 1.217 14.517 1.00 14.21 327 ARG A N 1
ATOM 2465 C CA . ARG A 1 341 ? 14.646 1.822 13.728 1.00 15.49 327 ARG A CA 1
ATOM 2466 C C . ARG A 1 341 ? 14.294 3.244 13.287 1.00 15.25 327 ARG A C 1
ATOM 2467 O O . ARG A 1 341 ? 13.126 3.628 13.230 1.00 14.08 327 ARG A O 1
ATOM 2475 N N . ALA A 1 342 ? 15.302 4.002 12.869 1.00 14.51 328 ALA A N 1
ATOM 2476 C CA . ALA A 1 342 ? 15.076 5.285 12.239 1.00 15.57 328 ALA A CA 1
ATOM 2477 C C . ALA A 1 342 ? 14.117 5.098 11.056 1.00 17.14 328 ALA A C 1
ATOM 2478 O O . ALA A 1 342 ? 14.005 3.995 10.482 1.00 18.04 328 ALA A O 1
ATOM 2480 N N . THR A 1 343 ? 13.352 6.129 10.772 1.00 17.78 329 THR A N 1
ATOM 2481 C CA . THR A 1 343 ? 12.391 6.134 9.668 1.00 18.28 329 THR A CA 1
ATOM 2482 C C . THR A 1 343 ? 12.983 6.762 8.417 1.00 18.00 329 THR A C 1
ATOM 2483 O O . THR A 1 343 ? 14.147 7.279 8.422 1.00 16.87 329 THR A O 1
ATOM 2487 N N . MET A 1 344 ? 12.229 6.700 7.314 1.00 16.46 330 MET A N 1
ATOM 2488 C CA . MET A 1 344 ? 12.671 7.374 6.115 1.00 17.16 330 MET A CA 1
ATOM 2489 C C . MET A 1 344 ? 12.776 8.818 6.440 1.00 14.67 330 MET A C 1
ATOM 2490 O O . MET A 1 344 ? 11.991 9.359 7.204 1.00 13.69 330 MET A O 1
ATOM 2495 N N . PHE A 1 345 ? 13.790 9.451 5.889 1.00 14.55 331 PHE A N 1
ATOM 2496 C CA . PHE A 1 345 ? 14.006 10.903 6.032 1.00 14.06 331 PHE A CA 1
ATOM 2497 C C . PHE A 1 345 ? 14.426 11.346 7.437 1.00 14.26 331 PHE A C 1
ATOM 2498 O O . PHE A 1 345 ? 14.394 12.534 7.728 1.00 16.76 331 PHE A O 1
ATOM 2506 N N . THR A 1 346 ? 14.829 10.389 8.269 1.00 14.28 332 THR A N 1
ATOM 2507 C CA A THR A 1 346 ? 15.249 10.683 9.651 0.50 14.84 332 THR A CA 1
ATOM 2508 C CA B THR A 1 346 ? 15.228 10.654 9.642 0.50 14.28 332 THR A CA 1
ATOM 2509 C C . THR A 1 346 ? 16.552 9.953 9.951 1.00 15.97 332 THR A C 1
ATOM 2510 O O . THR A 1 346 ? 16.694 8.754 9.640 1.00 18.08 332 THR A O 1
ATOM 2517 N N . ASP A 1 347 ? 17.527 10.667 10.538 1.00 13.76 333 ASP A N 1
ATOM 2518 C CA . ASP A 1 347 ? 18.680 9.979 11.072 1.00 13.39 333 ASP A CA 1
ATOM 2519 C C . ASP A 1 347 ? 18.601 10.034 12.595 1.00 13.15 333 ASP A C 1
ATOM 2520 O O . ASP A 1 347 ? 18.248 11.059 13.179 1.00 13.63 333 ASP A O 1
ATOM 2525 N N . VAL A 1 348 ? 18.922 8.946 13.262 1.00 12.56 334 VAL A N 1
ATOM 2526 C CA . VAL A 1 348 ? 18.789 8.894 14.735 1.00 13.32 334 VAL A CA 1
ATOM 2527 C C . VAL A 1 348 ? 20.065 8.320 15.259 1.00 14.96 334 VAL A C 1
ATOM 2528 O O . VAL A 1 348 ? 20.562 7.369 14.674 1.00 16.31 334 VAL A O 1
ATOM 2532 N N . ALA A 1 349 ? 20.657 8.893 16.305 1.00 14.79 335 ALA A N 1
ATOM 2533 C CA . ALA A 1 349 ? 21.920 8.392 16.804 1.00 13.92 335 ALA A CA 1
ATOM 2534 C C . ALA A 1 349 ? 21.933 8.652 18.307 1.00 14.80 335 ALA A C 1
ATOM 2535 O O . ALA A 1 349 ? 20.915 9.131 18.854 1.00 15.01 335 ALA A O 1
ATOM 2537 N N . VAL A 1 350 ? 23.045 8.333 18.954 1.00 17.80 336 VAL A N 1
ATOM 2538 C CA . VAL A 1 350 ? 23.247 8.647 20.377 1.00 18.32 336 VAL A CA 1
ATOM 2539 C C . VAL A 1 350 ? 24.503 9.463 20.597 1.00 19.93 336 VAL A C 1
ATOM 2540 O O . VAL A 1 350 ? 25.558 9.134 20.049 1.00 20.02 336 VAL A O 1
ATOM 2544 N N . ARG A 1 351 ? 24.418 10.501 21.450 1.00 19.00 337 ARG A N 1
ATOM 2545 C CA . ARG A 1 351 ? 25.531 11.369 21.725 1.00 21.10 337 ARG A CA 1
ATOM 2546 C C . ARG A 1 351 ? 26.086 10.981 23.074 1.00 23.90 337 ARG A C 1
ATOM 2547 O O . ARG A 1 351 ? 25.394 11.091 24.072 1.00 22.22 337 ARG A O 1
ATOM 2555 N N . GLY A 1 352 ? 27.329 10.508 23.078 1.00 27.16 338 GLY A N 1
ATOM 2556 C CA . GLY A 1 352 ? 27.960 10.019 24.272 1.00 30.81 338 GLY A CA 1
ATOM 2557 C C . GLY A 1 352 ? 28.334 11.147 25.211 1.00 33.43 338 GLY A C 1
ATOM 2558 O O . GLY A 1 352 ? 28.279 12.340 24.836 1.00 33.09 338 GLY A O 1
ATOM 2559 N N . ASP A 1 353 ? 28.690 10.753 26.438 1.00 36.36 339 ASP A N 1
ATOM 2560 C CA . ASP A 1 353 ? 29.168 11.664 27.484 1.00 39.82 339 ASP A CA 1
ATOM 2561 C C . ASP A 1 353 ? 30.376 12.441 26.971 1.00 41.83 339 ASP A C 1
ATOM 2562 O O . ASP A 1 353 ? 30.573 13.604 27.343 1.00 42.96 339 ASP A O 1
ATOM 2567 N N . ASP A 1 354 ? 31.139 11.810 26.072 1.00 42.13 340 ASP A N 1
ATOM 2568 C CA . ASP A 1 354 ? 32.287 12.467 25.416 1.00 43.21 340 ASP A CA 1
ATOM 2569 C C . ASP A 1 354 ? 31.937 13.483 24.317 1.00 41.49 340 ASP A C 1
ATOM 2570 O O . ASP A 1 354 ? 32.829 14.096 23.729 1.00 42.53 340 ASP A O 1
ATOM 2575 N N . GLY A 1 355 ? 30.653 13.636 24.002 1.00 38.91 341 GLY A N 1
ATOM 2576 C CA . GLY A 1 355 ? 30.245 14.466 22.872 1.00 36.56 341 GLY A CA 1
ATOM 2577 C C . GLY A 1 355 ? 30.280 13.798 21.506 1.00 34.44 341 GLY A C 1
ATOM 2578 O O . GLY A 1 355 ? 29.852 14.397 20.530 1.00 34.10 341 GLY A O 1
ATOM 2579 N N . VAL A 1 356 ? 30.765 12.563 21.402 1.00 32.17 342 VAL A N 1
ATOM 2580 C CA . VAL A 1 356 ? 30.746 11.865 20.117 1.00 30.28 342 VAL A CA 1
ATOM 2581 C C . VAL A 1 356 ? 29.326 11.342 19.789 1.00 28.37 342 VAL A C 1
ATOM 2582 O O . VAL A 1 356 ? 28.661 10.674 20.582 1.00 27.63 342 VAL A O 1
ATOM 2586 N N . ILE A 1 357 ? 28.865 11.639 18.590 1.00 26.63 343 ILE A N 1
ATOM 2587 C CA . ILE A 1 357 ? 27.601 11.103 18.133 1.00 25.74 343 ILE A CA 1
ATOM 2588 C C . ILE A 1 357 ? 27.846 9.783 17.391 1.00 26.51 343 ILE A C 1
ATOM 2589 O O . ILE A 1 357 ? 28.598 9.744 16.413 1.00 28.34 343 ILE A O 1
ATOM 2594 N N . ARG A 1 358 ? 27.173 8.725 17.822 1.00 26.19 344 ARG A N 1
ATOM 2595 C CA . ARG A 1 358 ? 27.334 7.391 17.218 1.00 26.53 344 ARG A CA 1
ATOM 2596 C C . ARG A 1 358 ? 26.006 6.745 16.774 1.00 25.31 344 ARG A C 1
ATOM 2597 O O . ARG A 1 358 ? 24.988 6.877 17.467 1.00 23.91 344 ARG A O 1
ATOM 2605 N N . GLU A 1 359 ? 25.992 6.001 15.661 1.00 27.29 345 GLU A N 1
ATOM 2606 C CA . GLU A 1 359 ? 24.742 5.333 15.299 1.00 29.28 345 GLU A CA 1
ATOM 2607 C C . GLU A 1 359 ? 24.489 4.063 16.102 1.00 28.76 345 GLU A C 1
ATOM 2608 O O . GLU A 1 359 ? 23.397 3.529 16.029 1.00 28.97 345 GLU A O 1
ATOM 2614 N N . HIS A 1 360 ? 25.461 3.612 16.890 1.00 29.19 346 HIS A N 1
ATOM 2615 C CA . HIS A 1 360 ? 25.299 2.378 17.663 1.00 31.07 346 HIS A CA 1
ATOM 2616 C C . HIS A 1 360 ? 25.864 2.648 19.061 1.00 31.07 346 HIS A C 1
ATOM 2617 O O . HIS A 1 360 ? 26.888 3.297 19.196 1.00 32.93 346 HIS A O 1
ATOM 2624 N N . GLY A 1 361 ? 25.182 2.187 20.102 1.00 28.63 347 GLY A N 1
ATOM 2625 C CA . GLY A 1 361 ? 25.680 2.334 21.465 1.00 28.65 347 GLY A CA 1
ATOM 2626 C C . GLY A 1 361 ? 24.721 3.075 22.362 1.00 26.57 347 GLY A C 1
ATOM 2627 O O . GLY A 1 361 ? 23.537 3.172 22.051 1.00 25.60 347 GLY A O 1
ATOM 2628 N N . GLU A 1 362 ? 25.259 3.653 23.449 1.00 26.02 348 GLU A N 1
ATOM 2629 C CA . GLU A 1 362 ? 24.458 4.240 24.543 1.00 25.02 348 GLU A CA 1
ATOM 2630 C C . GLU A 1 362 ? 24.726 5.732 24.556 1.00 24.34 348 GLU A C 1
ATOM 2631 O O . GLU A 1 362 ? 25.846 6.152 24.241 1.00 24.05 348 GLU A O 1
ATOM 2637 N N . GLY A 1 363 ? 23.707 6.518 24.889 1.00 21.73 349 GLY A N 1
ATOM 2638 C CA . GLY A 1 363 ? 23.891 7.960 25.081 1.00 21.65 349 GLY A CA 1
ATOM 2639 C C . GLY A 1 363 ? 22.608 8.739 24.933 1.00 19.53 349 GLY A C 1
ATOM 2640 O O . GLY A 1 363 ? 21.504 8.181 24.992 1.00 21.14 349 GLY A O 1
ATOM 2641 N N . GLU A 1 364 ? 22.736 10.037 24.746 1.00 18.43 350 GLU A N 1
ATOM 2642 C CA . GLU A 1 364 ? 21.550 10.875 24.593 1.00 16.64 350 GLU A CA 1
ATOM 2643 C C . GLU A 1 364 ? 21.001 10.693 23.169 1.00 15.59 350 GLU A C 1
ATOM 2644 O O . GLU A 1 364 ? 21.768 10.803 22.225 1.00 14.97 350 GLU A O 1
ATOM 2650 N N . VAL A 1 365 ? 19.696 10.436 23.017 1.00 14.45 351 VAL A N 1
ATOM 2651 C CA . VAL A 1 365 ? 19.117 10.265 21.709 1.00 14.04 351 VAL A CA 1
ATOM 2652 C C . VAL A 1 365 ? 19.194 11.591 20.950 1.00 13.98 351 VAL A C 1
ATOM 2653 O O . VAL A 1 365 ? 18.818 12.684 21.488 1.00 14.93 351 VAL A O 1
ATOM 2657 N N . VAL A 1 366 ? 19.759 11.533 19.738 1.00 13.29 352 VAL A N 1
ATOM 2658 C CA . VAL A 1 366 ? 19.817 12.752 18.912 1.00 12.86 352 VAL A CA 1
ATOM 2659 C C . VAL A 1 366 ? 19.189 12.467 17.540 1.00 12.60 352 VAL A C 1
ATOM 2660 O O . VAL A 1 366 ? 19.236 11.323 17.052 1.00 11.75 352 VAL A O 1
ATOM 2664 N N . ILE A 1 367 ? 18.589 13.490 16.934 1.00 12.90 353 ILE A N 1
ATOM 2665 C CA . ILE A 1 367 ? 17.878 13.315 15.660 1.00 12.49 353 ILE A CA 1
ATOM 2666 C C . ILE A 1 367 ? 18.382 14.345 14.664 1.00 13.26 353 ILE A C 1
ATOM 2667 O O . ILE A 1 367 ? 18.525 15.544 15.035 1.00 13.39 353 ILE A O 1
ATOM 2672 N N . LYS A 1 368 ? 18.580 13.963 13.407 1.00 12.75 354 LYS A N 1
ATOM 2673 C CA . LYS A 1 368 ? 18.933 14.917 12.311 1.00 13.72 354 LYS A CA 1
ATOM 2674 C C . LYS A 1 368 ? 17.939 14.643 11.187 1.00 13.63 354 LYS A C 1
ATOM 2675 O O . LYS A 1 368 ? 17.810 13.515 10.746 1.00 13.22 354 LYS A O 1
ATOM 2681 N N . SER A 1 369 ? 17.175 15.668 10.777 1.00 11.84 355 SER A N 1
ATOM 2682 C CA . SER A 1 369 ? 16.057 15.448 9.907 1.00 12.67 355 SER A CA 1
ATOM 2683 C C . SER A 1 369 ? 15.362 16.763 9.623 1.00 14.21 355 SER A C 1
ATOM 2684 O O . SER A 1 369 ? 15.308 17.630 10.493 1.00 13.59 355 SER A O 1
ATOM 2687 N N . ASP A 1 370 ? 14.775 16.879 8.445 1.00 14.51 356 ASP A N 1
ATOM 2688 C CA . ASP A 1 370 ? 13.865 18.004 8.152 1.00 15.05 356 ASP A CA 1
ATOM 2689 C C . ASP A 1 370 ? 12.528 17.960 8.937 1.00 14.32 356 ASP A C 1
ATOM 2690 O O . ASP A 1 370 ? 11.783 18.939 8.905 1.00 13.96 356 ASP A O 1
ATOM 2695 N N . ILE A 1 371 ? 12.219 16.866 9.632 1.00 12.32 357 ILE A N 1
ATOM 2696 C CA . ILE A 1 371 ? 11.048 16.831 10.497 1.00 13.21 357 ILE A CA 1
ATOM 2697 C C . ILE A 1 371 ? 11.198 17.705 11.750 1.00 13.02 357 ILE A C 1
ATOM 2698 O O . ILE A 1 371 ? 10.210 17.978 12.463 1.00 12.68 357 ILE A O 1
ATOM 2703 N N . LEU A 1 372 ? 12.428 18.139 12.033 1.00 11.89 358 LEU A N 1
ATOM 2704 C CA . LEU A 1 372 ? 12.712 18.869 13.267 1.00 12.06 358 LEU A CA 1
ATOM 2705 C C . LEU A 1 372 ? 12.138 20.255 13.254 1.00 12.57 358 LEU A C 1
ATOM 2706 O O . LEU A 1 372 ? 12.038 20.935 12.228 1.00 10.78 358 LEU A O 1
ATOM 2711 N N . LEU A 1 373 ? 11.811 20.702 14.441 1.00 12.50 359 LEU A N 1
ATOM 2712 C CA . LEU A 1 373 ? 11.385 22.073 14.657 1.00 11.78 359 LEU A CA 1
ATOM 2713 C C . LEU A 1 373 ? 12.344 23.089 14.066 1.00 13.89 359 LEU A C 1
ATOM 2714 O O . LEU A 1 373 ? 13.582 22.885 13.990 1.00 12.93 359 LEU A O 1
ATOM 2719 N N . LYS A 1 374 ? 11.778 24.193 13.658 1.00 13.61 360 LYS A N 1
ATOM 2720 C CA . LYS A 1 374 ? 12.568 25.327 13.223 1.00 15.34 360 LYS A CA 1
ATOM 2721 C C . LYS A 1 374 ? 13.268 25.994 14.411 1.00 15.81 360 LYS A C 1
ATOM 2722 O O . LYS A 1 374 ? 14.457 26.382 14.338 1.00 14.41 360 LYS A O 1
ATOM 2728 N N . GLU A 1 375 ? 12.518 26.167 15.487 1.00 14.55 361 GLU A N 1
ATOM 2729 C CA . GLU A 1 375 ? 13.008 26.867 16.661 1.00 15.61 361 GLU A CA 1
ATOM 2730 C C . GLU A 1 375 ? 11.993 26.692 17.791 1.00 14.40 361 GLU A C 1
ATOM 2731 O O . GLU A 1 375 ? 10.852 26.287 17.548 1.00 15.10 361 GLU A O 1
ATOM 2737 N N . TYR A 1 376 ? 12.404 27.003 19.008 1.00 13.89 362 TYR A N 1
ATOM 2738 C CA . TYR A 1 376 ? 11.435 27.256 20.063 1.00 13.66 362 TYR A CA 1
ATOM 2739 C C . TYR A 1 376 ? 11.011 28.714 19.967 1.00 14.20 362 TYR A C 1
ATOM 2740 O O . TYR A 1 376 ? 11.846 29.600 19.784 1.00 15.11 362 TYR A O 1
ATOM 2749 N N . TRP A 1 377 ? 9.705 28.948 20.020 1.00 13.35 363 TRP A N 1
ATOM 2750 C CA . TRP A 1 377 ? 9.155 30.243 19.756 1.00 14.38 363 TRP A CA 1
ATOM 2751 C C . TRP A 1 377 ? 9.704 31.330 20.691 1.00 16.15 363 TRP A C 1
ATOM 2752 O O . TRP A 1 377 ? 9.607 31.190 21.911 1.00 16.44 363 TRP A O 1
ATOM 2763 N N . ASN A 1 378 ? 10.268 32.388 20.098 1.00 16.74 364 ASN A N 1
ATOM 2764 C CA . ASN A 1 378 ? 10.884 33.514 20.838 1.00 18.64 364 ASN A CA 1
ATOM 2765 C C . ASN A 1 378 ? 11.884 33.083 21.893 1.00 19.32 364 ASN A C 1
ATOM 2766 O O . ASN A 1 378 ? 12.100 33.793 22.882 1.00 19.35 364 ASN A O 1
ATOM 2771 N N . ARG A 1 379 ? 12.509 31.928 21.655 1.00 19.27 365 ARG A N 1
ATOM 2772 C CA . ARG A 1 379 ? 13.574 31.388 22.491 1.00 20.17 365 ARG A CA 1
ATOM 2773 C C . ARG A 1 379 ? 14.820 30.984 21.702 1.00 19.90 365 ARG A C 1
ATOM 2774 O O . ARG A 1 379 ? 15.132 29.788 21.628 1.00 18.78 365 ARG A O 1
ATOM 2782 N N . PRO A 1 380 ? 15.560 31.989 21.153 1.00 21.95 366 PRO A N 1
ATOM 2783 C CA . PRO A 1 380 ? 16.657 31.706 20.218 1.00 22.58 366 PRO A CA 1
ATOM 2784 C C . PRO A 1 380 ? 17.818 31.009 20.903 1.00 23.03 366 PRO A C 1
ATOM 2785 O O . PRO A 1 380 ? 18.411 30.087 20.321 1.00 22.29 366 PRO A O 1
ATOM 2789 N N . GLU A 1 381 ? 18.095 31.377 22.149 1.00 23.57 367 GLU A N 1
ATOM 2790 C CA . GLU A 1 381 ? 19.200 30.717 22.896 1.00 26.89 367 GLU A CA 1
ATOM 2791 C C . GLU A 1 381 ? 18.916 29.255 23.266 1.00 24.98 367 GLU A C 1
ATOM 2792 O O . GLU A 1 381 ? 19.797 28.391 23.077 1.00 24.52 367 GLU A O 1
ATOM 2798 N N . ALA A 1 382 ? 17.699 28.973 23.780 1.00 23.50 368 ALA A N 1
ATOM 2799 C CA . ALA A 1 382 ? 17.217 27.626 23.964 1.00 22.52 368 ALA A CA 1
ATOM 2800 C C . ALA A 1 382 ? 17.296 26.820 22.677 1.00 20.47 368 ALA A C 1
ATOM 2801 O O . ALA A 1 382 ? 17.666 25.682 22.713 1.00 20.14 368 ALA A O 1
ATOM 2803 N N . THR A 1 383 ? 16.997 27.435 21.553 1.00 19.93 369 THR A N 1
ATOM 2804 C CA . THR A 1 383 ? 17.049 26.733 20.267 1.00 18.61 369 THR A CA 1
ATOM 2805 C C . THR A 1 383 ? 18.497 26.346 19.965 1.00 19.92 369 THR A C 1
ATOM 2806 O O . THR A 1 383 ? 18.815 25.191 19.739 1.00 19.31 369 THR A O 1
ATOM 2810 N N . ARG A 1 384 ? 19.404 27.309 20.011 1.00 22.28 370 ARG A N 1
ATOM 2811 C CA . ARG A 1 384 ? 20.820 27.006 19.775 1.00 23.81 370 ARG A CA 1
ATOM 2812 C C . ARG A 1 384 ? 21.364 25.929 20.684 1.00 24.15 370 ARG A C 1
ATOM 2813 O O . ARG A 1 384 ? 22.123 25.084 20.261 1.00 23.51 370 ARG A O 1
ATOM 2821 N N . ASP A 1 385 ? 20.968 25.968 21.943 1.00 24.67 371 ASP A N 1
ATOM 2822 C CA . ASP A 1 385 ? 21.475 25.026 22.931 1.00 26.09 371 ASP A CA 1
ATOM 2823 C C . ASP A 1 385 ? 20.958 23.583 22.716 1.00 24.47 371 ASP A C 1
ATOM 2824 O O . ASP A 1 385 ? 21.601 22.634 23.164 1.00 25.29 371 ASP A O 1
ATOM 2829 N N . ALA A 1 386 ? 19.816 23.461 22.036 1.00 22.66 372 ALA A N 1
ATOM 2830 C CA . ALA A 1 386 ? 19.177 22.177 21.726 1.00 21.15 372 ALA A CA 1
ATOM 2831 C C . ALA A 1 386 ? 19.809 21.440 20.551 1.00 20.23 372 ALA A C 1
ATOM 2832 O O . ALA A 1 386 ? 19.469 20.297 20.300 1.00 20.20 372 ALA A O 1
ATOM 2834 N N . PHE A 1 387 ? 20.702 22.094 19.824 1.00 18.70 373 PHE A N 1
ATOM 2835 C CA . PHE A 1 387 ? 21.333 21.524 18.661 1.00 19.74 373 PHE A CA 1
ATOM 2836 C C . PHE A 1 387 ? 22.837 21.417 18.794 1.00 21.86 373 PHE A C 1
ATOM 2837 O O . PHE A 1 387 ? 23.492 22.268 19.419 1.00 22.73 373 PHE A O 1
ATOM 2845 N N . ASP A 1 388 ? 23.357 20.329 18.251 1.00 21.41 374 ASP A N 1
ATOM 2846 C CA . ASP A 1 388 ? 24.786 20.068 18.153 1.00 25.03 374 ASP A CA 1
ATOM 2847 C C . ASP A 1 388 ? 25.086 19.698 16.715 1.00 26.29 374 ASP A C 1
ATOM 2848 O O . ASP A 1 388 ? 24.841 18.550 16.310 1.00 22.69 374 ASP A O 1
ATOM 2853 N N . ASN A 1 389 ? 25.557 20.679 15.944 1.00 29.07 375 ASN A N 1
ATOM 2854 C CA . ASN A 1 389 ? 25.851 20.491 14.510 1.00 30.90 375 ASN A CA 1
ATOM 2855 C C . ASN A 1 389 ? 24.734 19.878 13.695 1.00 27.82 375 ASN A C 1
ATOM 2856 O O . ASN A 1 389 ? 24.945 18.870 12.986 1.00 29.76 375 ASN A O 1
ATOM 2861 N N . GLY A 1 390 ? 23.554 20.435 13.843 1.00 25.06 376 GLY A N 1
ATOM 2862 C CA . GLY A 1 390 ? 22.398 19.993 13.131 1.00 23.23 376 GLY A CA 1
ATOM 2863 C C . GLY A 1 390 ? 21.659 18.877 13.821 1.00 20.41 376 GLY A C 1
ATOM 2864 O O . GLY A 1 390 ? 20.584 18.586 13.414 1.00 19.93 376 GLY A O 1
ATOM 2865 N N . TRP A 1 391 ? 22.262 18.219 14.835 1.00 18.66 377 TRP A N 1
ATOM 2866 C CA . TRP A 1 391 ? 21.596 17.142 15.577 1.00 17.09 377 TRP A CA 1
ATOM 2867 C C . TRP A 1 391 ? 20.823 17.743 16.743 1.00 17.53 377 TRP A C 1
ATOM 2868 O O . TRP A 1 391 ? 21.403 18.454 17.548 1.00 18.12 377 TRP A O 1
ATOM 2879 N N . PHE A 1 392 ? 19.521 17.457 16.790 1.00 16.30 378 PHE A N 1
ATOM 2880 C CA . PHE A 1 392 ? 18.660 17.884 17.876 1.00 14.65 378 PHE A CA 1
ATOM 2881 C C . PHE A 1 392 ? 18.874 16.979 19.098 1.00 13.97 378 PHE A C 1
ATOM 2882 O O . PHE A 1 392 ? 18.748 15.773 18.983 1.00 14.03 378 PHE A O 1
ATOM 2890 N N . ARG A 1 393 ? 19.194 17.560 20.241 1.00 13.92 379 ARG A N 1
ATOM 2891 C CA . ARG A 1 393 ? 19.375 16.794 21.466 1.00 15.65 379 ARG A CA 1
ATOM 2892 C C . ARG A 1 393 ? 18.073 16.627 22.237 1.00 15.33 379 ARG A C 1
ATOM 2893 O O . ARG A 1 393 ? 17.482 17.604 22.750 1.00 15.99 379 ARG A O 1
ATOM 2901 N N . THR A 1 394 ? 17.607 15.403 22.335 1.00 15.93 380 THR A N 1
ATOM 2902 C CA . THR A 1 394 ? 16.290 15.157 22.897 1.00 15.61 380 THR A CA 1
ATOM 2903 C C . THR A 1 394 ? 16.245 15.280 24.423 1.00 16.27 380 THR A C 1
ATOM 2904 O O . THR A 1 394 ? 15.162 15.497 24.965 1.00 19.24 380 THR A O 1
ATOM 2908 N N . GLY A 1 395 ? 17.367 15.074 25.115 1.00 17.17 381 GLY A N 1
ATOM 2909 C CA . GLY A 1 395 ? 17.384 14.993 26.554 1.00 18.18 381 GLY A CA 1
ATOM 2910 C C . GLY A 1 395 ? 16.982 13.611 27.053 1.00 18.59 381 GLY A C 1
ATOM 2911 O O . GLY A 1 395 ? 16.965 13.355 28.262 1.00 20.76 381 GLY A O 1
ATOM 2912 N N . ASP A 1 396 ? 16.639 12.719 26.115 1.00 16.87 382 ASP A N 1
ATOM 2913 C CA . ASP A 1 396 ? 16.250 11.355 26.470 1.00 18.11 382 ASP A CA 1
ATOM 2914 C C . ASP A 1 396 ? 17.478 10.472 26.293 1.00 18.36 382 ASP A C 1
ATOM 2915 O O . ASP A 1 396 ? 18.314 10.718 25.412 1.00 16.92 382 ASP A O 1
ATOM 2920 N N . ILE A 1 397 ? 17.640 9.454 27.131 1.00 19.11 383 ILE A N 1
ATOM 2921 C CA A ILE A 1 397 ? 18.780 8.579 27.049 0.60 19.91 383 ILE A CA 1
ATOM 2922 C CA B ILE A 1 397 ? 18.782 8.596 26.969 0.40 18.84 383 ILE A CA 1
ATOM 2923 C C . ILE A 1 397 ? 18.330 7.248 26.447 1.00 19.36 383 ILE A C 1
ATOM 2924 O O . ILE A 1 397 ? 17.234 6.734 26.781 1.00 20.03 383 ILE A O 1
ATOM 2933 N N . GLY A 1 398 ? 19.170 6.651 25.628 1.00 18.66 384 GLY A N 1
ATOM 2934 C CA . GLY A 1 398 ? 18.805 5.348 25.122 1.00 19.15 384 GLY A CA 1
ATOM 2935 C C . GLY A 1 398 ? 20.000 4.567 24.608 1.00 19.71 384 GLY A C 1
ATOM 2936 O O . GLY A 1 398 ? 21.137 4.946 24.798 1.00 19.48 384 GLY A O 1
ATOM 2937 N N . GLU A 1 399 ? 19.704 3.457 23.961 1.00 18.65 385 GLU A N 1
ATOM 2938 C CA . GLU A 1 399 ? 20.739 2.573 23.430 1.00 19.41 385 GLU A CA 1
ATOM 2939 C C . GLU A 1 399 ? 20.284 2.093 22.067 1.00 18.65 385 GLU A C 1
ATOM 2940 O O . GLU A 1 399 ? 19.154 1.668 21.936 1.00 19.44 385 GLU A O 1
ATOM 2946 N N . ILE A 1 400 ? 21.162 2.124 21.076 1.00 18.07 386 ILE A N 1
ATOM 2947 C CA . ILE A 1 400 ? 20.880 1.601 19.760 1.00 17.70 386 ILE A CA 1
ATOM 2948 C C . ILE A 1 400 ? 21.694 0.321 19.648 1.00 19.94 386 ILE A C 1
ATOM 2949 O O . ILE A 1 400 ? 22.919 0.359 19.763 1.00 19.40 386 ILE A O 1
ATOM 2954 N N . ASP A 1 401 ? 21.016 -0.784 19.405 1.00 21.12 387 ASP A N 1
ATOM 2955 C CA . ASP A 1 401 ? 21.692 -2.059 19.274 1.00 22.35 387 ASP A CA 1
ATOM 2956 C C . ASP A 1 401 ? 22.419 -2.189 17.951 1.00 24.63 387 ASP A C 1
ATOM 2957 O O . ASP A 1 401 ? 22.315 -1.334 17.061 1.00 23.92 387 ASP A O 1
ATOM 2962 N N . ASP A 1 402 ? 23.191 -3.268 17.822 1.00 27.47 388 ASP A N 1
ATOM 2963 C CA . ASP A 1 402 ? 24.024 -3.460 16.638 1.00 28.92 388 ASP A CA 1
ATOM 2964 C C . ASP A 1 402 ? 23.190 -3.503 15.344 1.00 27.58 388 ASP A C 1
ATOM 2965 O O . ASP A 1 402 ? 23.720 -3.269 14.245 1.00 28.21 388 ASP A O 1
ATOM 2970 N N . GLU A 1 403 ? 21.893 -3.794 15.450 1.00 25.00 389 GLU A N 1
ATOM 2971 C CA . GLU A 1 403 ? 21.063 -3.905 14.261 1.00 25.25 389 GLU A CA 1
ATOM 2972 C C . GLU A 1 403 ? 20.275 -2.593 14.013 1.00 22.18 389 GLU A C 1
ATOM 2973 O O . GLU A 1 403 ? 19.419 -2.526 13.119 1.00 23.41 389 GLU A O 1
ATOM 2979 N N . GLY A 1 404 ? 20.559 -1.559 14.802 1.00 20.33 390 GLY A N 1
ATOM 2980 C CA . GLY A 1 404 ? 19.943 -0.266 14.625 1.00 18.17 390 GLY A CA 1
ATOM 2981 C C . GLY A 1 404 ? 18.650 -0.005 15.372 1.00 17.64 390 GLY A C 1
ATOM 2982 O O . GLY A 1 404 ? 17.975 1.002 15.129 1.00 16.63 390 GLY A O 1
ATOM 2983 N N . TYR A 1 405 ? 18.316 -0.866 16.328 1.00 16.78 391 TYR A N 1
ATOM 2984 C CA . TYR A 1 405 ? 17.056 -0.741 17.059 1.00 15.66 391 TYR A CA 1
ATOM 2985 C C . TYR A 1 405 ? 17.298 0.104 18.301 1.00 15.78 391 TYR A C 1
ATOM 2986 O O . TYR A 1 405 ? 18.223 -0.174 19.097 1.00 16.56 391 TYR A O 1
ATOM 2995 N N . LEU A 1 406 ? 16.490 1.135 18.436 1.00 15.71 392 LEU A N 1
ATOM 2996 C CA . LEU A 1 406 ? 16.525 2.059 19.576 1.00 15.58 392 LEU A CA 1
ATOM 2997 C C . LEU A 1 406 ? 15.742 1.512 20.776 1.00 15.91 392 LEU A C 1
ATOM 2998 O O . LEU A 1 406 ? 14.606 1.035 20.626 1.00 15.35 392 LEU A O 1
ATOM 3003 N N . TYR A 1 407 ? 16.350 1.611 21.961 1.00 16.09 393 TYR A N 1
ATOM 3004 C CA . TYR A 1 407 ? 15.716 1.249 23.231 1.00 17.82 393 TYR A CA 1
ATOM 3005 C C . TYR A 1 407 ? 15.813 2.485 24.099 1.00 18.52 393 TYR A C 1
ATOM 3006 O O . TYR A 1 407 ? 16.899 2.932 24.416 1.00 19.92 393 TYR A O 1
ATOM 3015 N N . ILE A 1 408 ? 14.682 3.081 24.436 1.00 19.08 394 ILE A N 1
ATOM 3016 C CA . ILE A 1 408 ? 14.697 4.216 25.317 1.00 19.61 394 ILE A CA 1
ATOM 3017 C C . ILE A 1 408 ? 14.845 3.794 26.770 1.00 20.81 394 ILE A C 1
ATOM 3018 O O . ILE A 1 408 ? 14.101 2.949 27.306 1.00 22.47 394 ILE A O 1
ATOM 3023 N N . LYS A 1 409 ? 15.805 4.396 27.435 1.00 20.76 395 LYS A N 1
ATOM 3024 C CA . LYS A 1 409 ? 16.105 4.039 28.816 1.00 23.88 395 LYS A CA 1
ATOM 3025 C C . LYS A 1 409 ? 15.502 4.991 29.808 1.00 24.88 395 LYS A C 1
ATOM 3026 O O . LYS A 1 409 ? 15.094 4.562 30.893 1.00 25.10 395 LYS A O 1
ATOM 3032 N N . ASP A 1 410 ? 15.499 6.280 29.481 1.00 23.55 396 ASP A N 1
ATOM 3033 C CA . ASP A 1 410 ? 14.935 7.295 30.377 1.00 26.13 396 ASP A CA 1
ATOM 3034 C C . ASP A 1 410 ? 14.555 8.520 29.568 1.00 24.50 396 ASP A C 1
ATOM 3035 O O . ASP A 1 410 ? 15.104 8.745 28.476 1.00 22.34 396 ASP A O 1
ATOM 3040 N N . ARG A 1 411 ? 13.586 9.256 30.084 1.00 24.77 397 ARG A N 1
ATOM 3041 C CA . ARG A 1 411 ? 13.109 10.445 29.437 1.00 27.05 397 ARG A CA 1
ATOM 3042 C C . ARG A 1 411 ? 13.570 11.640 30.228 1.00 23.20 397 ARG A C 1
ATOM 3043 O O . ARG A 1 411 ? 13.749 11.548 31.454 1.00 22.28 397 ARG A O 1
ATOM 3051 N N . LEU A 1 412 ? 13.688 12.754 29.515 1.00 22.73 398 LEU A N 1
ATOM 3052 C CA . LEU A 1 412 ? 14.069 14.044 30.093 1.00 21.42 398 LEU A CA 1
ATOM 3053 C C . LEU A 1 412 ? 13.194 14.370 31.291 1.00 20.68 398 LEU A C 1
ATOM 3054 O O . LEU A 1 412 ? 13.701 14.845 32.311 1.00 17.47 398 LEU A O 1
ATOM 3059 N N . LYS A 1 413 ? 11.887 14.082 31.188 1.00 21.99 399 LYS A N 1
ATOM 3060 C CA . LYS A 1 413 ? 10.935 14.416 32.269 1.00 24.23 399 LYS A CA 1
ATOM 3061 C C . LYS A 1 413 ? 11.235 13.785 33.609 1.00 24.15 399 LYS A C 1
ATOM 3062 O O . LYS A 1 413 ? 10.760 14.256 34.634 1.00 24.75 399 LYS A O 1
ATOM 3068 N N . ASP A 1 414 ? 11.974 12.687 33.602 1.00 23.02 400 ASP A N 1
ATOM 3069 C CA . ASP A 1 414 ? 12.300 11.964 34.802 1.00 22.16 400 ASP A CA 1
ATOM 3070 C C . ASP A 1 414 ? 13.717 12.212 35.286 1.00 20.41 400 ASP A C 1
ATOM 3071 O O . ASP A 1 414 ? 14.104 11.772 36.363 1.00 20.23 400 ASP A O 1
ATOM 3076 N N . MET A 1 415 ? 14.471 12.996 34.535 1.00 21.12 401 MET A N 1
ATOM 3077 C CA . MET A 1 415 ? 15.825 13.333 34.913 1.00 20.87 401 MET A CA 1
ATOM 3078 C C . MET A 1 415 ? 15.836 14.118 36.242 1.00 21.22 401 MET A C 1
ATOM 3079 O O . MET A 1 415 ? 14.906 14.882 36.542 1.00 21.06 401 MET A O 1
ATOM 3084 N N . ILE A 1 416 ? 16.845 13.873 37.072 1.00 20.84 402 ILE A N 1
ATOM 3085 C CA . ILE A 1 416 ? 16.960 14.486 38.400 1.00 21.55 402 ILE A CA 1
ATOM 3086 C C . ILE A 1 416 ? 18.103 15.490 38.357 1.00 22.69 402 ILE A C 1
ATOM 3087 O O . ILE A 1 416 ? 19.157 15.186 37.836 1.00 23.39 402 ILE A O 1
ATOM 3092 N N . ILE A 1 417 ? 17.897 16.701 38.858 1.00 22.70 403 ILE A N 1
ATOM 3093 C CA . ILE A 1 417 ? 19.006 17.631 39.060 1.00 24.31 403 ILE A CA 1
ATOM 3094 C C . ILE A 1 417 ? 19.359 17.723 40.540 1.00 25.36 403 ILE A C 1
ATOM 3095 O O . ILE A 1 417 ? 18.556 18.194 41.344 1.00 25.87 403 ILE A O 1
ATOM 3100 N N . SER A 1 418 ? 20.527 17.199 40.894 1.00 26.10 404 SER A N 1
ATOM 3101 C CA . SER A 1 418 ? 20.933 17.094 42.283 1.00 27.47 404 SER A CA 1
ATOM 3102 C C . SER A 1 418 ? 22.248 17.880 42.430 1.00 29.45 404 SER A C 1
ATOM 3103 O O . SER A 1 418 ? 23.214 17.580 41.750 1.00 27.53 404 SER A O 1
ATOM 3106 N N . GLY A 1 419 ? 22.230 18.949 43.239 1.00 31.11 405 GLY A N 1
ATOM 3107 C CA . GLY A 1 419 ? 23.380 19.843 43.373 1.00 34.62 405 GLY A CA 1
ATOM 3108 C C . GLY A 1 419 ? 23.938 20.314 42.030 1.00 36.01 405 GLY A C 1
ATOM 3109 O O . GLY A 1 419 ? 25.164 20.378 41.832 1.00 38.05 405 GLY A O 1
ATOM 3110 N N . GLY A 1 420 ? 23.042 20.645 41.102 1.00 35.29 406 GLY A N 1
ATOM 3111 C CA . GLY A 1 420 ? 23.449 21.086 39.774 1.00 36.50 406 GLY A CA 1
ATOM 3112 C C . GLY A 1 420 ? 23.907 20.009 38.782 1.00 36.16 406 GLY A C 1
ATOM 3113 O O . GLY A 1 420 ? 24.254 20.339 37.655 1.00 37.02 406 GLY A O 1
ATOM 3114 N N . GLU A 1 421 ? 23.942 18.744 39.189 1.00 34.43 407 GLU A N 1
ATOM 3115 C CA . GLU A 1 421 ? 24.358 17.640 38.309 1.00 34.47 407 GLU A CA 1
ATOM 3116 C C . GLU A 1 421 ? 23.135 16.859 37.845 1.00 31.43 407 GLU A C 1
ATOM 3117 O O . GLU A 1 421 ? 22.222 16.591 38.641 1.00 30.21 407 GLU A O 1
ATOM 3123 N N . ASN A 1 422 ? 23.129 16.455 36.584 1.00 30.60 408 ASN A N 1
ATOM 3124 C CA . ASN A 1 422 ? 22.016 15.688 36.032 1.00 29.73 408 ASN A CA 1
ATOM 3125 C C . ASN A 1 422 ? 22.190 14.217 36.324 1.00 28.26 408 ASN A C 1
ATOM 3126 O O . ASN A 1 422 ? 23.234 13.673 36.047 1.00 28.71 408 ASN A O 1
ATOM 3131 N N . VAL A 1 423 ? 21.144 13.581 36.838 1.00 26.24 409 VAL A N 1
ATOM 3132 C CA . VAL A 1 423 ? 21.153 12.178 37.161 1.00 25.87 409 VAL A CA 1
ATOM 3133 C C . VAL A 1 423 ? 19.922 11.554 36.520 1.00 23.88 409 VAL A C 1
ATOM 3134 O O . VAL A 1 423 ? 18.785 12.009 36.793 1.00 22.18 409 VAL A O 1
ATOM 3138 N N . TYR A 1 424 ? 20.102 10.535 35.682 1.00 23.30 410 TYR A N 1
ATOM 3139 C CA . TYR A 1 424 ? 18.933 9.855 35.141 1.00 23.25 410 TYR A CA 1
ATOM 3140 C C . TYR A 1 424 ? 18.652 8.569 35.959 1.00 23.33 410 TYR A C 1
ATOM 3141 O O . TYR A 1 424 ? 19.570 7.785 36.293 1.00 22.29 410 TYR A O 1
ATOM 3150 N N . PRO A 1 425 ? 17.379 8.346 36.263 1.00 24.02 411 PRO A N 1
ATOM 3151 C CA . PRO A 1 425 ? 16.984 7.240 37.118 1.00 23.70 411 PRO A CA 1
ATOM 3152 C C . PRO A 1 425 ? 17.416 5.879 36.604 1.00 24.10 411 PRO A C 1
ATOM 3153 O O . PRO A 1 425 ? 17.766 5.041 37.421 1.00 23.26 411 PRO A O 1
ATOM 3157 N N . ALA A 1 426 ? 17.419 5.656 35.285 1.00 23.92 412 ALA A N 1
ATOM 3158 C CA . ALA A 1 426 ? 17.746 4.342 34.718 1.00 26.02 412 ALA A CA 1
ATOM 3159 C C . ALA A 1 426 ? 19.166 3.942 35.052 1.00 26.87 412 ALA A C 1
ATOM 3160 O O . ALA A 1 426 ? 19.452 2.772 35.206 1.00 26.98 412 ALA A O 1
ATOM 3162 N N . GLU A 1 427 ? 20.040 4.931 35.211 1.00 27.04 413 GLU A N 1
ATOM 3163 C CA . GLU A 1 427 ? 21.457 4.674 35.508 1.00 29.52 413 GLU A CA 1
ATOM 3164 C C . GLU A 1 427 ? 21.568 3.965 36.864 1.00 27.71 413 GLU A C 1
ATOM 3165 O O . GLU A 1 427 ? 22.337 3.013 37.031 1.00 28.50 413 GLU A O 1
ATOM 3171 N N . ILE A 1 428 ? 20.723 4.393 37.790 1.00 24.85 414 ILE A N 1
ATOM 3172 C CA . ILE A 1 428 ? 20.671 3.842 39.148 1.00 23.41 414 ILE A CA 1
ATOM 3173 C C . ILE A 1 428 ? 19.826 2.561 39.135 1.00 23.43 414 ILE A C 1
ATOM 3174 O O . ILE A 1 428 ? 20.246 1.503 39.651 1.00 22.89 414 ILE A O 1
ATOM 3179 N N . GLU A 1 429 ? 18.643 2.637 38.546 1.00 22.30 415 GLU A N 1
ATOM 3180 C CA . GLU A 1 429 ? 17.782 1.453 38.500 1.00 23.86 415 GLU A CA 1
ATOM 3181 C C . GLU A 1 429 ? 18.487 0.208 37.930 1.00 26.06 415 GLU A C 1
ATOM 3182 O O . GLU A 1 429 ? 18.369 -0.906 38.468 1.00 26.29 415 GLU A O 1
ATOM 3188 N N . SER A 1 430 ? 19.240 0.376 36.846 1.00 27.77 416 SER A N 1
ATOM 3189 C CA . SER A 1 430 ? 19.915 -0.771 36.209 1.00 31.03 416 SER A CA 1
ATOM 3190 C C . SER A 1 430 ? 21.038 -1.372 37.062 1.00 31.53 416 SER A C 1
ATOM 3191 O O . SER A 1 430 ? 21.443 -2.478 36.801 1.00 33.46 416 SER A O 1
ATOM 3194 N N . VAL A 1 431 ? 21.535 -0.644 38.059 1.00 29.13 417 VAL A N 1
ATOM 3195 C CA . VAL A 1 431 ? 22.548 -1.162 38.985 1.00 29.91 417 VAL A CA 1
ATOM 3196 C C . VAL A 1 431 ? 21.880 -1.912 40.155 1.00 28.91 417 VAL A C 1
ATOM 3197 O O . VAL A 1 431 ? 22.249 -3.040 40.503 1.00 30.75 417 VAL A O 1
ATOM 3201 N N . ILE A 1 432 ? 20.884 -1.261 40.746 1.00 25.24 418 ILE A N 1
ATOM 3202 C CA . ILE A 1 432 ? 20.172 -1.813 41.868 1.00 23.93 418 ILE A CA 1
ATOM 3203 C C . ILE A 1 432 ? 19.370 -3.060 41.550 1.00 25.04 418 ILE A C 1
ATOM 3204 O O . ILE A 1 432 ? 19.283 -3.947 42.398 1.00 27.14 418 ILE A O 1
ATOM 3209 N N . ILE A 1 433 ? 18.794 -3.155 40.357 1.00 26.37 419 ILE A N 1
ATOM 3210 C CA . ILE A 1 433 ? 18.045 -4.366 39.961 1.00 28.72 419 ILE A CA 1
ATOM 3211 C C . ILE A 1 433 ? 18.958 -5.588 40.015 1.00 32.30 419 ILE A C 1
ATOM 3212 O O . ILE A 1 433 ? 18.481 -6.703 40.219 1.00 35.15 419 ILE A O 1
ATOM 3217 N N . GLY A 1 434 ? 20.266 -5.371 39.872 1.00 34.01 420 GLY A N 1
ATOM 3218 C CA . GLY A 1 434 ? 21.264 -6.429 40.034 1.00 36.90 420 GLY A CA 1
ATOM 3219 C C . GLY A 1 434 ? 21.532 -6.984 41.423 1.00 37.31 420 GLY A C 1
ATOM 3220 O O . GLY A 1 434 ? 22.053 -8.114 41.549 1.00 38.86 420 GLY A O 1
ATOM 3221 N N . VAL A 1 435 ? 21.203 -6.226 42.466 1.00 34.22 421 VAL A N 1
ATOM 3222 C CA . VAL A 1 435 ? 21.484 -6.639 43.830 1.00 34.96 421 VAL A CA 1
ATOM 3223 C C . VAL A 1 435 ? 20.658 -7.910 44.134 1.00 35.31 421 VAL A C 1
ATOM 3224 O O . VAL A 1 435 ? 19.468 -7.961 43.876 1.00 33.25 421 VAL A O 1
ATOM 3228 N N . PRO A 1 436 ? 21.314 -8.960 44.641 1.00 37.43 422 PRO A N 1
ATOM 3229 C CA . PRO A 1 436 ? 20.577 -10.168 45.008 1.00 38.32 422 PRO A CA 1
ATOM 3230 C C . PRO A 1 436 ? 19.495 -9.904 46.053 1.00 36.06 422 PRO A C 1
ATOM 3231 O O . PRO A 1 436 ? 19.768 -9.262 47.057 1.00 36.19 422 PRO A O 1
ATOM 3235 N N . GLY A 1 437 ? 18.281 -10.395 45.804 1.00 34.82 423 GLY A N 1
ATOM 3236 C CA . GLY A 1 437 ? 17.149 -10.158 46.661 1.00 32.66 423 GLY A CA 1
ATOM 3237 C C . GLY A 1 437 ? 16.278 -8.963 46.316 1.00 29.37 423 GLY A C 1
ATOM 3238 O O . GLY A 1 437 ? 15.193 -8.815 46.861 1.00 28.52 423 GLY A O 1
ATOM 3239 N N . VAL A 1 438 ? 16.753 -8.084 45.444 1.00 28.60 424 VAL A N 1
ATOM 3240 C CA . VAL A 1 438 ? 15.928 -7.015 44.898 1.00 27.07 424 VAL A CA 1
ATOM 3241 C C . VAL A 1 438 ? 15.067 -7.507 43.730 1.00 28.41 424 VAL A C 1
ATOM 3242 O O . VAL A 1 438 ? 15.605 -8.001 42.748 1.00 29.84 424 VAL A O 1
ATOM 3246 N N . SER A 1 439 ? 13.748 -7.324 43.788 1.00 27.17 425 SER A N 1
ATOM 3247 C CA . SER A 1 439 ? 12.909 -7.758 42.668 1.00 29.23 425 SER A CA 1
ATOM 3248 C C . SER A 1 439 ? 12.531 -6.633 41.729 1.00 27.31 425 SER A C 1
ATOM 3249 O O . SER A 1 439 ? 12.347 -6.882 40.555 1.00 27.05 425 SER A O 1
ATOM 3252 N N . GLU A 1 440 ? 12.349 -5.430 42.256 1.00 25.01 426 GLU A N 1
ATOM 3253 C CA . GLU A 1 440 ? 11.981 -4.292 41.440 1.00 24.28 426 GLU A CA 1
ATOM 3254 C C . GLU A 1 440 ? 12.593 -3.033 42.041 1.00 21.47 426 GLU A C 1
ATOM 3255 O O . GLU A 1 440 ? 12.801 -2.944 43.262 1.00 20.17 426 GLU A O 1
ATOM 3261 N N . VAL A 1 441 ? 12.854 -2.056 41.178 1.00 19.76 427 VAL A N 1
ATOM 3262 C CA . VAL A 1 441 ? 13.363 -0.730 41.622 1.00 17.63 427 VAL A CA 1
ATOM 3263 C C . VAL A 1 441 ? 12.869 0.372 40.708 1.00 17.17 427 VAL A C 1
ATOM 3264 O O . VAL A 1 441 ? 12.815 0.205 39.481 1.00 19.47 427 VAL A O 1
ATOM 3268 N N . ALA A 1 442 ? 12.463 1.483 41.289 1.00 14.94 428 ALA A N 1
ATOM 3269 C CA . ALA A 1 442 ? 12.146 2.686 40.521 1.00 15.85 428 ALA A CA 1
ATOM 3270 C C . ALA A 1 442 ? 12.809 3.806 41.230 1.00 15.66 428 ALA A C 1
ATOM 3271 O O . ALA A 1 442 ? 12.677 3.904 42.447 1.00 17.03 428 ALA A O 1
ATOM 3273 N N . VAL A 1 443 ? 13.427 4.732 40.482 1.00 16.71 429 VAL A N 1
ATOM 3274 C CA . VAL A 1 443 ? 14.108 5.899 41.050 1.00 16.52 429 VAL A CA 1
ATOM 3275 C C . VAL A 1 443 ? 13.375 7.168 40.614 1.00 16.71 429 VAL A C 1
ATOM 3276 O O . VAL A 1 443 ? 13.029 7.313 39.421 1.00 17.56 429 VAL A O 1
ATOM 3280 N N . ILE A 1 444 ? 13.105 8.022 41.591 1.00 17.23 430 ILE A N 1
ATOM 3281 C CA . ILE A 1 444 ? 12.536 9.361 41.389 1.00 17.91 430 ILE A CA 1
ATOM 3282 C C . ILE A 1 444 ? 13.304 10.424 42.155 1.00 17.46 430 ILE A C 1
ATOM 3283 O O . ILE A 1 444 ? 13.973 10.156 43.162 1.00 18.19 430 ILE A O 1
ATOM 3288 N N . GLY A 1 445 ? 13.144 11.669 41.738 1.00 18.51 431 GLY A N 1
ATOM 3289 C CA . GLY A 1 445 ? 13.683 12.743 42.522 1.00 18.80 431 GLY A CA 1
ATOM 3290 C C . GLY A 1 445 ? 12.622 13.141 43.529 1.00 20.17 431 GLY A C 1
ATOM 3291 O O . GLY A 1 445 ? 11.405 13.093 43.207 1.00 21.13 431 GLY A O 1
ATOM 3292 N N . LEU A 1 446 ? 13.072 13.486 44.733 1.00 20.34 432 LEU A N 1
ATOM 3293 C CA . LEU A 1 446 ? 12.217 14.054 45.765 1.00 21.77 432 LEU A CA 1
ATOM 3294 C C . LEU A 1 446 ? 12.780 15.399 46.111 1.00 23.90 432 LEU A C 1
ATOM 3295 O O . LEU A 1 446 ? 14.005 15.563 46.109 1.00 21.64 432 LEU A O 1
ATOM 3300 N N . PRO A 1 447 ? 11.902 16.357 46.437 1.00 26.07 433 PRO A N 1
ATOM 3301 C CA . PRO A 1 447 ? 12.405 17.669 46.700 1.00 28.65 433 PRO A CA 1
ATOM 3302 C C . PRO A 1 447 ? 13.314 17.711 47.912 1.00 30.82 433 PRO A C 1
ATOM 3303 O O . PRO A 1 447 ? 13.131 16.971 48.870 1.00 30.32 433 PRO A O 1
ATOM 3307 N N . ASP A 1 448 ? 14.301 18.596 47.862 1.00 33.69 434 ASP A N 1
ATOM 3308 C CA . ASP A 1 448 ? 15.240 18.708 48.964 1.00 36.38 434 ASP A CA 1
ATOM 3309 C C . ASP A 1 448 ? 15.727 20.153 49.082 1.00 39.22 434 ASP A C 1
ATOM 3310 O O . ASP A 1 448 ? 16.247 20.702 48.100 1.00 39.59 434 ASP A O 1
ATOM 3315 N N . GLU A 1 449 ? 15.554 20.753 50.267 1.00 42.19 435 GLU A N 1
ATOM 3316 C CA . GLU A 1 449 ? 16.050 22.118 50.533 1.00 45.91 435 GLU A CA 1
ATOM 3317 C C . GLU A 1 449 ? 17.491 22.345 50.030 1.00 46.23 435 GLU A C 1
ATOM 3318 O O . GLU A 1 449 ? 17.788 23.356 49.385 1.00 48.15 435 GLU A O 1
ATOM 3324 N N . LYS A 1 450 ? 18.373 21.386 50.318 1.00 45.63 436 LYS A N 1
ATOM 3325 C CA . LYS A 1 450 ? 19.813 21.505 50.022 1.00 46.49 436 LYS A CA 1
ATOM 3326 C C . LYS A 1 450 ? 20.189 21.229 48.560 1.00 43.27 436 LYS A C 1
ATOM 3327 O O . LYS A 1 450 ? 20.761 22.102 47.899 1.00 44.03 436 LYS A O 1
ATOM 3333 N N . TRP A 1 451 ? 19.854 20.033 48.065 1.00 39.13 437 TRP A N 1
ATOM 3334 C CA . TRP A 1 451 ? 20.261 19.595 46.723 1.00 36.24 437 TRP A CA 1
ATOM 3335 C C . TRP A 1 451 ? 19.285 19.924 45.605 1.00 33.94 437 TRP A C 1
ATOM 3336 O O . TRP A 1 451 ? 19.568 19.647 44.434 1.00 32.46 437 TRP A O 1
ATOM 3347 N N . GLY A 1 452 ? 18.124 20.461 45.967 1.00 33.39 438 GLY A N 1
ATOM 3348 C CA . GLY A 1 452 ? 17.061 20.728 45.007 1.00 32.17 438 GLY A CA 1
ATOM 3349 C C . GLY A 1 452 ? 16.188 19.505 44.823 1.00 29.30 438 GLY A C 1
ATOM 3350 O O . GLY A 1 452 ? 14.986 19.523 45.117 1.00 28.32 438 GLY A O 1
ATOM 3351 N N . GLU A 1 453 ? 16.791 18.446 44.304 1.00 26.92 439 GLU A N 1
ATOM 3352 C CA . GLU A 1 453 ? 16.176 17.121 44.305 1.00 26.33 439 GLU A CA 1
ATOM 3353 C C . GLU A 1 453 ? 17.252 16.142 44.662 1.00 25.13 439 GLU A C 1
ATOM 3354 O O . GLU A 1 453 ? 18.419 16.345 44.337 1.00 26.30 439 GLU A O 1
ATOM 3360 N N . ILE A 1 454 ? 16.845 15.076 45.330 1.00 23.77 440 ILE A N 1
ATOM 3361 C CA . ILE A 1 454 ? 17.731 13.991 45.606 1.00 23.20 440 ILE A CA 1
ATOM 3362 C C . ILE A 1 454 ? 17.129 12.751 44.892 1.00 21.46 440 ILE A C 1
ATOM 3363 O O . ILE A 1 454 ? 15.926 12.637 44.748 1.00 20.91 440 ILE A O 1
ATOM 3368 N N . ALA A 1 455 ? 17.988 11.833 44.464 1.00 21.16 441 ALA A N 1
ATOM 3369 C CA . ALA A 1 455 ? 17.543 10.593 43.883 1.00 19.23 441 ALA A CA 1
ATOM 3370 C C . ALA A 1 455 ? 17.178 9.637 44.980 1.00 18.07 441 ALA A C 1
ATOM 3371 O O . ALA A 1 455 ? 17.989 9.349 45.843 1.00 19.64 441 ALA A O 1
ATOM 3373 N N . ALA A 1 456 ? 15.928 9.203 44.987 1.00 16.75 442 ALA A N 1
ATOM 3374 C CA . ALA A 1 456 ? 15.399 8.244 45.901 1.00 15.95 442 ALA A CA 1
ATOM 3375 C C . ALA A 1 456 ? 15.128 6.947 45.137 1.00 15.20 442 ALA A C 1
ATOM 3376 O O . ALA A 1 456 ? 14.379 6.942 44.164 1.00 16.44 442 ALA A O 1
ATOM 3378 N N . ALA A 1 457 ? 15.716 5.861 45.581 1.00 14.15 443 ALA A N 1
ATOM 3379 C CA . ALA A 1 457 ? 15.396 4.521 45.038 1.00 13.70 443 ALA A CA 1
ATOM 3380 C C . ALA A 1 457 ? 14.291 3.864 45.815 1.00 14.41 443 ALA A C 1
ATOM 3381 O O . ALA A 1 457 ? 14.439 3.593 47.008 1.00 15.85 443 ALA A O 1
ATOM 3383 N N . ILE A 1 458 ? 13.182 3.578 45.143 1.00 13.94 444 ILE A N 1
ATOM 3384 C CA . ILE A 1 458 ? 12.064 2.845 45.723 1.00 13.98 444 ILE A CA 1
ATOM 3385 C C . ILE A 1 458 ? 12.245 1.365 45.335 1.00 14.47 444 ILE A C 1
ATOM 3386 O O . ILE A 1 458 ? 12.268 0.996 44.141 1.00 15.90 444 ILE A O 1
ATOM 3391 N N . VAL A 1 459 ? 12.435 0.529 46.329 1.00 13.88 445 VAL A N 1
ATOM 3392 C CA . VAL A 1 459 ? 12.942 -0.809 46.083 1.00 14.49 445 VAL A CA 1
ATOM 3393 C C . VAL A 1 459 ? 11.960 -1.803 46.644 1.00 15.55 445 VAL A C 1
ATOM 3394 O O . VAL A 1 459 ? 11.541 -1.664 47.801 1.00 16.90 445 VAL A O 1
ATOM 3398 N N . VAL A 1 460 ? 11.603 -2.807 45.862 1.00 16.83 446 VAL A N 1
ATOM 3399 C CA . VAL A 1 460 ? 10.874 -3.963 46.355 1.00 17.29 446 VAL A CA 1
ATOM 3400 C C . VAL A 1 460 ? 11.884 -5.084 46.478 1.00 19.13 446 VAL A C 1
ATOM 3401 O O . VAL A 1 460 ? 12.566 -5.456 45.494 1.00 19.46 446 VAL A O 1
ATOM 3405 N N . ALA A 1 461 ? 12.061 -5.597 47.696 1.00 20.53 447 ALA A N 1
ATOM 3406 C CA . ALA A 1 461 ? 13.106 -6.586 47.955 1.00 22.62 447 ALA A CA 1
ATOM 3407 C C . ALA A 1 461 ? 12.736 -7.479 49.110 1.00 24.91 447 ALA A C 1
ATOM 3408 O O . ALA A 1 461 ? 11.809 -7.162 49.893 1.00 24.46 447 ALA A O 1
ATOM 3410 N N . ASP A 1 462 ? 13.479 -8.584 49.197 1.00 26.54 448 ASP A N 1
ATOM 3411 C CA . ASP A 1 462 ? 13.509 -9.417 50.392 1.00 28.49 448 ASP A CA 1
ATOM 3412 C C . ASP A 1 462 ? 14.283 -8.702 51.474 1.00 28.24 448 ASP A C 1
ATOM 3413 O O . ASP A 1 462 ? 15.492 -8.781 51.525 1.00 28.18 448 ASP A O 1
ATOM 3418 N N . GLN A 1 463 ? 13.574 -7.982 52.337 1.00 27.98 449 GLN A N 1
ATOM 3419 C CA . GLN A 1 463 ? 14.243 -7.197 53.375 1.00 29.70 449 GLN A CA 1
ATOM 3420 C C . GLN A 1 463 ? 14.968 -8.003 54.419 1.00 34.11 449 GLN A C 1
ATOM 3421 O O . GLN A 1 463 ? 15.753 -7.433 55.180 1.00 36.20 449 GLN A O 1
ATOM 3427 N N . ASN A 1 464 ? 14.748 -9.317 54.435 1.00 37.07 450 ASN A N 1
ATOM 3428 C CA . ASN A 1 464 ? 15.588 -10.231 55.224 1.00 41.73 450 ASN A CA 1
ATOM 3429 C C . ASN A 1 464 ? 16.974 -10.454 54.654 1.00 43.23 450 ASN A C 1
ATOM 3430 O O . ASN A 1 464 ? 17.874 -10.867 55.385 1.00 46.09 450 ASN A O 1
ATOM 3435 N N . GLU A 1 465 ? 17.136 -10.214 53.353 1.00 42.96 451 GLU A N 1
ATOM 3436 C CA . GLU A 1 465 ? 18.402 -10.470 52.643 1.00 43.69 451 GLU A CA 1
ATOM 3437 C C . GLU A 1 465 ? 19.108 -9.165 52.239 1.00 42.70 451 GLU A C 1
ATOM 3438 O O . GLU A 1 465 ? 20.327 -9.150 52.045 1.00 44.42 451 GLU A O 1
ATOM 3444 N N . VAL A 1 466 ? 18.354 -8.070 52.139 1.00 40.08 452 VAL A N 1
ATOM 3445 C CA . VAL A 1 466 ? 18.852 -6.834 51.534 1.00 38.76 452 VAL A CA 1
ATOM 3446 C C . VAL A 1 466 ? 18.700 -5.655 52.491 1.00 37.00 452 VAL A C 1
ATOM 3447 O O . VAL A 1 466 ? 17.696 -5.516 53.161 1.00 36.10 452 VAL A O 1
ATOM 3451 N N . SER A 1 467 ? 19.719 -4.814 52.563 1.00 36.68 453 SER A N 1
ATOM 3452 C CA . SER A 1 467 ? 19.662 -3.645 53.423 1.00 35.58 453 SER A CA 1
ATOM 3453 C C . SER A 1 467 ? 19.993 -2.383 52.624 1.00 33.83 453 SER A C 1
ATOM 3454 O O . SER A 1 467 ? 20.579 -2.429 51.558 1.00 33.03 453 SER A O 1
ATOM 3457 N N . GLU A 1 468 ? 19.581 -1.254 53.163 1.00 33.17 454 GLU A N 1
ATOM 3458 C CA . GLU A 1 468 ? 19.769 0.004 52.486 1.00 32.63 454 GLU A CA 1
ATOM 3459 C C . GLU A 1 468 ? 21.273 0.207 52.322 1.00 34.29 454 GLU A C 1
ATOM 3460 O O . GLU A 1 468 ? 21.769 0.555 51.250 1.00 33.59 454 GLU A O 1
ATOM 3466 N N . GLN A 1 469 ? 22.035 -0.091 53.372 1.00 36.57 455 GLN A N 1
ATOM 3467 C CA . GLN A 1 469 ? 23.477 0.169 53.305 1.00 38.95 455 GLN A CA 1
ATOM 3468 C C . GLN A 1 469 ? 24.169 -0.641 52.259 1.00 39.09 455 GLN A C 1
ATOM 3469 O O . GLN A 1 469 ? 25.150 -0.201 51.638 1.00 38.97 455 GLN A O 1
ATOM 3475 N N . GLN A 1 470 ? 23.681 -1.859 52.119 1.00 38.89 456 GLN A N 1
ATOM 3476 C CA . GLN A 1 470 ? 24.250 -2.783 51.174 1.00 40.08 456 GLN A CA 1
ATOM 3477 C C . GLN A 1 470 ? 23.985 -2.320 49.744 1.00 37.82 456 GLN A C 1
ATOM 3478 O O . GLN A 1 470 ? 24.875 -2.379 48.896 1.00 39.38 456 GLN A O 1
ATOM 3484 N N . ILE A 1 471 ? 22.761 -1.858 49.464 1.00 33.49 457 ILE A N 1
ATOM 3485 C CA . ILE A 1 471 ? 22.462 -1.320 48.143 1.00 31.11 457 ILE A CA 1
ATOM 3486 C C . ILE A 1 471 ? 23.370 -0.118 47.903 1.00 31.86 457 ILE A C 1
ATOM 3487 O O . ILE A 1 471 ? 23.964 -0.003 46.838 1.00 32.58 457 ILE A O 1
ATOM 3492 N N . VAL A 1 472 ? 23.524 0.774 48.868 1.00 32.74 458 VAL A N 1
ATOM 3493 C CA . VAL A 1 472 ? 24.235 2.016 48.536 1.00 34.69 458 VAL A CA 1
ATOM 3494 C C . VAL A 1 472 ? 25.718 1.745 48.387 1.00 37.77 458 VAL A C 1
ATOM 3495 O O . VAL A 1 472 ? 26.351 2.166 47.413 1.00 37.64 458 VAL A O 1
ATOM 3499 N N . GLU A 1 473 ? 26.277 0.989 49.320 1.00 40.58 459 GLU A N 1
ATOM 3500 C CA . GLU A 1 473 ? 27.674 0.602 49.158 1.00 43.50 459 GLU A CA 1
ATOM 3501 C C . GLU A 1 473 ? 27.854 -0.227 47.876 1.00 43.61 459 GLU A C 1
ATOM 3502 O O . GLU A 1 473 ? 28.823 -0.024 47.170 1.00 44.56 459 GLU A O 1
ATOM 3508 N N . TYR A 1 474 ? 26.887 -1.055 47.497 1.00 42.83 460 TYR A N 1
ATOM 3509 C CA . TYR A 1 474 ? 26.980 -1.747 46.196 1.00 42.92 460 TYR A CA 1
ATOM 3510 C C . TYR A 1 474 ? 26.960 -0.799 45.003 1.00 42.65 460 TYR A C 1
ATOM 3511 O O . TYR A 1 474 ? 27.779 -0.928 44.091 1.00 44.57 460 TYR A O 1
ATOM 3520 N N . CYS A 1 475 ? 26.036 0.155 45.011 1.00 40.34 461 CYS A N 1
ATOM 3521 C CA . CYS A 1 475 ? 25.984 1.212 43.987 1.00 39.56 461 CYS A CA 1
ATOM 3522 C C . CYS A 1 475 ? 27.320 1.959 43.857 1.00 41.92 461 CYS A C 1
ATOM 3523 O O . CYS A 1 475 ? 27.731 2.307 42.756 1.00 42.34 461 CYS A O 1
ATOM 3526 N N . GLY A 1 476 ? 27.963 2.220 44.992 1.00 44.16 462 GLY A N 1
ATOM 3527 C CA . GLY A 1 476 ? 29.248 2.928 45.034 1.00 46.68 462 GLY A CA 1
ATOM 3528 C C . GLY A 1 476 ? 30.367 2.229 44.272 1.00 49.33 462 GLY A C 1
ATOM 3529 O O . GLY A 1 476 ? 31.462 2.773 44.123 1.00 50.78 462 GLY A O 1
ATOM 3530 N N . THR A 1 477 ? 30.057 1.029 43.782 1.00 50.33 463 THR A N 1
ATOM 3531 C CA . THR A 1 477 ? 30.958 0.168 43.024 1.00 52.64 463 THR A CA 1
ATOM 3532 C C . THR A 1 477 ? 30.876 0.500 41.546 1.00 51.95 463 THR A C 1
ATOM 3533 O O . THR A 1 477 ? 31.860 0.408 40.817 1.00 53.34 463 THR A O 1
ATOM 3537 N N . ARG A 1 478 ? 29.685 0.871 41.098 1.00 49.67 464 ARG A N 1
ATOM 3538 C CA . ARG A 1 478 ? 29.436 1.011 39.668 1.00 49.30 464 ARG A CA 1
ATOM 3539 C C . ARG A 1 478 ? 29.175 2.459 39.224 1.00 47.60 464 ARG A C 1
ATOM 3540 O O . ARG A 1 478 ? 29.233 2.751 38.038 1.00 48.27 464 ARG A O 1
ATOM 3548 N N . LEU A 1 479 ? 28.889 3.358 40.163 1.00 45.22 465 LEU A N 1
ATOM 3549 C CA . LEU A 1 479 ? 28.439 4.702 39.813 1.00 43.23 465 LEU A CA 1
ATOM 3550 C C . LEU A 1 479 ? 29.295 5.747 40.468 1.00 43.28 465 LEU A C 1
ATOM 3551 O O . LEU A 1 479 ? 29.695 5.607 41.620 1.00 43.95 465 LEU A O 1
ATOM 3556 N N . ALA A 1 480 ? 29.547 6.821 39.743 1.00 42.98 466 ALA A N 1
ATOM 3557 C CA . ALA A 1 480 ? 30.129 8.000 40.349 1.00 43.12 466 ALA A CA 1
ATOM 3558 C C . ALA A 1 480 ? 29.380 8.347 41.646 1.00 41.60 466 ALA A C 1
ATOM 3559 O O . ALA A 1 480 ? 28.162 8.120 41.772 1.00 38.91 466 ALA A O 1
ATOM 3561 N N . ARG A 1 481 ? 30.117 8.889 42.606 1.00 41.90 467 ARG A N 1
ATOM 3562 C CA . ARG A 1 481 ? 29.567 9.256 43.920 1.00 41.36 467 ARG A CA 1
ATOM 3563 C C . ARG A 1 481 ? 28.300 10.144 43.833 1.00 38.95 467 ARG A C 1
ATOM 3564 O O . ARG A 1 481 ? 27.332 9.892 44.553 1.00 36.91 467 ARG A O 1
ATOM 3572 N N . TYR A 1 482 ? 28.283 11.161 42.957 1.00 38.26 468 TYR A N 1
ATOM 3573 C CA . TYR A 1 482 ? 27.129 12.086 42.864 1.00 37.12 468 TYR A CA 1
ATOM 3574 C C . TYR A 1 482 ? 25.857 11.426 42.325 1.00 34.49 468 TYR A C 1
ATOM 3575 O O . TYR A 1 482 ? 24.774 11.963 42.488 1.00 33.30 468 TYR A O 1
ATOM 3584 N N . LYS A 1 483 ? 26.000 10.257 41.703 1.00 33.40 469 LYS A N 1
ATOM 3585 C CA . LYS A 1 483 ? 24.891 9.488 41.177 1.00 31.98 469 LYS A CA 1
ATOM 3586 C C . LYS A 1 483 ? 24.288 8.457 42.158 1.00 30.67 469 LYS A C 1
ATOM 3587 O O . LYS A 1 483 ? 23.324 7.804 41.831 1.00 31.49 469 LYS A O 1
ATOM 3593 N N . LEU A 1 484 ? 24.890 8.268 43.317 1.00 30.84 470 LEU A N 1
ATOM 3594 C CA . LEU A 1 484 ? 24.377 7.326 44.288 1.00 30.44 470 LEU A CA 1
ATOM 3595 C C . LEU A 1 484 ? 23.036 7.837 44.755 1.00 28.58 470 LEU A C 1
ATOM 3596 O O . LEU A 1 484 ? 22.908 9.039 44.989 1.00 28.25 470 LEU A O 1
ATOM 3601 N N . PRO A 1 485 ? 22.064 6.917 44.965 1.00 27.45 471 PRO A N 1
ATOM 3602 C CA . PRO A 1 485 ? 20.779 7.293 45.553 1.00 26.22 471 PRO A CA 1
ATOM 3603 C C . PRO A 1 485 ? 21.019 7.889 46.917 1.00 27.53 471 PRO A C 1
ATOM 3604 O O . PRO A 1 485 ? 21.894 7.383 47.649 1.00 28.64 471 PRO A O 1
ATOM 3608 N N . LYS A 1 486 ? 20.340 8.995 47.225 1.00 27.69 472 LYS A N 1
ATOM 3609 C CA . LYS A 1 486 ? 20.514 9.632 48.527 1.00 28.97 472 LYS A CA 1
ATOM 3610 C C . LYS A 1 486 ? 19.490 9.153 49.555 1.00 28.07 472 LYS A C 1
ATOM 3611 O O . LYS A 1 486 ? 19.635 9.413 50.732 1.00 30.40 472 LYS A O 1
ATOM 3617 N N . LYS A 1 487 ? 18.480 8.425 49.117 1.00 26.09 473 LYS A N 1
ATOM 3618 C CA . LYS A 1 487 ? 17.537 7.766 49.997 1.00 25.51 473 LYS A CA 1
ATOM 3619 C C . LYS A 1 487 ? 17.235 6.420 49.340 1.00 23.15 473 LYS A C 1
ATOM 3620 O O . LYS A 1 487 ? 17.113 6.341 48.107 1.00 22.16 473 LYS A O 1
ATOM 3626 N N . VAL A 1 488 ? 17.145 5.364 50.121 1.00 21.21 474 VAL A N 1
ATOM 3627 C CA . VAL A 1 488 ? 16.612 4.117 49.631 1.00 19.66 474 VAL A CA 1
ATOM 3628 C C . VAL A 1 488 ? 15.329 3.836 50.445 1.00 18.79 474 VAL A C 1
ATOM 3629 O O . VAL A 1 488 ? 15.333 3.849 51.706 1.00 18.45 474 VAL A O 1
ATOM 3633 N N . ILE A 1 489 ? 14.241 3.556 49.754 1.00 16.79 475 ILE A N 1
ATOM 3634 C CA . ILE A 1 489 ? 12.935 3.363 50.390 1.00 17.85 475 ILE A CA 1
ATOM 3635 C C . ILE A 1 489 ? 12.446 1.981 49.995 1.00 17.43 475 ILE A C 1
ATOM 3636 O O . ILE A 1 489 ? 12.229 1.754 48.840 1.00 16.27 475 ILE A O 1
ATOM 3641 N N . PHE A 1 490 ? 12.294 1.074 50.956 1.00 16.93 476 PHE A N 1
ATOM 3642 C CA . PHE A 1 490 ? 11.714 -0.222 50.669 1.00 17.62 476 PHE A CA 1
ATOM 3643 C C . PHE A 1 490 ? 10.203 -0.056 50.608 1.00 17.93 476 PHE A C 1
ATOM 3644 O O . PHE A 1 490 ? 9.612 0.692 51.393 1.00 17.75 476 PHE A O 1
ATOM 3652 N N . ALA A 1 491 ? 9.588 -0.725 49.646 1.00 16.62 477 ALA A N 1
ATOM 3653 C CA . ALA A 1 491 ? 8.124 -0.718 49.490 1.00 15.67 477 ALA A CA 1
ATOM 3654 C C . ALA A 1 491 ? 7.680 -2.124 49.299 1.00 16.86 477 ALA A C 1
ATOM 3655 O O . ALA A 1 491 ? 8.434 -2.961 48.756 1.00 16.48 477 ALA A O 1
ATOM 3657 N N . GLU A 1 492 ? 6.421 -2.398 49.631 1.00 17.90 478 GLU A N 1
ATOM 3658 C CA . GLU A 1 492 ? 5.869 -3.690 49.298 1.00 19.06 478 GLU A CA 1
ATOM 3659 C C . GLU A 1 492 ? 5.505 -3.760 47.808 1.00 19.13 478 GLU A C 1
ATOM 3660 O O . GLU A 1 492 ? 5.416 -4.835 47.281 1.00 19.17 478 GLU A O 1
ATOM 3666 N N . ALA A 1 493 ? 5.251 -2.607 47.179 1.00 18.91 479 ALA A N 1
ATOM 3667 C CA . ALA A 1 493 ? 4.800 -2.510 45.802 1.00 19.62 479 ALA A CA 1
ATOM 3668 C C . ALA A 1 493 ? 5.091 -1.130 45.249 1.00 18.64 479 ALA A C 1
ATOM 3669 O O . ALA A 1 493 ? 5.025 -0.133 45.970 1.00 19.91 479 ALA A O 1
ATOM 3671 N N . ILE A 1 494 ? 5.358 -1.118 43.951 1.00 18.35 480 ILE A N 1
ATOM 3672 C CA . ILE A 1 494 ? 5.515 0.060 43.138 1.00 19.61 480 ILE A CA 1
ATOM 3673 C C . ILE A 1 494 ? 4.249 0.231 42.274 1.00 19.59 480 ILE A C 1
ATOM 3674 O O . ILE A 1 494 ? 3.693 -0.749 41.784 1.00 20.30 480 ILE A O 1
ATOM 3679 N N . PRO A 1 495 ? 3.796 1.482 42.091 1.00 19.30 481 PRO A N 1
ATOM 3680 C CA . PRO A 1 495 ? 2.570 1.688 41.301 1.00 18.57 481 PRO A CA 1
ATOM 3681 C C . PRO A 1 495 ? 2.789 1.453 39.800 1.00 19.56 481 PRO A C 1
ATOM 3682 O O . PRO A 1 495 ? 3.679 2.058 39.180 1.00 18.84 481 PRO A O 1
ATOM 3686 N N . ARG A 1 496 ? 2.007 0.552 39.231 1.00 20.48 482 ARG A N 1
ATOM 3687 C CA . ARG A 1 496 ? 2.059 0.300 37.804 1.00 21.37 482 ARG A CA 1
ATOM 3688 C C . ARG A 1 496 ? 0.672 0.331 37.193 1.00 20.81 482 ARG A C 1
ATOM 3689 O O . ARG A 1 496 ? -0.321 0.072 37.872 1.00 21.14 482 ARG A O 1
ATOM 3697 N N . ASN A 1 497 ? 0.598 0.641 35.903 1.00 19.99 483 ASN A N 1
ATOM 3698 C CA . ASN A 1 497 ? -0.708 0.717 35.247 1.00 19.78 483 ASN A CA 1
ATOM 3699 C C . ASN A 1 497 ? -1.086 -0.685 34.754 1.00 20.54 483 ASN A C 1
ATOM 3700 O O . ASN A 1 497 ? -0.268 -1.593 34.916 1.00 20.38 483 ASN A O 1
ATOM 3705 N N . PRO A 1 498 ? -2.283 -0.891 34.147 1.00 20.14 484 PRO A N 1
ATOM 3706 C CA . PRO A 1 498 ? -2.585 -2.287 33.777 1.00 20.95 484 PRO A CA 1
ATOM 3707 C C . PRO A 1 498 ? -1.678 -2.936 32.726 1.00 22.75 484 PRO A C 1
ATOM 3708 O O . PRO A 1 498 ? -1.661 -4.170 32.594 1.00 24.01 484 PRO A O 1
ATOM 3712 N N . THR A 1 499 ? -1.002 -2.093 31.940 1.00 22.46 485 THR A N 1
ATOM 3713 C CA . THR A 1 499 ? -0.084 -2.573 30.913 1.00 24.12 485 THR A CA 1
ATOM 3714 C C . THR A 1 499 ? 1.361 -2.622 31.428 1.00 24.34 485 THR A C 1
ATOM 3715 O O . THR A 1 499 ? 2.248 -2.806 30.620 1.00 26.03 485 THR A O 1
ATOM 3719 N N . GLY A 1 500 ? 1.554 -2.473 32.734 1.00 24.54 486 GLY A N 1
ATOM 3720 C CA . GLY A 1 500 ? 2.824 -2.721 33.411 1.00 26.08 486 GLY A CA 1
ATOM 3721 C C . GLY A 1 500 ? 3.838 -1.596 33.509 1.00 25.81 486 GLY A C 1
ATOM 3722 O O . GLY A 1 500 ? 4.891 -1.800 34.077 1.00 27.25 486 GLY A O 1
ATOM 3723 N N . LYS A 1 501 ? 3.522 -0.407 33.003 1.00 25.53 487 LYS A N 1
ATOM 3724 C CA . LYS A 1 501 ? 4.386 0.757 33.116 1.00 24.93 487 LYS A CA 1
ATOM 3725 C C . LYS A 1 501 ? 4.474 1.282 34.552 1.00 23.52 487 LYS A C 1
ATOM 3726 O O . LYS A 1 501 ? 3.449 1.517 35.183 1.00 20.87 487 LYS A O 1
ATOM 3732 N N . ILE A 1 502 ? 5.694 1.499 35.053 1.00 23.48 488 ILE A N 1
ATOM 3733 C CA . ILE A 1 502 ? 5.888 2.112 36.366 1.00 22.75 488 ILE A CA 1
ATOM 3734 C C . ILE A 1 502 ? 5.390 3.542 36.252 1.00 21.71 488 ILE A C 1
ATOM 3735 O O . ILE A 1 502 ? 5.708 4.259 35.274 1.00 21.55 488 ILE A O 1
ATOM 3740 N N . LEU A 1 503 ? 4.541 3.936 37.198 1.00 19.82 489 LEU A N 1
ATOM 3741 C CA . LEU A 1 503 ? 3.917 5.250 37.191 1.00 20.63 489 LEU A CA 1
ATOM 3742 C C . LEU A 1 503 ? 4.716 6.173 38.106 1.00 20.10 489 LEU A C 1
ATOM 3743 O O . LEU A 1 503 ? 4.422 6.296 39.305 1.00 18.95 489 LEU A O 1
ATOM 3748 N N . LYS A 1 504 ? 5.750 6.794 37.572 1.00 20.70 490 LYS A N 1
ATOM 3749 C CA . LYS A 1 504 ? 6.574 7.724 38.388 1.00 20.35 490 LYS A CA 1
ATOM 3750 C C . LYS A 1 504 ? 5.816 8.925 38.964 1.00 20.09 490 LYS A C 1
ATOM 3751 O O . LYS A 1 504 ? 6.153 9.413 40.062 1.00 17.29 490 LYS A O 1
ATOM 3757 N N . THR A 1 505 ? 4.756 9.385 38.294 1.00 19.01 491 THR A N 1
ATOM 3758 C CA . THR A 1 505 ? 3.949 10.479 38.838 1.00 20.98 491 THR A CA 1
ATOM 3759 C C . THR A 1 505 ? 3.247 10.021 40.129 1.00 20.04 491 THR A C 1
ATOM 3760 O O . THR A 1 505 ? 3.147 10.756 41.097 1.00 20.44 491 THR A O 1
ATOM 3764 N N . VAL A 1 506 ? 2.769 8.786 40.130 1.00 19.41 492 VAL A N 1
ATOM 3765 C CA . VAL A 1 506 ? 2.170 8.182 41.350 1.00 19.02 492 VAL A CA 1
ATOM 3766 C C . VAL A 1 506 ? 3.236 7.998 42.461 1.00 18.01 492 VAL A C 1
ATOM 3767 O O . VAL A 1 506 ? 3.008 8.395 43.624 1.00 17.37 492 VAL A O 1
ATOM 3771 N N . LEU A 1 507 ? 4.416 7.492 42.093 1.00 17.08 493 LEU A N 1
ATOM 3772 C CA . LEU A 1 507 ? 5.483 7.409 43.057 1.00 17.47 493 LEU A CA 1
ATOM 3773 C C . LEU A 1 507 ? 5.757 8.724 43.715 1.00 17.20 493 LEU A C 1
ATOM 3774 O O . LEU A 1 507 ? 5.891 8.760 44.929 1.00 18.48 493 LEU A O 1
ATOM 3779 N N . ARG A 1 508 ? 5.871 9.811 42.931 1.00 17.70 494 ARG A N 1
ATOM 3780 C CA . ARG A 1 508 ? 6.164 11.133 43.496 1.00 18.50 494 ARG A CA 1
ATOM 3781 C C . ARG A 1 508 ? 5.065 11.585 44.461 1.00 19.66 494 ARG A C 1
ATOM 3782 O O . ARG A 1 508 ? 5.368 12.185 45.489 1.00 19.80 494 ARG A O 1
ATOM 3790 N N . GLU A 1 509 ? 3.808 11.247 44.142 1.00 19.55 495 GLU A N 1
ATOM 3791 C CA . GLU A 1 509 ? 2.681 11.524 45.005 1.00 21.77 495 GLU A CA 1
ATOM 3792 C C . GLU A 1 509 ? 2.770 10.729 46.294 1.00 20.60 495 GLU A C 1
ATOM 3793 O O . GLU A 1 509 ? 2.493 11.231 47.379 1.00 20.28 495 GLU A O 1
ATOM 3799 N N . GLN A 1 510 ? 3.069 9.450 46.159 1.00 20.36 496 GLN A N 1
ATOM 3800 C CA . GLN A 1 510 ? 3.143 8.569 47.309 1.00 19.90 496 GLN A CA 1
ATOM 3801 C C . GLN A 1 510 ? 4.153 9.078 48.316 1.00 19.58 496 GLN A C 1
ATOM 3802 O O . GLN A 1 510 ? 3.837 9.208 49.518 1.00 21.62 496 GLN A O 1
ATOM 3808 N N . TYR A 1 511 ? 5.362 9.366 47.846 1.00 17.38 497 TYR A N 1
ATOM 3809 C CA . TYR A 1 511 ? 6.420 9.762 48.722 1.00 17.85 497 TYR A CA 1
ATOM 3810 C C . TYR A 1 511 ? 6.547 11.264 49.028 1.00 18.25 497 TYR A C 1
ATOM 3811 O O . TYR A 1 511 ? 7.447 11.658 49.765 1.00 18.58 497 TYR A O 1
ATOM 3820 N N . SER A 1 512 ? 5.584 12.080 48.594 1.00 20.59 498 SER A N 1
ATOM 3821 C CA . SER A 1 512 ? 5.583 13.475 48.996 1.00 22.38 498 SER A CA 1
ATOM 3822 C C . SER A 1 512 ? 5.446 13.573 50.518 1.00 23.20 498 SER A C 1
ATOM 3823 O O . SER A 1 512 ? 5.903 14.545 51.094 1.00 23.48 498 SER A O 1
ATOM 3826 N N . ALA A 1 513 ? 4.872 12.552 51.162 1.00 23.05 499 ALA A N 1
ATOM 3827 C CA . ALA A 1 513 ? 4.726 12.584 52.634 1.00 24.85 499 ALA A CA 1
ATOM 3828 C C . ALA A 1 513 ? 6.051 12.432 53.393 1.00 25.32 499 ALA A C 1
ATOM 3829 O O . ALA A 1 513 ? 6.073 12.601 54.617 1.00 27.23 499 ALA A O 1
ATOM 3831 N N . THR A 1 514 ? 7.131 12.081 52.699 1.00 23.26 500 THR A N 1
ATOM 3832 C CA . THR A 1 514 ? 8.411 11.824 53.355 1.00 23.27 500 THR A CA 1
ATOM 3833 C C . THR A 1 514 ? 9.344 13.039 53.357 1.00 25.35 500 THR A C 1
ATOM 3834 O O . THR A 1 514 ? 10.416 12.987 53.937 1.00 24.54 500 THR A O 1
ATOM 3838 N N . VAL A 1 515 ? 8.924 14.132 52.740 1.00 26.25 501 VAL A N 1
ATOM 3839 C CA . VAL A 1 515 ? 9.801 15.274 52.618 1.00 29.40 501 VAL A CA 1
ATOM 3840 C C . VAL A 1 515 ? 9.065 16.514 53.055 1.00 31.91 501 VAL A C 1
ATOM 3841 O O . VAL A 1 515 ? 7.837 16.552 52.994 1.00 33.59 501 VAL A O 1
ATOM 3845 N N . PRO A 1 516 ? 9.808 17.508 53.555 1.00 34.90 502 PRO A N 1
ATOM 3846 C CA . PRO A 1 516 ? 9.181 18.724 54.064 1.00 37.23 502 PRO A CA 1
ATOM 3847 C C . PRO A 1 516 ? 8.401 19.456 52.990 1.00 38.26 502 PRO A C 1
ATOM 3848 O O . PRO A 1 516 ? 7.297 19.918 53.271 1.00 41.76 502 PRO A O 1
#

Solvent-accessible surface area: 21606 Å² total

Radius of gyration: 23.84 Å; Cα contacts (8 Å, |Δi|>4): 1139; chains: 1; bounding box: 55×56×63 Å

CATH classification: 3.40.50.12780 (+1 more: 3.30.300.30)